Protein AF-A0A9Q1C5U8-F1 (afdb_monomer)

Solvent-accessible surface area (backbone atoms only — not comparable to full-atom values): 35102 Å² total; per-residue (Å²): 140,92,81,87,78,90,86,59,51,48,85,74,77,70,95,47,90,67,78,78,65,63,69,62,69,83,62,84,74,79,80,62,95,80,62,63,66,40,80,47,58,6,27,60,36,88,68,23,34,41,57,54,52,51,41,49,50,20,52,39,47,66,33,71,22,38,51,56,34,50,30,51,46,25,47,51,35,31,41,46,52,26,71,79,48,82,42,69,62,53,52,57,51,33,54,43,45,24,48,14,68,62,69,76,49,84,61,72,46,36,65,46,42,49,54,46,54,62,67,70,23,62,65,61,60,39,47,57,47,50,57,51,48,56,51,55,54,61,57,48,81,76,56,93,74,82,92,52,83,69,62,60,50,72,60,49,52,60,57,56,53,64,44,39,58,62,46,41,25,60,45,31,34,41,54,48,52,47,38,68,74,62,39,56,61,37,60,30,95,47,72,62,5,56,26,47,41,48,35,63,45,37,80,36,32,36,63,59,52,50,53,50,48,50,64,49,44,24,58,58,42,14,55,48,51,58,47,42,33,77,67,48,43,65,81,75,35,72,73,56,36,53,52,31,53,37,51,18,48,30,58,78,49,98,62,33,52,58,54,57,41,70,55,94,75,56,73,65,57,34,37,52,52,21,41,48,52,52,50,29,66,65,30,40,47,64,33,44,64,38,23,33,37,37,49,50,42,51,42,76,76,36,62,86,43,43,65,56,48,19,44,52,54,52,40,58,55,84,38,67,73,40,28,47,53,51,21,47,52,43,18,43,26,46,38,96,80,38,84,75,70,89,56,63,47,77,74,88,76,95,65,78,91,74,74,58,76,86,46,65,9,28,75,44,88,98,34,39,31,66,57,54,45,28,51,50,21,52,30,62,67,23,78,18,43,41,54,16,52,39,51,51,30,57,24,40,34,65,44,48,25,75,79,37,65,59,44,47,58,34,44,57,30,47,72,63,76,36,47,70,54,34,28,54,36,49,50,65,60,52,80,83,46,96,84,43,93,69,69,58,89,47,53,75,74,86,43,74,64,29,52,50,48,42,50,50,55,48,51,30,61,76,48,68,50,72,40,57,40,73,66,56,48,21,49,30,50,35,53,48,44,74,33,77,46,20,56,48,55,55,51,50,55,51,42,33,56,54,41,29,63,46,42,44,38,50,34,40,31,55,80,42,41,71,61,51,53,52,50,53,50,74,74,41,94,53,57,67,71,60,44,54,52,51,53,50,39,52,50,53,22,52,28,48,41,57,71,36,95,44,69,66,62,47,38,53,54,42,50,76,28,42,37,82,87,81,57,37,39,36,67,70,48,21,55,52,51,42,52,30,57,52,33,45,47,64,31,44,65,48,23,42,54,26,52,55,30,46,47,53,42,42,48,74,71,65,56,64,86,34,68,68,50,42,37,23,34,56,44,46,32,91,42,64,66,62,43,23,52,50,46,18,57,30,49,36,78,64,71,59,65,85,63,80,82,72,74,75,93,124

Radius of gyration: 31.72 Å; Cα contacts (8 Å, |Δi|>4): 754; chains: 1; bounding box: 71×62×89 Å

Mean predicted aligned error: 16.08 Å

Organism: Holothuria leucospilota (NCBI:txid206669)

Sequence (650 aa):
MLAVSFFSTSRAIPASCQTNWKIHWNRQYPNFSKFTPFSNPGVILPGETINDTIRFVGMVWNTPSWEEFMGHVCIQYGPLLYSLHPREQIRSECDLVVTSLQKGQKSDIFGRCVSYWDQIGVENMARSLISNYDQCLRRRDMKQGSPSLDSSMCYIHPLATVYATNLLEKTSRVAFNLLEWLGPSPFSADWFGVCSALRILLSDSINQILDKLNTLLMQPVADTLEYLHQVDICNDVQTVRNFFDLLAILQNEDESVCGFLSDDHSREEYLDKGAIIIDAVLGVAVDEEVCSDALTGFISLYDQYGAICYLITGWNLTSDLSRQRFCGELVAAFSDNSPYIPNSYVFQAHDLTRFIYANEGQVLPNFSFIEAVNVLGAFLRSESLSAGLVLLCDVFELFLSEIKPTVQSMCTTLRSDSAAAVEKACIALFPQSPNSPYFHPSMRIPTGPYVIVTGVDMTRKLFELSEISRDHVCSALDTYFHSSSNLQSMIRFGLDVYIAEILPIADKICKDYDSVINYIQNQSYLEVRKFQKRVRIILDFILTHLGFSDRHQLCQTIDTGIDISSGRAKIKLAETMEKQVLLFLTDSGRCKESAQSFQRIFVEFNVESEFLEFLTHYTGYMSLSSACENLNGFFDPGLCNGKLFVMNPF

pLDDT: mean 72.67, std 15.01, range [20.45, 94.75]

Secondary structure (DSSP, 8-state):
----S-----S---SSS-------TTPPPP-GGG--TTSSTTEEETTEEHHHHHHHHHHHHT-SSHHHHHHHHHHHTHHHHHHHS--HHHHHHHHHHHHHHHHTPPP-HHHHHHHHHHHH-THHHHHHHHHHHHHHHHHHTT--S---THHHHHHHHHHHHHTHHHHHHHHHHHHHHHHHHH-SGGGSSSHHHHHHHHHHHTTS-HHHHHHHHHHHHHHHHHHHHHHHHHTTHHHH-HHHHHHHHHHHHHHT-SS-HHHHTTS---HHHHHHHHHHHHHHHHHTTT-HHHHHHHHHHHHHH-GGGHHHHHHHHSS-TTSHHHHHHHHHHHHHHHSTT------------S-GGG-S--STTEEETTEEHHHHHHHHHHHHTSSSHHHHHHHHHHHHHHHHHHH-THHHHHHHHHTTT-HHHHHHHHHHHS---TT--PPPTT-----HHHHHHHHHHHHHHHTT-SS--HHHHHHHHHHHHTSS--HHHHHHHHHHHHHHHHHHHHHHHHHTHHHHHHHHHHH-SS-HHHHHHHHHHHHHHHHHHHT-SSHHHHHHHHHHHB-TTT-SB-HHHHHHHHHHHHHHHH-HHHHHHHHHHHHHHHHHTT-TT-HHHHIIIII--S-HHHHHHHHHHHH-GGGSTTS-------

Foldseek 3Di:
DPPPDDDDDDDDDDPALDDPLDADLVDDDDDCPPDDALPDWQRRGVHDGLLNVLLLVLSQLLDQFLLVSLSSCCRGRLSVVCVVPVDCVSVVVNCQSSVCVVVVHAGPLLVVLLVVVCVVNLVVVLVVVVVVLVVVVVVVVVDDDDDDPVNVCSVCVSLCSSCVQVVQQQLQLLLLLCCVQQNLQLQPPDLRVVLSSQLSQQPPFLVRVVVSVLVSQLSVQLVVLQSCLVVVVCPPDPVVVLVQQLLQLLLVDPATSNNVSPDDDDSVVSSVVSSSSSCSVVCLQADLSSVLSNLVSVCVSCVVCQVVCCQAAVFSNVDSVSSSVVSVLSNLLQDPNNPDDQAADDDDDDDPPPDDSPGGQAPDVVHGPSNVSSLVSVLSPARGVLRSVLSVCNHYVNVVCVVPVLSVVLNVQSVVSQSVSNSLSSLVRDDPDVPDPDADSLDDDCDPSSVVSLVSNLVCVQLVDSGPDSNSVSVSVSPNNPDSDGPNNSVLSSQLSVLFVCLLSVLSCLVCVVVRLVSVCSVDPDDPVLSVQLVVLVQQLVCLQQVHPDSVRVNVLSNVQQDSSSSTGHSVSSSSSSVSNCCLQAPLVSVLSNLVSVVSNCCSVVVNPPPQVCCCSNRVDNDSSVVSVSSNCSNPSVVNPPDDPPPPDD

Structure (mmCIF, N/CA/C/O backbone):
data_AF-A0A9Q1C5U8-F1
#
_entry.id   AF-A0A9Q1C5U8-F1
#
loop_
_atom_site.group_PDB
_atom_site.id
_atom_site.type_symbol
_atom_site.label_atom_id
_atom_site.label_alt_id
_atom_site.label_comp_id
_atom_site.label_asym_id
_atom_site.label_entity_id
_atom_site.label_seq_id
_atom_site.pdbx_PDB_ins_code
_atom_site.Cartn_x
_atom_site.Cartn_y
_atom_site.Cartn_z
_atom_site.occupancy
_atom_site.B_iso_or_equiv
_atom_site.auth_seq_id
_atom_site.auth_comp_id
_atom_site.auth_asym_id
_atom_site.auth_atom_id
_atom_site.pdbx_PDB_model_num
ATOM 1 N N . MET A 1 1 ? 17.057 3.119 -9.469 1.00 20.45 1 MET A N 1
ATOM 2 C CA . MET A 1 1 ? 17.772 2.129 -8.628 1.00 20.45 1 MET A CA 1
ATOM 3 C C . MET A 1 1 ? 17.007 0.803 -8.455 1.00 20.45 1 MET A C 1
ATOM 5 O O . MET A 1 1 ? 17.439 -0.011 -7.657 1.00 20.45 1 MET A O 1
ATOM 9 N N . LEU A 1 2 ? 15.938 0.534 -9.228 1.00 20.50 2 LEU A N 1
ATOM 10 C CA . LEU A 1 2 ? 15.102 -0.683 -9.127 1.00 20.50 2 LEU A CA 1
ATOM 11 C C . LEU A 1 2 ? 15.294 -1.692 -10.282 1.00 20.50 2 LEU A C 1
ATOM 13 O O . LEU A 1 2 ? 14.430 -2.513 -10.545 1.00 20.50 2 LEU A O 1
ATOM 17 N N . ALA A 1 3 ? 16.435 -1.665 -10.967 1.00 23.58 3 ALA A N 1
ATOM 18 C CA . ALA A 1 3 ? 16.765 -2.654 -11.995 1.00 23.58 3 ALA A CA 1
ATOM 19 C C . ALA A 1 3 ? 18.282 -2.872 -12.028 1.00 23.58 3 ALA A C 1
ATOM 21 O O . ALA A 1 3 ? 18.961 -2.467 -12.965 1.00 23.58 3 ALA A O 1
ATOM 22 N N . VAL A 1 4 ? 18.845 -3.412 -10.944 1.00 24.22 4 VAL A N 1
ATOM 23 C CA . VAL A 1 4 ? 20.257 -3.830 -10.908 1.00 24.22 4 VAL A CA 1
ATOM 24 C C . VAL A 1 4 ? 20.360 -5.179 -10.210 1.00 24.22 4 VAL A C 1
ATOM 26 O O . VAL A 1 4 ? 20.946 -5.337 -9.147 1.00 24.22 4 VAL A O 1
ATOM 29 N N . SER A 1 5 ? 19.750 -6.175 -10.825 1.00 27.48 5 SER A N 1
ATOM 30 C CA . SER A 1 5 ? 20.094 -7.574 -10.631 1.00 27.48 5 SER A CA 1
ATOM 31 C C . SER A 1 5 ? 19.685 -8.287 -11.914 1.00 27.48 5 SER A C 1
ATOM 33 O O . SER A 1 5 ? 18.615 -8.014 -12.439 1.00 27.48 5 SER A O 1
ATOM 35 N N . PHE A 1 6 ? 20.561 -9.157 -12.422 1.00 32.72 6 PHE A N 1
ATOM 36 C CA . PHE A 1 6 ? 20.428 -9.960 -13.651 1.00 32.72 6 PHE A CA 1
ATOM 37 C C . PHE A 1 6 ? 20.831 -9.292 -14.974 1.00 32.72 6 PHE A C 1
ATOM 39 O O . PHE A 1 6 ? 19.969 -8.963 -15.769 1.00 32.72 6 PHE A O 1
ATOM 46 N N . PHE A 1 7 ? 22.130 -9.229 -15.296 1.00 36.81 7 PHE A N 1
ATOM 47 C CA . PHE A 1 7 ? 22.571 -9.082 -16.696 1.00 36.81 7 PHE A CA 1
ATOM 48 C C . PHE A 1 7 ? 23.876 -9.834 -16.942 1.00 36.81 7 PHE A C 1
ATOM 50 O O . PHE A 1 7 ? 24.745 -9.788 -16.079 1.00 36.81 7 PHE A O 1
ATOM 57 N N . SER A 1 8 ? 24.022 -10.504 -18.097 1.00 34.84 8 SER A N 1
ATOM 58 C CA . SER A 1 8 ? 25.320 -10.736 -18.757 1.00 34.84 8 SER A CA 1
ATOM 59 C C . SER A 1 8 ? 25.239 -11.226 -20.222 1.00 34.84 8 SER A C 1
ATOM 61 O O . SER A 1 8 ? 24.309 -11.902 -20.649 1.00 34.84 8 SER A O 1
ATOM 63 N N . THR A 1 9 ? 26.315 -10.908 -20.945 1.00 34.62 9 THR A N 1
ATOM 64 C CA . THR A 1 9 ? 26.883 -11.503 -22.171 1.00 34.62 9 THR A CA 1
ATOM 65 C C . THR A 1 9 ? 25.935 -11.900 -23.309 1.00 34.62 9 THR A C 1
ATOM 67 O O . THR A 1 9 ? 25.620 -13.066 -23.560 1.00 34.62 9 THR A O 1
ATOM 70 N N . SER A 1 10 ? 25.638 -10.924 -24.160 1.00 37.78 10 SER A N 1
ATOM 71 C CA . SER A 1 10 ? 25.045 -11.156 -25.464 1.00 37.78 10 SER A CA 1
ATOM 72 C C . SER A 1 10 ? 25.813 -10.416 -26.566 1.00 37.78 10 SER A C 1
ATOM 74 O O . SER A 1 10 ? 25.811 -9.199 -26.690 1.00 37.78 10 SER A O 1
ATOM 76 N N . ARG A 1 11 ? 26.476 -11.176 -27.448 1.00 39.81 11 ARG A N 1
ATOM 77 C CA . ARG A 1 11 ? 26.902 -10.626 -28.743 1.00 39.81 11 ARG A CA 1
ATOM 78 C C . ARG A 1 11 ? 25.666 -10.412 -29.610 1.00 39.81 11 ARG A C 1
ATOM 80 O O . ARG A 1 11 ? 24.963 -11.385 -29.887 1.00 39.81 11 ARG A O 1
ATOM 87 N N . ALA A 1 12 ? 25.522 -9.165 -30.053 1.00 43.56 12 ALA A N 1
ATOM 88 C CA . ALA A 1 12 ? 24.570 -8.634 -31.022 1.00 43.56 12 ALA A CA 1
ATOM 89 C C . ALA A 1 12 ? 23.096 -8.674 -30.584 1.00 43.56 12 ALA A C 1
ATOM 91 O O . ALA A 1 12 ? 22.377 -9.631 -30.847 1.00 43.56 12 ALA A O 1
ATOM 92 N N . ILE A 1 13 ? 22.629 -7.571 -29.993 1.00 44.97 13 ILE A N 1
ATOM 93 C CA . ILE A 1 13 ? 21.207 -7.203 -30.023 1.00 44.97 13 ILE A CA 1
ATOM 94 C C . ILE A 1 13 ? 20.799 -7.093 -31.498 1.00 44.97 13 ILE A C 1
ATOM 96 O O . ILE A 1 13 ? 21.533 -6.445 -32.260 1.00 44.97 13 ILE A O 1
ATOM 100 N N . PRO A 1 14 ? 19.686 -7.715 -31.930 1.00 48.50 14 PRO A N 1
ATOM 101 C CA . PRO A 1 14 ? 19.248 -7.657 -33.317 1.00 48.50 14 PRO A CA 1
ATOM 102 C C . PRO A 1 14 ? 19.251 -6.211 -33.830 1.00 48.50 14 PRO A C 1
ATOM 104 O O . PRO A 1 14 ? 18.651 -5.311 -33.247 1.00 48.50 14 PRO A O 1
ATOM 107 N N . ALA A 1 15 ? 19.962 -5.963 -34.931 1.00 46.09 15 ALA A N 1
ATOM 108 C CA . ALA A 1 15 ? 19.954 -4.665 -35.613 1.00 46.09 15 ALA A CA 1
ATOM 109 C C . ALA A 1 15 ? 18.618 -4.382 -36.332 1.00 46.09 15 ALA A C 1
ATOM 111 O O . ALA A 1 15 ? 18.433 -3.325 -36.928 1.00 46.09 15 ALA A O 1
ATOM 112 N N . SER A 1 16 ? 17.686 -5.332 -36.280 1.00 51.00 16 SER A N 1
ATOM 113 C CA . SER A 1 16 ? 16.356 -5.285 -36.867 1.00 51.00 16 SER A CA 1
ATOM 114 C C . SER A 1 16 ? 15.349 -5.798 -35.847 1.00 51.00 16 SER A C 1
ATOM 116 O O . SER A 1 16 ? 15.602 -6.847 -35.261 1.00 51.00 16 SER A O 1
ATOM 118 N N . CYS A 1 17 ? 14.176 -5.166 -35.729 1.00 56.38 17 CYS A N 1
ATOM 119 C CA . CYS A 1 17 ? 13.011 -5.705 -35.003 1.00 56.38 17 CYS A CA 1
ATOM 120 C C . CYS A 1 17 ? 12.415 -6.974 -35.667 1.00 56.38 17 CYS A C 1
ATOM 122 O O . CYS A 1 17 ? 11.228 -7.247 -35.570 1.00 56.38 17 CYS A O 1
ATOM 124 N N . GLN A 1 18 ? 13.236 -7.725 -36.407 1.00 57.94 18 GLN A N 1
ATOM 125 C CA . GLN A 1 18 ? 12.950 -9.063 -36.900 1.00 57.94 18 GLN A CA 1
ATOM 126 C C . GLN A 1 18 ? 13.707 -10.037 -36.007 1.00 57.94 18 GLN A C 1
ATOM 128 O O . GLN A 1 18 ? 14.941 -10.092 -36.039 1.00 57.94 18 GLN A O 1
ATOM 133 N N . THR A 1 19 ? 12.958 -10.790 -35.212 1.00 68.12 19 THR A N 1
ATOM 134 C CA . THR A 1 19 ? 13.516 -11.748 -34.263 1.00 68.12 19 THR A CA 1
ATOM 135 C C . THR A 1 19 ? 13.445 -13.139 -34.862 1.00 68.12 19 THR A C 1
ATOM 137 O O . THR A 1 19 ? 12.370 -13.649 -35.165 1.00 68.12 19 THR A O 1
ATOM 140 N N . ASN A 1 20 ? 14.601 -13.778 -35.028 1.00 75.69 20 ASN A N 1
ATOM 141 C CA . ASN A 1 20 ? 14.620 -15.221 -35.202 1.00 75.69 20 ASN A CA 1
ATOM 142 C C . ASN A 1 20 ? 14.427 -15.838 -33.819 1.00 75.69 20 ASN A C 1
ATOM 144 O O . ASN A 1 20 ? 15.336 -15.768 -32.990 1.00 75.69 20 ASN A O 1
ATOM 148 N N . TRP A 1 21 ? 13.246 -16.398 -33.572 1.00 83.75 21 TRP A N 1
ATOM 149 C CA . TRP A 1 21 ? 12.883 -16.996 -32.295 1.00 83.75 21 TRP A CA 1
ATOM 150 C C . TRP A 1 21 ? 13.687 -18.275 -32.048 1.00 83.75 21 TRP A C 1
ATOM 152 O O . TRP A 1 21 ? 13.156 -19.361 -32.177 1.00 83.75 21 TRP A O 1
ATOM 162 N N . LYS A 1 22 ? 14.989 -18.206 -31.760 1.00 85.00 22 LYS A N 1
ATOM 163 C CA . LYS A 1 22 ? 15.829 -19.389 -31.535 1.00 85.00 22 LYS A CA 1
ATOM 164 C C . LYS A 1 22 ? 16.833 -19.144 -30.423 1.00 85.00 22 LYS A C 1
ATOM 166 O O . LYS A 1 22 ? 17.629 -18.211 -30.488 1.00 85.00 22 LYS A O 1
ATOM 171 N N . ILE A 1 23 ? 16.842 -20.041 -29.441 1.00 83.62 23 ILE A N 1
ATOM 172 C CA . ILE A 1 23 ? 17.794 -19.991 -28.334 1.00 83.62 23 ILE A CA 1
ATOM 173 C C . ILE A 1 23 ? 19.045 -20.789 -28.691 1.00 83.62 23 ILE A C 1
ATOM 175 O O . ILE A 1 23 ? 18.986 -21.915 -29.190 1.00 83.62 23 ILE A O 1
ATOM 179 N N . HIS A 1 24 ? 20.204 -20.206 -28.407 1.00 84.94 24 HIS A N 1
ATOM 180 C CA . HIS A 1 24 ? 21.500 -20.845 -28.587 1.00 84.94 24 HIS A CA 1
ATOM 181 C C . HIS A 1 24 ? 22.051 -21.318 -27.237 1.00 84.94 24 HIS A C 1
ATOM 183 O O . HIS A 1 24 ? 22.949 -20.703 -26.673 1.00 84.94 24 HIS A O 1
ATOM 189 N N . TRP A 1 25 ? 21.525 -22.430 -26.712 1.00 82.81 25 TRP A N 1
ATOM 190 C CA . TRP A 1 25 ? 21.949 -22.998 -25.418 1.00 82.81 25 TRP A CA 1
ATOM 191 C C . TRP A 1 25 ? 23.424 -23.402 -25.354 1.00 82.81 25 TRP A C 1
ATOM 193 O O . TRP A 1 25 ? 24.015 -23.440 -24.283 1.00 82.81 25 TRP A O 1
ATOM 203 N N . ASN A 1 26 ? 24.035 -23.690 -26.504 1.00 79.00 26 ASN A N 1
ATOM 204 C CA . ASN A 1 26 ? 25.453 -24.027 -26.614 1.00 79.00 26 ASN A CA 1
ATOM 205 C C . ASN A 1 26 ? 26.380 -22.799 -26.589 1.00 79.00 26 ASN A C 1
ATOM 207 O O . ASN A 1 26 ? 27.584 -22.940 -26.818 1.00 79.00 26 ASN A O 1
ATOM 211 N N . ARG A 1 27 ? 25.839 -21.598 -26.350 1.00 73.31 27 ARG A N 1
ATOM 212 C CA . ARG A 1 27 ? 26.628 -20.379 -26.194 1.00 73.31 27 ARG A CA 1
ATOM 213 C C . ARG A 1 27 ? 27.565 -20.550 -25.000 1.00 73.31 27 ARG A C 1
ATOM 215 O O . ARG A 1 27 ? 27.126 -20.726 -23.870 1.00 73.31 27 ARG A O 1
ATOM 222 N N . GLN A 1 28 ? 28.867 -20.532 -25.269 1.00 65.81 28 GLN A N 1
ATOM 223 C CA . GLN A 1 28 ? 29.876 -20.619 -24.222 1.00 65.81 28 GLN A CA 1
ATOM 224 C C . GLN A 1 28 ? 30.033 -19.266 -23.540 1.00 65.81 28 GLN A C 1
ATOM 226 O O . GLN A 1 28 ? 30.243 -18.248 -24.205 1.00 65.81 28 GLN A O 1
ATOM 231 N N . TYR A 1 29 ? 29.968 -19.287 -22.214 1.00 66.81 29 TYR A N 1
ATOM 232 C CA . TYR A 1 29 ? 30.147 -18.113 -21.381 1.00 66.81 29 TYR A CA 1
ATOM 233 C C . TYR A 1 29 ? 31.534 -18.113 -20.737 1.00 66.81 29 TYR A C 1
ATOM 235 O O . TYR A 1 29 ? 32.012 -19.166 -20.304 1.00 66.81 29 TYR A O 1
ATOM 243 N N . PRO A 1 30 ? 32.216 -16.956 -20.699 1.00 66.75 30 PRO A N 1
ATOM 244 C CA . PRO A 1 30 ? 33.496 -16.852 -20.021 1.00 66.75 30 PRO A CA 1
ATOM 245 C C . PRO A 1 30 ? 33.318 -17.093 -18.521 1.00 66.75 30 PRO A C 1
ATOM 247 O O . PRO A 1 30 ? 32.281 -16.778 -17.946 1.00 66.75 30 PRO A O 1
ATOM 250 N N . ASN A 1 31 ? 34.344 -17.642 -17.871 1.00 66.50 31 ASN A N 1
ATOM 251 C CA . ASN A 1 31 ? 34.301 -17.843 -16.428 1.00 66.50 31 ASN A CA 1
ATOM 252 C C . ASN A 1 31 ? 34.264 -16.483 -15.704 1.00 66.50 31 ASN A C 1
ATOM 254 O O . ASN A 1 31 ? 35.248 -15.741 -15.702 1.00 66.50 31 ASN A O 1
ATOM 258 N N . PHE A 1 32 ? 33.130 -16.185 -15.069 1.00 66.75 32 PHE A N 1
ATOM 259 C CA . PHE A 1 32 ? 32.882 -14.923 -14.376 1.00 66.75 32 PHE A CA 1
ATOM 260 C C . PHE A 1 32 ? 33.540 -14.835 -12.994 1.00 66.75 32 PHE A C 1
ATOM 262 O O . PHE A 1 32 ? 33.623 -13.746 -12.436 1.00 66.75 32 PHE A O 1
ATOM 269 N N . SER A 1 33 ? 34.079 -15.936 -12.454 1.00 66.44 33 SER A N 1
ATOM 270 C CA . SER A 1 33 ? 34.654 -15.978 -11.100 1.00 66.44 33 SER A CA 1
ATOM 271 C C . SER A 1 33 ? 35.892 -15.089 -10.912 1.00 66.44 33 SER A C 1
ATOM 273 O O . SER A 1 33 ? 36.368 -14.930 -9.792 1.00 66.44 33 SER A O 1
ATOM 275 N N . LYS A 1 34 ? 36.466 -14.570 -12.005 1.00 66.25 34 LYS A N 1
ATOM 276 C CA . LYS A 1 34 ? 37.649 -13.692 -12.013 1.00 66.25 34 LYS A CA 1
ATOM 277 C C . LYS A 1 34 ? 37.402 -12.360 -12.721 1.00 66.25 34 LYS A C 1
ATOM 279 O O . LYS A 1 34 ? 38.352 -11.629 -12.983 1.00 66.25 34 LYS A O 1
ATOM 284 N N . PHE A 1 35 ? 36.159 -12.078 -13.096 1.00 70.62 35 PHE A N 1
ATOM 285 C CA . PHE A 1 35 ? 35.826 -10.867 -13.821 1.00 70.62 35 PHE A CA 1
ATOM 286 C C . PHE A 1 35 ? 35.394 -9.770 -12.844 1.00 70.62 35 PHE A C 1
ATOM 288 O O . PHE A 1 35 ? 34.515 -9.983 -12.013 1.00 70.62 35 PHE A O 1
ATOM 295 N N . THR A 1 36 ? 35.993 -8.592 -12.989 1.00 75.62 36 THR A N 1
ATOM 296 C CA . THR A 1 36 ? 35.613 -7.396 -12.237 1.00 75.62 36 THR A CA 1
ATOM 297 C C . THR A 1 36 ? 34.817 -6.472 -13.166 1.00 75.62 36 THR A C 1
ATOM 299 O O . THR A 1 36 ? 35.387 -5.995 -14.157 1.00 75.62 36 THR A O 1
ATOM 302 N N . PRO A 1 37 ? 33.522 -6.215 -12.892 1.00 78.31 37 PRO A N 1
ATOM 303 C CA . PRO A 1 37 ? 32.722 -5.243 -13.639 1.00 78.31 37 PRO A CA 1
ATOM 304 C C . PRO A 1 37 ? 33.425 -3.895 -13.764 1.00 78.31 37 PRO A C 1
ATOM 306 O O . PRO A 1 37 ? 34.141 -3.484 -12.853 1.00 78.31 37 PRO A O 1
ATOM 309 N N . PHE A 1 38 ? 33.239 -3.234 -14.906 1.00 81.50 38 PHE A N 1
ATOM 310 C CA . PHE A 1 38 ? 33.780 -1.906 -15.214 1.00 81.50 38 PHE A CA 1
ATOM 311 C C . PHE A 1 38 ? 35.313 -1.817 -15.322 1.00 81.50 38 PHE A C 1
ATOM 313 O O . PHE A 1 38 ? 35.852 -0.739 -15.536 1.00 81.50 38 PHE A O 1
ATOM 320 N N . SER A 1 39 ? 36.036 -2.950 -15.322 1.00 81.50 39 SER A N 1
ATOM 321 C CA . SER A 1 39 ? 37.481 -2.969 -15.648 1.00 81.50 39 SER A CA 1
ATOM 322 C C . SER A 1 39 ? 37.794 -2.297 -16.992 1.00 81.50 39 SER A C 1
ATOM 324 O O . SER A 1 39 ? 38.869 -1.735 -17.173 1.00 81.50 39 SER A O 1
ATOM 326 N N . ASN A 1 40 ? 36.844 -2.360 -17.930 1.00 83.62 40 ASN A N 1
ATOM 327 C CA . ASN A 1 40 ? 36.803 -1.518 -19.116 1.00 83.62 40 ASN A CA 1
ATOM 328 C C . ASN A 1 40 ? 35.568 -0.604 -19.023 1.00 83.62 40 ASN A C 1
ATOM 330 O O . ASN A 1 40 ? 34.504 -1.102 -18.636 1.00 83.62 40 ASN A O 1
ATOM 334 N N . PRO A 1 41 ? 35.669 0.676 -19.425 1.00 83.19 41 PRO A N 1
ATOM 335 C CA . PRO A 1 41 ? 34.554 1.618 -19.380 1.00 83.19 41 PRO A CA 1
ATOM 336 C C . PRO A 1 41 ? 33.272 1.069 -20.021 1.00 83.19 41 PRO A C 1
ATOM 338 O O . PRO A 1 41 ? 33.289 0.595 -21.157 1.00 83.19 41 PRO A O 1
ATOM 341 N N . GLY A 1 42 ? 32.163 1.107 -19.285 1.00 77.69 42 GLY A N 1
ATOM 342 C CA . GLY A 1 42 ? 30.846 0.658 -19.732 1.00 77.69 42 GLY A CA 1
ATOM 343 C C . GLY A 1 42 ? 30.640 -0.855 -19.754 1.00 77.69 42 GLY A C 1
ATOM 344 O O . GLY A 1 42 ? 29.514 -1.290 -19.973 1.00 77.69 42 GLY A O 1
ATOM 345 N N . VAL A 1 43 ? 31.679 -1.670 -19.543 1.00 81.06 43 VAL A N 1
ATOM 346 C CA . VAL A 1 43 ? 31.605 -3.134 -19.665 1.00 81.06 43 VAL A CA 1
ATOM 347 C C . VAL A 1 43 ? 31.154 -3.748 -18.344 1.00 81.06 43 VAL A C 1
ATOM 349 O O . VAL A 1 43 ? 31.926 -3.828 -17.388 1.00 81.06 43 VAL A O 1
ATOM 352 N N . ILE A 1 44 ? 29.912 -4.231 -18.304 1.00 75.94 44 ILE A N 1
ATOM 353 C CA . ILE A 1 44 ? 29.353 -4.871 -17.107 1.00 75.94 44 ILE A CA 1
ATOM 354 C C . ILE A 1 44 ? 29.853 -6.299 -16.996 1.00 75.94 44 ILE A C 1
ATOM 356 O O . ILE A 1 44 ? 30.110 -6.719 -15.882 1.00 75.94 44 ILE A O 1
ATOM 360 N N . LEU A 1 45 ? 29.989 -7.016 -18.123 1.00 72.31 45 LEU A N 1
ATOM 361 C CA . LEU A 1 45 ? 30.494 -8.392 -18.247 1.00 72.31 45 LEU A CA 1
ATOM 362 C C . LEU A 1 45 ? 31.230 -8.579 -19.584 1.00 72.31 45 LEU A C 1
ATOM 364 O O . LEU A 1 45 ? 31.025 -7.787 -20.502 1.00 72.31 45 LEU A O 1
ATOM 368 N N . PRO A 1 46 ? 32.085 -9.607 -19.748 1.00 69.94 46 PRO A N 1
ATOM 369 C CA . PRO A 1 46 ? 32.852 -9.794 -20.979 1.00 69.94 46 PRO A CA 1
ATOM 370 C C . PRO A 1 46 ? 31.975 -9.862 -22.244 1.00 69.94 46 PRO A C 1
ATOM 372 O O . PRO A 1 46 ? 31.342 -10.876 -22.524 1.00 69.94 46 PRO A O 1
ATOM 375 N N . GLY A 1 47 ? 31.981 -8.791 -23.043 1.00 68.19 47 GLY A N 1
ATOM 376 C CA . GLY A 1 47 ? 31.170 -8.686 -24.260 1.00 68.19 47 GLY A CA 1
ATOM 377 C C . GLY A 1 47 ? 29.745 -8.158 -24.061 1.00 68.19 47 GLY A C 1
ATOM 378 O O . GLY A 1 47 ? 28.947 -8.332 -24.972 1.00 68.19 47 GLY A O 1
ATOM 379 N N . GLU A 1 48 ? 29.442 -7.538 -22.916 1.00 72.12 48 GLU A N 1
ATOM 380 C CA . GLU A 1 48 ? 28.192 -6.814 -22.646 1.00 72.12 48 GLU A CA 1
ATOM 381 C C . GLU A 1 48 ? 28.509 -5.444 -22.035 1.00 72.12 48 GLU A C 1
ATOM 383 O O . GLU A 1 48 ? 29.232 -5.349 -21.034 1.00 72.12 48 GLU A O 1
ATOM 388 N N . THR A 1 49 ? 27.949 -4.387 -22.616 1.00 78.94 49 THR A N 1
ATOM 389 C CA . THR A 1 49 ? 28.059 -3.021 -22.094 1.00 78.94 49 THR A CA 1
ATOM 390 C C . THR A 1 49 ? 26.742 -2.519 -21.497 1.00 78.94 49 THR A C 1
ATOM 392 O O . THR A 1 49 ? 25.673 -3.020 -21.834 1.00 78.94 49 THR A O 1
ATOM 395 N N . ILE A 1 50 ? 26.788 -1.478 -20.657 1.00 78.00 50 ILE A N 1
ATOM 396 C CA . ILE A 1 50 ? 25.585 -0.742 -20.223 1.00 78.00 50 ILE A CA 1
ATOM 397 C C . ILE A 1 50 ? 24.782 -0.247 -21.425 1.00 78.00 50 ILE A C 1
ATOM 399 O O . ILE A 1 50 ? 23.560 -0.332 -21.411 1.00 78.00 50 ILE A O 1
ATOM 403 N N . ASN A 1 51 ? 25.447 0.213 -22.486 1.00 75.75 51 ASN A N 1
ATOM 404 C CA . ASN A 1 51 ? 24.777 0.621 -23.718 1.00 75.75 51 ASN A CA 1
ATOM 405 C C . ASN A 1 51 ? 24.011 -0.541 -24.377 1.00 75.75 51 ASN A C 1
ATOM 407 O O . ASN A 1 51 ? 22.898 -0.333 -24.851 1.00 75.75 51 ASN A O 1
ATOM 411 N N . ASP A 1 52 ? 24.562 -1.759 -24.365 1.00 74.31 52 ASP A N 1
ATOM 412 C CA . ASP A 1 52 ? 23.846 -2.947 -24.846 1.00 74.31 52 ASP A CA 1
ATOM 413 C C . ASP A 1 52 ? 22.617 -3.222 -23.968 1.00 74.31 52 ASP A C 1
ATOM 415 O O . ASP A 1 52 ? 21.511 -3.372 -24.478 1.00 74.31 52 ASP A O 1
ATOM 419 N N . THR A 1 53 ? 22.757 -3.167 -22.644 1.00 75.75 53 THR A N 1
ATOM 420 C CA . THR A 1 53 ? 21.616 -3.344 -21.735 1.00 75.75 53 THR A CA 1
ATOM 421 C C . THR A 1 53 ? 20.529 -2.288 -21.954 1.00 75.75 53 THR A C 1
ATOM 423 O O . THR A 1 53 ? 19.364 -2.645 -22.101 1.00 75.75 53 THR A O 1
ATOM 426 N N . ILE A 1 54 ? 20.875 -0.999 -22.043 1.00 75.25 54 ILE A N 1
ATOM 427 C CA . ILE A 1 54 ? 19.900 0.076 -22.294 1.00 75.25 54 ILE A CA 1
ATOM 428 C C . ILE A 1 54 ? 19.219 -0.130 -23.651 1.00 75.25 54 ILE A C 1
ATOM 430 O O . ILE A 1 54 ? 18.002 0.007 -23.753 1.00 75.25 54 ILE A O 1
ATOM 434 N N . ARG A 1 55 ? 19.977 -0.511 -24.684 1.00 76.38 55 ARG A N 1
ATOM 435 C CA . ARG A 1 55 ? 19.428 -0.819 -26.006 1.00 76.38 55 ARG A CA 1
ATOM 436 C C . ARG A 1 55 ? 18.469 -2.006 -25.970 1.00 76.38 55 ARG A C 1
ATOM 438 O O . ARG A 1 55 ? 17.427 -1.956 -26.617 1.00 76.38 55 ARG A O 1
ATOM 445 N N . PHE A 1 56 ? 18.806 -3.066 -25.237 1.00 78.06 56 PHE A N 1
ATOM 446 C CA . PHE A 1 56 ? 17.921 -4.210 -25.049 1.00 78.06 56 PHE A CA 1
ATOM 447 C C . PHE A 1 56 ? 16.646 -3.789 -24.315 1.00 78.06 56 PHE A C 1
ATOM 449 O O . PHE A 1 56 ? 15.559 -4.111 -24.783 1.00 78.06 56 PHE A O 1
ATOM 456 N N . VAL A 1 57 ? 16.767 -3.017 -23.227 1.00 80.25 57 VAL A N 1
ATOM 457 C CA . VAL A 1 57 ? 15.620 -2.484 -22.478 1.00 80.25 57 VAL A CA 1
ATOM 458 C C . VAL A 1 57 ? 14.729 -1.631 -23.381 1.00 80.25 57 VAL A C 1
ATOM 460 O O . VAL A 1 57 ? 13.527 -1.845 -23.383 1.00 80.25 57 VAL A O 1
ATOM 463 N N . GLY A 1 58 ? 15.288 -0.726 -24.189 1.00 76.00 58 GLY A N 1
ATOM 464 C CA . GLY A 1 58 ? 14.514 0.091 -25.132 1.00 76.00 58 GLY A CA 1
ATOM 465 C C . GLY A 1 58 ? 13.848 -0.723 -26.252 1.00 76.00 58 GLY A C 1
ATOM 466 O O . GLY A 1 58 ? 12.706 -0.463 -26.628 1.00 76.00 58 GLY A O 1
ATOM 467 N N . MET A 1 59 ? 14.506 -1.781 -26.735 1.00 76.88 59 MET A N 1
ATOM 468 C CA . MET A 1 59 ? 13.894 -2.731 -27.669 1.00 76.88 59 MET A CA 1
ATOM 469 C C . MET A 1 59 ? 12.698 -3.442 -27.024 1.00 76.88 59 MET A C 1
ATOM 471 O O . MET A 1 59 ? 11.611 -3.443 -27.597 1.00 76.88 59 MET A O 1
ATOM 475 N N . VAL A 1 60 ? 12.870 -4.018 -25.828 1.00 81.25 60 VAL A N 1
ATOM 476 C CA . VAL A 1 60 ? 11.783 -4.756 -25.167 1.00 81.25 60 VAL A CA 1
ATOM 477 C C . VAL A 1 60 ? 10.700 -3.840 -24.593 1.00 81.25 60 VAL A C 1
ATOM 479 O O . VAL A 1 60 ? 9.547 -4.246 -24.500 1.00 81.25 60 VAL A O 1
ATOM 482 N N . TRP A 1 61 ? 11.027 -2.581 -24.297 1.00 80.75 61 TRP A N 1
ATOM 483 C CA . TRP A 1 61 ? 10.070 -1.522 -23.967 1.00 80.75 61 TRP A CA 1
ATOM 484 C C . TRP A 1 61 ? 9.047 -1.315 -25.084 1.00 80.75 61 TRP A C 1
ATOM 486 O O . TRP A 1 61 ? 7.889 -1.027 -24.810 1.00 80.75 61 TRP A O 1
ATOM 496 N N . ASN A 1 62 ? 9.447 -1.497 -26.342 1.00 77.12 62 ASN A N 1
ATOM 497 C CA . ASN A 1 62 ? 8.584 -1.328 -27.510 1.00 77.12 62 ASN A CA 1
ATOM 498 C C . ASN A 1 62 ? 7.939 -2.636 -28.001 1.00 77.12 62 ASN A C 1
ATOM 500 O O . ASN A 1 62 ? 7.351 -2.655 -29.082 1.00 77.12 62 ASN A O 1
ATOM 504 N N . THR A 1 63 ? 8.033 -3.728 -27.235 1.00 81.25 63 THR A N 1
ATOM 505 C CA . THR A 1 63 ? 7.360 -4.985 -27.598 1.00 81.25 63 THR A CA 1
ATOM 506 C C . THR A 1 63 ? 5.834 -4.855 -27.495 1.00 81.25 63 THR A C 1
ATOM 508 O O . THR A 1 63 ? 5.323 -4.123 -26.641 1.00 81.25 63 THR A O 1
ATOM 511 N N . PRO A 1 64 ? 5.078 -5.542 -28.367 1.00 78.69 64 PRO A N 1
ATOM 512 C CA . PRO A 1 64 ? 3.620 -5.472 -28.383 1.00 78.69 64 PRO A CA 1
ATOM 513 C C . PRO A 1 64 ? 2.960 -6.307 -27.277 1.00 78.69 64 PRO A C 1
ATOM 515 O O . PRO A 1 64 ? 1.794 -6.070 -26.975 1.00 78.69 64 PRO A O 1
ATOM 518 N N . SER A 1 65 ? 3.673 -7.264 -26.673 1.00 81.81 65 SER A N 1
ATOM 519 C CA . SER A 1 65 ? 3.135 -8.151 -25.638 1.00 81.81 65 SER A CA 1
ATOM 520 C C . SER A 1 65 ? 4.198 -8.607 -24.640 1.00 81.81 65 SER A C 1
ATOM 522 O O . SER A 1 65 ? 5.404 -8.591 -24.916 1.00 81.81 65 SER A O 1
ATOM 524 N N . TRP A 1 66 ? 3.737 -9.062 -23.475 1.00 82.00 66 TRP A N 1
ATOM 525 C CA . TRP A 1 66 ? 4.592 -9.672 -22.460 1.00 82.00 66 TRP A CA 1
ATOM 526 C C . 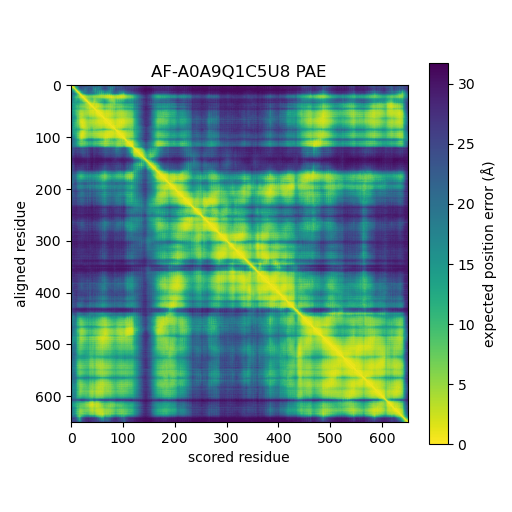TRP A 1 66 ? 5.261 -10.973 -22.938 1.00 82.00 66 TRP A C 1
ATOM 528 O O . TRP A 1 66 ? 6.417 -11.232 -22.599 1.00 82.00 66 TRP A O 1
ATOM 538 N N . GLU A 1 67 ? 4.581 -11.770 -23.770 1.00 81.81 67 GLU A N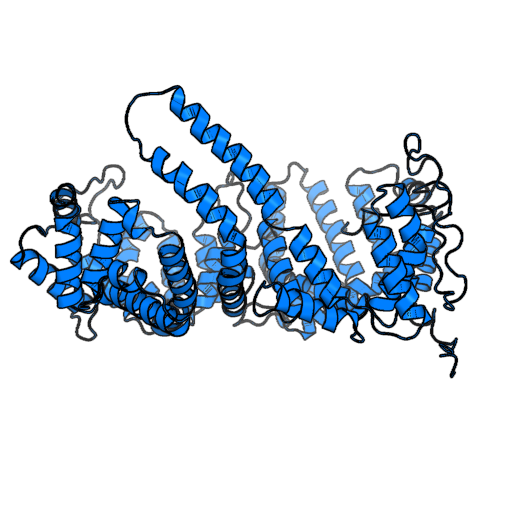 1
ATOM 539 C CA . GLU A 1 67 ? 5.155 -12.984 -24.365 1.00 81.81 67 GLU A CA 1
ATOM 540 C C . GLU A 1 67 ? 6.370 -12.661 -25.248 1.00 81.81 67 GLU A C 1
ATOM 542 O O . GLU A 1 67 ? 7.416 -13.297 -25.109 1.00 81.81 67 GLU A O 1
ATOM 547 N N . GLU A 1 68 ? 6.289 -11.625 -26.093 1.00 83.25 68 GLU A N 1
ATOM 548 C CA . GLU A 1 68 ? 7.431 -11.180 -26.899 1.00 83.25 68 GLU A CA 1
ATOM 549 C C . GLU A 1 68 ? 8.568 -10.626 -26.032 1.00 83.25 68 GLU A C 1
ATOM 551 O O . GLU A 1 68 ? 9.732 -10.966 -26.266 1.00 83.25 68 GLU A O 1
ATOM 556 N N . PHE A 1 69 ? 8.250 -9.839 -24.995 1.00 84.56 69 PHE A N 1
ATOM 557 C CA . PHE A 1 69 ? 9.225 -9.402 -23.988 1.00 84.56 69 PHE A CA 1
ATOM 558 C C . PHE A 1 69 ? 9.985 -10.602 -23.395 1.00 84.56 69 PHE A C 1
ATOM 560 O O . PHE A 1 69 ? 11.220 -10.637 -23.436 1.00 84.56 69 PHE A O 1
ATOM 567 N N . MET A 1 70 ? 9.266 -11.621 -22.914 1.00 84.75 70 MET A N 1
ATOM 568 C CA . MET A 1 70 ? 9.867 -12.823 -22.330 1.00 84.75 70 MET A CA 1
ATOM 569 C C . MET A 1 70 ? 10.660 -13.632 -23.358 1.00 84.75 70 MET A C 1
ATOM 571 O O . MET A 1 70 ? 11.750 -14.114 -23.050 1.00 84.75 70 MET A O 1
ATOM 575 N N . GLY A 1 71 ? 10.179 -13.735 -24.598 1.00 86.00 71 GLY A N 1
ATOM 576 C CA . GLY A 1 71 ? 10.906 -14.379 -25.691 1.00 86.00 71 GLY A CA 1
ATOM 577 C C . GLY A 1 71 ? 12.252 -13.708 -25.965 1.00 86.00 71 GLY A C 1
ATOM 578 O O . GLY A 1 71 ? 13.274 -14.386 -26.110 1.00 86.00 71 GLY A O 1
ATOM 579 N N . HIS A 1 72 ? 12.281 -12.373 -25.979 1.00 84.75 72 HIS A N 1
ATOM 580 C CA . HIS A 1 72 ? 13.509 -11.597 -26.136 1.00 84.75 72 HIS A CA 1
ATOM 581 C C . HIS A 1 72 ? 14.480 -11.814 -24.972 1.00 84.75 72 HIS A C 1
ATOM 583 O O . HIS A 1 72 ? 15.671 -12.038 -25.209 1.00 84.75 72 HIS A O 1
ATOM 589 N N . VAL A 1 73 ? 13.985 -11.815 -23.729 1.00 84.69 73 VAL A N 1
ATOM 590 C CA . VAL A 1 73 ? 14.787 -12.146 -22.538 1.00 84.69 73 VAL A CA 1
ATOM 591 C C . VAL A 1 73 ? 15.359 -13.560 -22.650 1.00 84.69 73 VAL A C 1
ATOM 593 O O . VAL A 1 73 ? 16.543 -13.773 -22.397 1.00 84.69 73 VAL A O 1
ATOM 596 N N . CYS A 1 74 ? 14.565 -14.523 -23.102 1.00 86.44 74 CYS A N 1
ATOM 597 C CA . CYS A 1 74 ? 14.970 -15.917 -23.221 1.00 86.44 74 CYS A CA 1
ATOM 598 C C . CYS A 1 74 ? 16.025 -16.178 -24.299 1.00 86.44 74 CYS A C 1
ATOM 600 O O . CYS A 1 74 ? 16.953 -16.954 -24.074 1.00 86.44 74 CYS A O 1
ATOM 602 N N . ILE A 1 75 ? 15.948 -15.503 -25.445 1.00 85.38 75 ILE A N 1
ATOM 603 C CA . ILE A 1 75 ? 16.983 -15.594 -26.486 1.00 85.38 75 ILE A CA 1
ATOM 604 C C . ILE A 1 75 ? 18.279 -14.941 -26.020 1.00 85.38 75 ILE A C 1
ATOM 606 O O . ILE A 1 75 ? 19.364 -15.492 -26.228 1.00 85.38 75 ILE A O 1
ATOM 610 N N . GLN A 1 76 ? 18.163 -13.765 -25.403 1.00 78.50 76 GLN A N 1
ATOM 611 C CA . GLN A 1 76 ? 19.319 -12.941 -25.088 1.00 78.50 76 GLN A CA 1
ATOM 612 C C . GLN A 1 76 ? 20.045 -13.417 -23.829 1.00 78.50 76 GLN A C 1
ATOM 614 O O . GLN A 1 76 ? 21.271 -13.554 -23.842 1.00 78.50 76 GLN A O 1
ATOM 619 N N . TYR A 1 77 ? 19.288 -13.716 -22.773 1.00 78.31 77 TYR A N 1
ATOM 620 C CA . TYR A 1 77 ? 19.793 -13.996 -21.430 1.00 78.31 77 TYR A CA 1
ATOM 621 C C . TYR A 1 77 ? 19.509 -15.418 -20.936 1.00 78.31 77 TYR A C 1
ATOM 623 O O . TYR A 1 77 ? 20.182 -15.860 -20.007 1.00 78.31 77 TYR A O 1
ATOM 631 N N . GLY A 1 78 ? 18.599 -16.175 -21.559 1.00 81.56 78 GLY A N 1
ATOM 632 C CA . GLY A 1 78 ? 18.296 -17.558 -21.162 1.00 81.56 78 GLY A CA 1
ATOM 633 C C . GLY A 1 78 ? 19.544 -18.446 -21.029 1.00 81.56 78 GLY A C 1
ATOM 634 O O . GLY A 1 78 ? 19.779 -18.992 -19.945 1.00 81.56 78 GLY A O 1
ATOM 635 N N . PRO A 1 79 ? 20.415 -18.546 -22.058 1.00 82.69 79 PRO A N 1
ATOM 636 C CA . PRO A 1 79 ? 21.617 -19.372 -21.969 1.00 82.69 79 PRO A CA 1
ATOM 637 C C . PRO A 1 79 ? 22.590 -18.901 -20.884 1.00 82.69 79 PRO A C 1
ATOM 639 O O . PRO A 1 79 ? 23.257 -19.733 -20.266 1.00 82.69 79 PRO A O 1
ATOM 642 N N . LEU A 1 80 ? 22.644 -17.594 -20.598 1.00 75.88 80 LEU A N 1
ATOM 643 C CA . LEU A 1 80 ? 23.459 -17.089 -19.501 1.00 75.88 80 LEU A CA 1
ATOM 644 C C . LEU A 1 80 ? 22.909 -17.591 -18.178 1.00 75.88 80 LEU A C 1
ATOM 646 O O . LEU A 1 80 ? 23.672 -18.120 -17.371 1.00 75.88 80 LEU A O 1
ATOM 650 N N . LEU A 1 81 ? 21.626 -17.331 -17.924 1.00 75.94 81 LEU A N 1
ATOM 651 C CA . LEU A 1 81 ? 20.990 -17.654 -16.654 1.00 75.94 81 LEU A CA 1
ATOM 652 C C . LEU A 1 81 ? 21.186 -19.142 -16.353 1.00 75.94 81 LEU A C 1
ATOM 654 O O . LEU A 1 81 ? 21.581 -19.491 -15.244 1.00 75.94 81 LEU A O 1
ATOM 658 N N . TYR A 1 82 ? 21.059 -19.985 -17.381 1.00 78.75 82 TYR A N 1
ATOM 659 C CA . TYR A 1 82 ? 21.382 -21.406 -17.313 1.00 78.75 82 TYR A CA 1
ATOM 660 C C . TYR A 1 82 ? 22.868 -21.685 -17.027 1.00 78.75 82 TYR A C 1
ATOM 662 O O . TYR A 1 82 ? 23.190 -22.557 -16.232 1.00 78.75 82 TYR A O 1
ATOM 670 N N . SER A 1 83 ? 23.811 -20.951 -17.619 1.00 75.06 83 SER A N 1
ATOM 671 C CA . SER A 1 83 ? 25.240 -21.142 -17.316 1.00 75.06 83 SER A CA 1
ATOM 672 C C . SER A 1 83 ? 25.633 -20.737 -15.887 1.00 75.06 83 SER A C 1
ATOM 674 O O . SER A 1 83 ? 26.503 -21.370 -15.292 1.00 75.06 83 SER A O 1
ATOM 676 N N . LEU A 1 84 ? 24.995 -19.700 -15.330 1.00 71.06 84 LEU A N 1
ATOM 677 C CA . LEU A 1 84 ? 25.228 -19.231 -13.960 1.00 71.06 84 LEU A CA 1
ATOM 678 C C . LEU A 1 84 ? 24.560 -20.150 -12.938 1.00 71.06 84 LEU A C 1
ATOM 680 O O . LEU A 1 84 ? 25.116 -20.417 -11.877 1.00 71.06 84 LEU A O 1
ATOM 684 N N . HIS A 1 85 ? 23.357 -20.610 -13.265 1.00 72.56 85 HIS A N 1
ATOM 685 C CA . HIS A 1 85 ? 22.546 -21.497 -12.453 1.00 72.56 85 HIS A CA 1
ATOM 686 C C . HIS A 1 85 ? 21.990 -22.585 -13.376 1.00 72.56 85 HIS A C 1
ATOM 688 O O . HIS A 1 85 ? 20.916 -22.381 -13.942 1.00 72.56 85 HIS A O 1
ATOM 694 N N . PRO A 1 86 ? 22.688 -23.729 -13.546 1.00 71.50 86 PRO A N 1
ATOM 695 C CA . PRO A 1 86 ? 22.294 -24.804 -14.463 1.00 71.50 86 PRO A CA 1
ATOM 696 C C . PRO A 1 86 ? 21.081 -25.565 -13.933 1.00 71.50 86 PRO A C 1
ATOM 698 O O . PRO A 1 86 ? 21.154 -26.716 -13.510 1.00 71.50 86 PRO A O 1
ATOM 701 N N . ARG A 1 87 ? 19.943 -24.876 -13.923 1.00 75.19 87 ARG A N 1
ATOM 702 C CA . ARG A 1 87 ? 18.622 -25.405 -13.629 1.00 75.19 87 ARG A CA 1
ATOM 703 C C . ARG A 1 87 ? 17.941 -25.651 -14.964 1.00 75.19 87 ARG A C 1
ATOM 705 O O . ARG A 1 87 ? 17.660 -24.701 -15.692 1.00 75.19 87 ARG A O 1
ATOM 712 N N . GLU A 1 88 ? 17.628 -26.913 -15.253 1.00 79.62 88 GLU A N 1
ATOM 713 C CA . GLU A 1 88 ? 16.840 -27.313 -16.436 1.00 79.62 88 GLU A CA 1
ATOM 714 C C . GLU A 1 88 ? 15.516 -26.543 -16.550 1.00 79.62 88 GLU A C 1
ATOM 716 O O . GLU A 1 88 ? 14.989 -26.341 -17.636 1.00 79.62 88 GLU A O 1
ATOM 721 N N . GLN A 1 89 ? 15.027 -26.019 -15.430 1.00 74.69 89 GLN A N 1
ATOM 722 C CA . GLN A 1 89 ? 13.894 -25.115 -15.347 1.00 74.69 89 GLN A CA 1
ATOM 723 C C . GLN A 1 89 ? 14.015 -23.884 -16.267 1.00 74.69 89 GLN A C 1
ATOM 725 O O . GLN A 1 89 ? 13.140 -23.694 -17.109 1.00 74.69 89 GLN A O 1
ATOM 730 N N . ILE A 1 90 ? 15.126 -23.135 -16.209 1.00 76.94 90 ILE A N 1
ATOM 731 C CA . ILE A 1 90 ? 15.367 -21.946 -17.060 1.00 76.94 90 ILE A CA 1
ATOM 732 C C . ILE A 1 90 ? 15.317 -22.330 -18.541 1.00 76.94 90 ILE A C 1
ATOM 734 O O . ILE A 1 90 ? 14.752 -21.621 -19.374 1.00 76.94 90 ILE A O 1
ATOM 738 N N . ARG A 1 91 ? 15.898 -23.488 -18.869 1.00 84.19 91 ARG A N 1
ATOM 739 C CA . ARG A 1 91 ? 15.899 -24.019 -20.227 1.00 84.19 91 ARG A CA 1
ATOM 740 C C . ARG A 1 91 ? 14.495 -24.370 -20.696 1.00 84.19 91 ARG A C 1
ATOM 742 O O . ARG A 1 91 ? 14.076 -23.927 -21.760 1.00 84.19 91 ARG A O 1
ATOM 749 N N . SER A 1 92 ? 13.760 -25.098 -19.863 1.00 82.75 92 SER A N 1
ATOM 750 C CA . SER A 1 92 ? 12.399 -25.536 -20.150 1.00 82.75 92 SER A CA 1
ATOM 751 C C . SER A 1 92 ? 11.427 -24.372 -20.361 1.00 82.75 92 SER A C 1
ATOM 753 O O . SER A 1 92 ? 10.535 -24.477 -21.201 1.00 82.75 92 SER A O 1
ATOM 755 N N . GLU A 1 93 ? 11.568 -23.281 -19.602 1.00 81.88 93 GLU A N 1
ATOM 756 C CA . GLU A 1 93 ? 10.726 -22.087 -19.719 1.00 81.88 93 GLU A CA 1
ATOM 757 C C . GLU A 1 93 ? 11.000 -21.345 -21.006 1.00 81.88 93 GLU A C 1
ATOM 759 O O . GLU A 1 93 ? 10.087 -21.078 -21.788 1.00 81.88 93 GLU A O 1
ATOM 764 N N . CYS A 1 94 ? 12.275 -21.062 -21.246 1.00 87.50 94 CYS A N 1
ATOM 765 C CA . CYS A 1 94 ? 12.664 -20.297 -22.403 1.00 87.50 94 CYS A CA 1
ATOM 766 C C . CYS A 1 94 ? 12.404 -21.050 -23.704 1.00 87.50 94 CYS A C 1
ATOM 768 O O . CYS A 1 94 ? 11.904 -20.447 -24.653 1.00 87.50 94 CYS A O 1
ATOM 770 N N . ASP A 1 95 ? 12.645 -22.363 -23.745 1.00 88.44 95 ASP A N 1
ATOM 771 C CA . ASP A 1 95 ? 12.301 -23.176 -24.911 1.00 88.44 95 ASP A CA 1
ATOM 772 C C . ASP A 1 95 ? 10.796 -23.147 -25.198 1.00 88.44 95 ASP A C 1
ATOM 774 O O . ASP A 1 95 ? 10.412 -23.105 -26.365 1.00 88.44 95 ASP A O 1
ATOM 778 N N . LEU A 1 96 ? 9.935 -23.109 -24.178 1.00 84.38 96 LEU A N 1
ATOM 779 C CA . LEU A 1 96 ? 8.490 -23.044 -24.393 1.00 84.38 96 LEU A CA 1
ATOM 780 C C . LEU A 1 96 ? 8.028 -21.681 -24.889 1.00 84.38 96 LEU A C 1
ATOM 782 O O . LEU A 1 96 ? 7.315 -21.649 -25.885 1.00 84.38 96 LEU A O 1
ATOM 786 N N . VAL A 1 97 ? 8.455 -20.582 -24.263 1.00 86.31 97 VAL A N 1
ATOM 787 C CA . VAL A 1 97 ? 8.088 -19.228 -24.721 1.00 86.31 97 VAL A CA 1
ATOM 788 C C . VAL A 1 97 ? 8.563 -19.016 -26.160 1.00 86.31 97 VAL A C 1
ATOM 790 O O . VAL A 1 97 ? 7.807 -18.575 -27.022 1.00 86.31 97 VAL A O 1
ATOM 793 N N . VAL A 1 98 ? 9.799 -19.414 -26.471 1.00 87.56 98 VAL A N 1
ATOM 794 C CA . VAL A 1 98 ? 10.348 -19.267 -27.823 1.00 87.56 98 VAL A CA 1
ATOM 795 C C . VAL A 1 98 ? 9.666 -20.204 -28.825 1.00 87.56 98 VAL A C 1
ATOM 797 O O . VAL A 1 98 ? 9.397 -19.785 -29.946 1.00 87.56 98 VAL A O 1
ATOM 800 N N . THR A 1 99 ? 9.329 -21.441 -28.447 1.00 86.69 99 THR A N 1
ATOM 801 C CA . THR A 1 99 ? 8.570 -22.361 -29.319 1.00 86.69 99 THR A CA 1
ATOM 802 C C . THR A 1 99 ? 7.150 -21.856 -29.580 1.00 86.69 99 THR A C 1
ATOM 804 O O . THR A 1 99 ? 6.653 -21.992 -30.697 1.00 86.69 99 THR A O 1
ATOM 807 N N . SER A 1 100 ? 6.512 -21.265 -28.567 1.00 84.88 100 SER A N 1
ATOM 808 C CA . SER A 1 100 ? 5.194 -20.626 -28.646 1.00 84.88 100 SER A CA 1
ATOM 809 C C . SER A 1 100 ? 5.198 -19.527 -29.713 1.00 84.88 100 SER A C 1
ATOM 811 O O . SER A 1 100 ? 4.471 -19.611 -30.706 1.00 84.88 100 SER A O 1
ATOM 813 N N . LEU A 1 101 ? 6.160 -18.603 -29.604 1.00 85.19 101 LEU A N 1
ATOM 814 C CA . LEU A 1 101 ? 6.387 -17.512 -30.555 1.00 85.19 101 LEU A CA 1
ATOM 815 C C . LEU A 1 101 ? 6.782 -17.994 -31.960 1.00 85.19 101 LEU A C 1
ATOM 817 O O . LEU A 1 101 ? 6.338 -17.425 -32.954 1.00 85.19 101 LEU A O 1
ATOM 821 N N . GLN A 1 102 ? 7.584 -19.061 -32.074 1.00 85.44 102 GLN A N 1
ATOM 822 C CA . GLN A 1 102 ? 7.921 -19.676 -33.367 1.00 85.44 102 GLN A CA 1
ATOM 823 C C . GLN A 1 102 ? 6.692 -20.243 -34.086 1.00 85.44 102 GLN A C 1
ATOM 825 O O . GLN A 1 102 ? 6.611 -20.164 -35.310 1.00 85.44 102 GLN A O 1
ATOM 830 N N . LYS A 1 103 ? 5.791 -20.891 -33.340 1.00 83.69 103 LYS A N 1
ATOM 831 C CA . LYS A 1 103 ? 4.653 -21.641 -33.889 1.00 83.69 103 LYS A CA 1
ATOM 832 C C . LYS A 1 103 ? 3.359 -20.829 -33.947 1.00 83.69 103 LYS A C 1
ATOM 834 O O . LYS A 1 103 ? 2.372 -21.346 -34.459 1.00 83.69 103 LYS A O 1
ATOM 839 N N . GLY A 1 104 ? 3.344 -19.609 -33.405 1.00 78.31 104 GLY A N 1
ATOM 840 C CA . GLY A 1 104 ? 2.121 -18.817 -33.243 1.00 78.31 104 GLY A CA 1
ATOM 841 C C . GLY A 1 104 ? 1.089 -19.507 -32.346 1.00 78.31 104 GLY A C 1
ATOM 842 O O . GLY A 1 104 ? -0.112 -19.392 -32.580 1.00 78.31 104 GLY A O 1
ATOM 843 N N . GLN A 1 105 ? 1.554 -20.294 -31.375 1.00 81.00 105 GLN A N 1
ATOM 844 C CA . GLN A 1 105 ? 0.703 -20.995 -30.413 1.00 81.00 105 GLN A CA 1
ATOM 845 C C . GLN A 1 105 ? 0.663 -20.208 -29.104 1.00 81.00 105 GLN A C 1
ATOM 847 O O . GLN A 1 105 ? 1.465 -19.305 -28.918 1.00 81.00 105 GLN A O 1
ATOM 852 N N . LYS A 1 106 ? -0.288 -20.524 -28.221 1.00 76.12 106 LYS A N 1
ATOM 853 C CA . LYS A 1 106 ? -0.277 -20.008 -26.849 1.00 76.12 106 LYS A CA 1
ATOM 854 C C . LYS A 1 106 ? 0.615 -20.885 -25.982 1.00 76.12 106 LYS A C 1
ATOM 856 O O . LYS A 1 106 ? 0.585 -22.113 -26.108 1.00 76.12 106 LYS A O 1
ATOM 861 N N . SER A 1 107 ? 1.384 -20.259 -25.105 1.00 78.81 107 SER A N 1
ATOM 862 C CA . SER A 1 107 ? 2.202 -20.953 -24.121 1.00 78.81 107 SER A CA 1
ATOM 863 C C . SER A 1 107 ? 1.320 -21.418 -22.958 1.00 78.81 107 SER A C 1
ATOM 865 O O . SER A 1 107 ? 0.409 -20.713 -22.544 1.00 78.81 107 SER A O 1
ATOM 867 N N . ASP A 1 108 ? 1.566 -22.616 -22.418 1.00 79.31 108 ASP A N 1
ATOM 868 C CA . ASP A 1 108 ? 0.869 -23.086 -21.210 1.00 79.31 108 ASP A CA 1
ATOM 869 C C . ASP A 1 108 ? 1.463 -22.402 -19.968 1.00 79.31 108 ASP A C 1
ATOM 871 O O . ASP A 1 108 ? 2.338 -22.945 -19.285 1.00 79.31 108 ASP A O 1
ATOM 875 N N . ILE A 1 109 ? 1.059 -21.150 -19.742 1.00 83.38 109 ILE A N 1
ATOM 876 C CA . ILE A 1 109 ? 1.499 -20.340 -18.603 1.00 83.38 109 ILE A CA 1
ATOM 877 C C . ILE A 1 109 ? 0.776 -20.784 -17.338 1.00 83.38 109 ILE A C 1
ATOM 879 O O . ILE A 1 109 ? 1.421 -20.926 -16.298 1.00 83.38 109 ILE A O 1
ATOM 883 N N . PHE A 1 110 ? -0.520 -21.089 -17.434 1.00 83.69 110 PHE A N 1
ATOM 884 C CA . PHE A 1 110 ? -1.295 -21.622 -16.317 1.00 83.69 110 PHE A CA 1
ATOM 885 C C . PHE A 1 110 ? -0.685 -22.908 -15.736 1.00 83.69 110 PHE A C 1
ATOM 887 O O . PHE A 1 110 ? -0.344 -22.945 -14.553 1.00 83.69 110 PHE A O 1
ATOM 894 N N . GLY A 1 111 ? -0.480 -23.949 -16.552 1.00 80.44 111 GLY A N 1
ATOM 895 C CA . GLY A 1 111 ? 0.046 -25.238 -16.094 1.00 80.44 111 GLY A CA 1
ATOM 896 C C . GLY A 1 111 ? 1.458 -25.132 -15.514 1.00 80.44 111 GLY A C 1
ATOM 897 O O . GLY A 1 111 ? 1.797 -25.810 -14.540 1.00 80.44 111 GLY A O 1
ATOM 898 N N . ARG A 1 112 ? 2.277 -24.213 -16.040 1.00 77.50 112 ARG A N 1
ATOM 899 C CA . ARG A 1 112 ? 3.579 -23.889 -15.443 1.00 77.50 112 ARG A CA 1
ATOM 900 C C . ARG A 1 112 ? 3.447 -23.188 -14.112 1.00 77.50 112 ARG A C 1
ATOM 902 O O . ARG A 1 112 ? 4.135 -23.582 -13.180 1.00 77.50 112 ARG A O 1
ATOM 909 N N . CYS A 1 113 ? 2.606 -22.165 -14.025 1.00 80.44 113 CYS A N 1
ATOM 910 C CA . CYS A 1 113 ? 2.364 -21.465 -12.775 1.00 80.44 113 CYS A CA 1
ATOM 911 C C . CYS A 1 113 ? 1.914 -22.448 -11.687 1.00 80.44 113 CYS A C 1
ATOM 913 O O . CYS A 1 113 ? 2.487 -22.430 -10.603 1.00 80.44 113 CYS A O 1
ATOM 915 N N . VAL A 1 114 ? 1.014 -23.384 -12.009 1.00 81.38 114 VAL A N 1
ATOM 916 C CA . VAL A 1 114 ? 0.617 -24.482 -11.112 1.00 81.38 114 VAL A CA 1
ATOM 917 C C . VAL A 1 114 ? 1.827 -25.328 -10.713 1.00 81.38 114 VAL A C 1
ATOM 919 O O . VAL A 1 114 ? 2.104 -25.476 -9.527 1.00 81.38 114 VAL A O 1
ATOM 922 N N . SER A 1 115 ? 2.625 -25.800 -11.677 1.00 74.06 115 SER A N 1
ATOM 923 C CA . SER A 1 115 ? 3.833 -26.581 -11.375 1.00 74.06 115 SER A CA 1
ATOM 924 C C . SER A 1 115 ? 4.847 -25.818 -10.513 1.00 74.06 115 SER A C 1
ATOM 926 O O . SER A 1 115 ? 5.564 -26.446 -9.737 1.00 74.06 115 SER A O 1
ATOM 928 N N . TYR A 1 116 ? 4.961 -24.499 -10.668 1.00 70.88 116 TYR A N 1
ATOM 929 C CA . TYR A 1 116 ? 5.821 -23.649 -9.847 1.00 70.88 116 TYR A CA 1
ATOM 930 C C . TYR A 1 116 ? 5.278 -23.474 -8.448 1.00 70.88 116 TYR A C 1
ATOM 932 O O . TYR A 1 116 ? 6.029 -23.596 -7.485 1.00 70.88 116 TYR A O 1
ATOM 940 N N . TRP A 1 117 ? 3.987 -23.192 -8.348 1.00 68.94 117 TRP A N 1
ATOM 941 C CA . TRP A 1 117 ? 3.280 -23.076 -7.089 1.00 68.94 117 TRP A CA 1
ATOM 942 C C . TRP A 1 117 ? 3.452 -24.354 -6.263 1.00 68.94 117 TRP A C 1
ATOM 944 O O . TRP A 1 117 ? 3.845 -24.291 -5.099 1.00 68.94 117 TRP A O 1
ATOM 954 N N . ASP A 1 118 ? 3.308 -25.513 -6.907 1.00 68.00 118 ASP A N 1
ATOM 955 C CA . ASP A 1 118 ? 3.473 -26.829 -6.291 1.00 68.00 118 ASP A CA 1
ATOM 956 C C . ASP A 1 118 ? 4.944 -27.141 -5.928 1.00 68.00 118 ASP A C 1
ATOM 958 O O . ASP A 1 118 ? 5.203 -27.843 -4.952 1.00 68.00 118 ASP A O 1
ATOM 962 N N . GLN A 1 119 ? 5.930 -26.599 -6.660 1.00 63.66 119 GLN A N 1
ATOM 963 C CA . GLN A 1 119 ? 7.369 -26.751 -6.362 1.00 63.66 119 GLN A CA 1
ATOM 964 C C . GLN A 1 119 ? 7.882 -25.801 -5.270 1.00 63.66 119 GLN A C 1
ATOM 966 O O . GLN A 1 119 ? 8.750 -26.177 -4.477 1.00 63.66 119 GLN A O 1
ATOM 971 N N . ILE A 1 120 ? 7.382 -24.561 -5.247 1.00 57.91 120 ILE A N 1
ATOM 972 C CA . ILE A 1 120 ? 7.601 -23.598 -4.157 1.00 57.91 120 ILE A CA 1
ATOM 973 C C . ILE A 1 120 ? 6.924 -24.121 -2.889 1.00 57.91 120 ILE A C 1
ATOM 975 O O . ILE A 1 120 ? 7.456 -23.908 -1.798 1.00 57.91 120 ILE A O 1
ATOM 979 N N . GLY A 1 121 ? 5.823 -24.863 -3.064 1.00 51.28 121 GLY A N 1
ATOM 980 C CA . GLY A 1 121 ? 5.512 -26.088 -2.344 1.00 51.28 121 GLY A CA 1
ATOM 981 C C . GLY A 1 121 ? 5.930 -26.066 -0.890 1.00 51.28 121 GLY A C 1
ATOM 982 O O . GLY A 1 121 ? 7.042 -26.474 -0.541 1.00 51.28 121 GLY A O 1
ATOM 983 N N . VAL A 1 122 ? 4.991 -25.611 -0.065 1.00 47.50 122 VAL A N 1
ATOM 984 C CA . VAL A 1 122 ? 4.918 -25.663 1.400 1.00 47.50 122 VAL A CA 1
ATOM 985 C C . VAL A 1 122 ? 5.765 -26.767 2.022 1.00 47.50 122 VAL A C 1
ATOM 987 O O . VAL A 1 122 ? 6.402 -26.506 3.027 1.00 47.50 122 VAL A O 1
ATOM 990 N N . GLU A 1 123 ? 5.872 -27.953 1.423 1.00 42.75 123 GLU A N 1
ATOM 991 C CA . GLU A 1 123 ? 6.756 -29.037 1.853 1.00 42.75 123 GLU A CA 1
ATOM 992 C C . GLU A 1 123 ? 8.202 -28.651 2.195 1.00 42.75 123 GLU A C 1
ATOM 994 O O . GLU A 1 123 ? 8.746 -29.235 3.127 1.00 42.75 123 GLU A O 1
ATOM 999 N N . ASN A 1 124 ? 8.859 -27.727 1.483 1.00 44.31 124 ASN A N 1
ATOM 1000 C CA . ASN A 1 124 ? 10.254 -27.360 1.784 1.00 44.31 124 ASN A CA 1
ATOM 1001 C C . ASN A 1 124 ? 10.353 -26.382 2.966 1.00 44.31 124 ASN A C 1
ATOM 1003 O O . ASN A 1 124 ? 11.232 -26.525 3.821 1.00 44.31 124 ASN A O 1
ATOM 1007 N N . MET A 1 125 ? 9.425 -25.424 3.056 1.00 41.28 125 MET A N 1
ATOM 1008 C CA . MET A 1 125 ? 9.300 -24.524 4.207 1.00 41.28 125 MET A CA 1
ATOM 1009 C C . MET A 1 125 ? 8.818 -25.302 5.445 1.00 41.28 125 MET A C 1
ATOM 1011 O O . MET A 1 125 ? 9.420 -25.194 6.511 1.00 41.28 125 MET A O 1
ATOM 1015 N N . ALA A 1 126 ? 7.833 -26.184 5.274 1.00 39.75 126 ALA A N 1
ATOM 1016 C CA . ALA A 1 126 ? 7.329 -27.137 6.254 1.00 39.75 126 ALA A CA 1
ATOM 1017 C C . ALA A 1 126 ? 8.407 -28.134 6.683 1.00 39.75 126 ALA A C 1
ATOM 1019 O O . ALA A 1 126 ? 8.549 -28.339 7.873 1.00 39.75 126 ALA A O 1
ATOM 1020 N N . ARG A 1 127 ? 9.243 -28.694 5.794 1.00 43.44 127 ARG A N 1
ATOM 1021 C CA . ARG A 1 127 ? 10.382 -29.553 6.193 1.00 43.44 127 ARG A CA 1
ATOM 1022 C C . ARG A 1 127 ? 11.421 -28.797 7.014 1.00 43.44 127 ARG A C 1
ATOM 1024 O O . ARG A 1 127 ? 11.906 -29.333 8.008 1.00 43.44 127 ARG A O 1
ATOM 1031 N N . SER A 1 128 ? 11.749 -27.563 6.631 1.00 46.41 128 SER A N 1
ATOM 1032 C CA . SER A 1 128 ? 12.668 -26.705 7.393 1.00 46.41 128 SER A CA 1
ATOM 1033 C C . SER A 1 128 ? 12.102 -26.368 8.783 1.00 46.41 128 SER A C 1
ATOM 1035 O O . SER A 1 128 ? 12.817 -26.380 9.785 1.00 46.41 128 SER A O 1
ATOM 1037 N N . LEU A 1 129 ? 10.786 -26.168 8.876 1.00 43.84 129 LEU A N 1
ATOM 1038 C CA . LEU A 1 129 ? 10.072 -25.917 10.129 1.00 43.84 129 LEU A CA 1
ATOM 1039 C C . LEU A 1 129 ? 9.848 -27.182 10.971 1.00 43.84 129 LEU A C 1
ATOM 1041 O O . LEU A 1 129 ? 10.001 -27.115 12.183 1.00 43.84 129 LEU A O 1
ATOM 1045 N N . ILE A 1 130 ? 9.580 -28.339 10.362 1.00 45.78 130 ILE A N 1
ATOM 1046 C CA . ILE A 1 130 ? 9.515 -29.661 11.010 1.00 45.78 130 ILE A CA 1
ATOM 1047 C C . ILE A 1 130 ? 10.891 -30.011 11.589 1.00 45.78 130 ILE A C 1
ATOM 1049 O O . ILE A 1 130 ? 10.983 -30.505 12.708 1.00 45.78 130 ILE A O 1
ATOM 1053 N N . SER A 1 131 ? 11.978 -29.668 10.891 1.00 47.59 131 SER A N 1
ATOM 1054 C CA . SER A 1 131 ? 13.343 -29.765 11.423 1.00 47.59 131 SER A CA 1
ATOM 1055 C C . SER A 1 131 ? 13.566 -28.852 12.643 1.00 47.59 131 SER A C 1
ATOM 1057 O O . SER A 1 131 ? 14.282 -29.232 13.570 1.00 47.59 131 SER A O 1
ATOM 1059 N N . ASN A 1 132 ? 12.947 -27.666 12.685 1.00 47.81 132 ASN A N 1
ATOM 1060 C CA . ASN A 1 132 ? 12.976 -26.777 13.857 1.00 47.81 132 ASN A CA 1
ATOM 1061 C C . ASN A 1 132 ? 12.053 -27.268 14.995 1.00 47.81 132 ASN A C 1
ATOM 1063 O O . ASN A 1 132 ? 12.390 -27.115 16.170 1.00 47.81 132 ASN A O 1
ATOM 1067 N N . TYR A 1 133 ? 10.928 -27.911 14.669 1.00 44.81 133 TYR A N 1
ATOM 1068 C CA . TYR A 1 133 ? 10.013 -28.567 15.611 1.00 44.81 133 TYR A CA 1
ATOM 1069 C C . TYR A 1 133 ? 10.678 -29.757 16.309 1.00 44.81 133 TYR A C 1
ATOM 1071 O O . TYR A 1 133 ? 10.635 -29.856 17.535 1.00 44.81 133 TYR A O 1
ATOM 1079 N N . ASP A 1 134 ? 11.390 -30.594 15.553 1.00 49.34 134 ASP A N 1
ATOM 1080 C CA . ASP A 1 134 ? 12.155 -31.723 16.086 1.00 49.34 134 ASP A CA 1
ATOM 1081 C C . ASP A 1 134 ? 13.289 -31.233 17.017 1.00 49.34 134 ASP A C 1
ATOM 1083 O O . ASP A 1 134 ? 13.608 -31.867 18.023 1.00 49.34 134 ASP A O 1
ATOM 1087 N N . GLN A 1 135 ? 13.837 -30.031 16.776 1.00 54.88 135 GLN A N 1
ATOM 1088 C CA . GLN A 1 135 ? 14.732 -29.354 17.726 1.00 54.88 135 GLN A CA 1
ATOM 1089 C C . GLN A 1 135 ? 14.022 -28.814 18.985 1.00 54.88 135 GLN A C 1
ATOM 1091 O O . GLN A 1 135 ? 14.626 -28.876 20.060 1.00 54.88 135 GLN A O 1
ATOM 1096 N N . CYS A 1 136 ? 12.779 -28.305 18.903 1.00 50.06 136 CYS A N 1
ATOM 1097 C CA . CYS A 1 136 ? 12.000 -27.906 20.094 1.00 50.06 136 CYS A CA 1
ATOM 1098 C C . CYS A 1 136 ? 11.668 -29.137 20.960 1.00 50.06 136 CYS A C 1
ATOM 1100 O O . CYS A 1 136 ? 11.907 -29.120 22.169 1.00 50.06 136 CYS A O 1
ATOM 1102 N N . LEU A 1 137 ? 11.219 -30.240 20.345 1.00 47.59 137 LEU A N 1
ATOM 1103 C CA . LEU A 1 137 ? 10.914 -31.496 21.040 1.00 47.59 137 LEU A CA 1
ATOM 1104 C C . LEU A 1 137 ? 12.152 -32.127 21.691 1.00 47.59 137 LEU A C 1
ATOM 1106 O O . LEU A 1 137 ? 12.092 -32.505 22.858 1.00 47.59 137 LEU A O 1
ATOM 1110 N N . ARG A 1 138 ? 13.307 -32.165 21.014 1.00 52.69 138 ARG A N 1
ATOM 1111 C CA . ARG A 1 138 ? 14.548 -32.707 21.606 1.00 52.69 138 ARG A CA 1
ATOM 1112 C C . ARG A 1 138 ? 15.080 -31.884 22.786 1.00 52.69 138 ARG A C 1
ATOM 1114 O O . ARG A 1 138 ? 15.771 -32.429 23.643 1.00 52.69 138 ARG A O 1
ATOM 1121 N N . ARG A 1 139 ? 14.761 -30.584 22.880 1.00 52.56 139 ARG A N 1
ATOM 1122 C CA . ARG A 1 139 ? 15.081 -29.763 24.070 1.00 52.56 139 ARG A CA 1
ATOM 1123 C C . ARG A 1 139 ? 14.186 -30.085 25.275 1.00 52.56 139 ARG A C 1
ATOM 1125 O O . ARG A 1 139 ? 14.579 -29.780 26.402 1.00 52.56 139 ARG A O 1
ATOM 1132 N N . ARG A 1 140 ? 13.029 -30.719 25.056 1.00 45.28 140 ARG A N 1
ATOM 1133 C CA . ARG A 1 140 ? 12.082 -31.169 26.089 1.00 45.28 140 ARG A CA 1
ATOM 1134 C C . ARG A 1 140 ? 12.621 -32.350 26.894 1.00 45.28 140 ARG A C 1
ATOM 1136 O O . ARG A 1 140 ? 12.506 -32.345 28.117 1.00 45.28 140 ARG A O 1
ATOM 1143 N N . ASP A 1 141 ? 13.299 -33.288 26.232 1.00 46.88 141 ASP A N 1
ATOM 1144 C CA . ASP A 1 141 ? 13.887 -34.471 26.883 1.00 46.88 141 ASP A CA 1
ATOM 1145 C C . ASP A 1 141 ? 15.002 -34.122 27.887 1.00 46.88 141 ASP A C 1
ATOM 1147 O O . ASP A 1 141 ? 15.399 -34.958 28.695 1.00 46.88 141 ASP A O 1
ATOM 1151 N N . MET A 1 142 ? 15.485 -32.873 27.894 1.00 44.88 142 MET A N 1
ATOM 1152 C CA . MET A 1 142 ? 16.524 -32.408 28.819 1.00 44.88 142 MET A CA 1
ATOM 1153 C C . MET A 1 142 ? 16.006 -31.626 30.037 1.00 44.88 142 MET A C 1
ATOM 1155 O O . MET A 1 142 ? 16.796 -31.348 30.939 1.00 44.88 142 MET A O 1
ATOM 1159 N N . LYS A 1 143 ? 14.716 -31.263 30.115 1.00 44.19 143 LYS A N 1
ATOM 1160 C CA . LYS A 1 143 ? 14.167 -30.519 31.267 1.00 44.19 143 LYS A CA 1
ATOM 1161 C C . LYS A 1 143 ? 12.826 -31.092 31.727 1.00 44.19 143 LYS A C 1
ATOM 1163 O O . LYS A 1 143 ? 11.762 -30.586 31.389 1.00 44.19 143 LYS A O 1
ATOM 1168 N N . GLN A 1 144 ? 12.888 -32.122 32.571 1.00 46.34 144 GLN A N 1
ATOM 1169 C CA . GLN A 1 144 ? 11.765 -32.495 33.433 1.00 46.34 144 GLN A CA 1
ATOM 1170 C C . GLN A 1 144 ? 11.550 -31.398 34.487 1.00 46.34 144 GLN A C 1
ATOM 1172 O O . GLN A 1 144 ? 12.331 -31.279 35.429 1.00 46.34 144 GLN A O 1
ATOM 1177 N N . GLY A 1 145 ? 10.501 -30.588 34.331 1.00 44.75 145 GLY A N 1
ATOM 1178 C CA . GLY A 1 145 ? 10.069 -29.650 35.367 1.00 44.75 145 GLY A CA 1
ATOM 1179 C C . GLY A 1 145 ? 9.110 -28.571 34.867 1.00 44.75 145 GLY A C 1
ATOM 1180 O O . GLY A 1 145 ? 9.550 -27.593 34.275 1.00 44.75 145 GLY A O 1
ATOM 1181 N N . SER A 1 146 ? 7.825 -28.732 35.204 1.00 38.72 146 SER A N 1
ATOM 1182 C CA . SER A 1 146 ? 6.684 -27.798 35.074 1.00 38.72 146 SER A CA 1
ATOM 1183 C C . SER A 1 146 ? 6.198 -27.418 33.655 1.00 38.72 146 SER A C 1
ATOM 1185 O O . SER A 1 146 ? 6.998 -27.003 32.820 1.00 38.72 146 SER A O 1
ATOM 1187 N N . PRO A 1 147 ? 4.879 -27.506 33.371 1.00 39.31 147 PRO A N 1
ATOM 1188 C CA . PRO A 1 147 ? 4.294 -26.972 32.146 1.00 39.31 147 PRO A CA 1
ATOM 1189 C C . PRO A 1 147 ? 4.142 -25.450 32.286 1.00 39.31 147 PRO A C 1
ATOM 1191 O O . PRO A 1 147 ? 3.218 -24.967 32.933 1.00 39.31 147 PRO A O 1
ATOM 1194 N N . SER A 1 148 ? 5.069 -24.675 31.723 1.00 39.34 148 SER A N 1
ATOM 1195 C CA . SER A 1 148 ? 4.870 -23.234 31.525 1.00 39.34 148 SER A CA 1
ATOM 1196 C C . SER A 1 148 ? 4.030 -22.978 30.263 1.00 39.34 148 SER A C 1
ATOM 1198 O O . SER A 1 148 ? 3.977 -23.825 29.364 1.00 39.34 148 SER A O 1
ATOM 1200 N N . LEU A 1 149 ? 3.405 -21.796 30.171 1.00 36.31 149 LEU A N 1
ATOM 1201 C CA . LEU A 1 149 ? 2.682 -21.296 28.985 1.00 36.31 149 LEU A CA 1
ATOM 1202 C C . LEU A 1 149 ? 3.501 -21.352 27.671 1.00 36.31 149 LEU A C 1
ATOM 1204 O O . LEU A 1 149 ? 2.918 -21.293 26.596 1.00 36.31 149 LEU A O 1
ATOM 1208 N N . ASP A 1 150 ? 4.828 -21.521 27.730 1.00 41.16 150 ASP A N 1
ATOM 1209 C CA . ASP A 1 150 ? 5.680 -21.766 26.551 1.00 41.16 150 ASP A CA 1
ATOM 1210 C C . ASP A 1 150 ? 5.378 -23.108 25.855 1.00 41.16 150 ASP A C 1
ATOM 1212 O O . ASP A 1 150 ? 5.677 -23.292 24.675 1.00 41.16 150 ASP A O 1
ATOM 1216 N N . SER A 1 151 ? 4.796 -24.073 26.573 1.00 38.97 151 SER A N 1
ATOM 1217 C CA . SER A 1 151 ? 4.581 -25.429 26.060 1.00 38.97 151 SER A CA 1
ATOM 1218 C C . SER A 1 151 ? 3.462 -25.529 25.021 1.00 38.97 151 SER A C 1
ATOM 1220 O O . SER A 1 151 ? 3.584 -26.340 24.106 1.00 38.97 151 SER A O 1
ATOM 1222 N N . SER A 1 152 ? 2.425 -24.688 25.094 1.00 41.72 152 SER A N 1
ATOM 1223 C CA . SER A 1 152 ? 1.349 -24.620 24.093 1.00 41.72 152 SER A CA 1
ATOM 1224 C C . SER A 1 152 ? 1.793 -23.916 22.805 1.00 41.72 152 SER A C 1
ATOM 1226 O O . SER A 1 152 ? 1.351 -24.287 21.716 1.00 41.72 152 SER A O 1
ATOM 1228 N N . MET A 1 153 ? 2.747 -22.980 22.887 1.00 36.50 153 MET A N 1
ATOM 1229 C CA . MET A 1 153 ? 3.290 -22.298 21.707 1.00 36.50 153 MET A CA 1
ATOM 1230 C C . MET A 1 153 ? 4.087 -23.228 20.772 1.00 36.50 153 MET A C 1
ATOM 1232 O O . MET A 1 153 ? 4.009 -23.045 19.559 1.00 36.50 153 MET A O 1
ATOM 1236 N N . CYS A 1 154 ? 4.783 -24.267 21.269 1.00 39.59 154 CYS A N 1
ATOM 1237 C CA . CYS A 1 154 ? 5.489 -25.220 20.382 1.00 39.59 154 CYS A CA 1
ATOM 1238 C C . CYS A 1 154 ? 4.553 -26.185 19.617 1.00 39.59 154 CYS A C 1
ATOM 1240 O O . CYS A 1 154 ? 5.002 -26.780 18.638 1.00 39.59 154 CYS A O 1
ATOM 1242 N N . TYR A 1 155 ? 3.276 -26.322 20.002 1.00 42.00 155 TYR A N 1
ATOM 1243 C CA . TYR A 1 155 ? 2.280 -27.096 19.239 1.00 42.00 155 TYR A CA 1
ATOM 1244 C C . TYR A 1 155 ? 1.515 -26.231 18.236 1.00 42.00 155 TYR A C 1
ATOM 1246 O O . TYR A 1 155 ? 1.297 -26.656 17.108 1.00 42.00 155 TYR A O 1
ATOM 1254 N N . ILE A 1 156 ? 1.167 -24.999 18.614 1.00 41.38 156 ILE A N 1
ATOM 1255 C CA . ILE A 1 156 ? 0.365 -24.10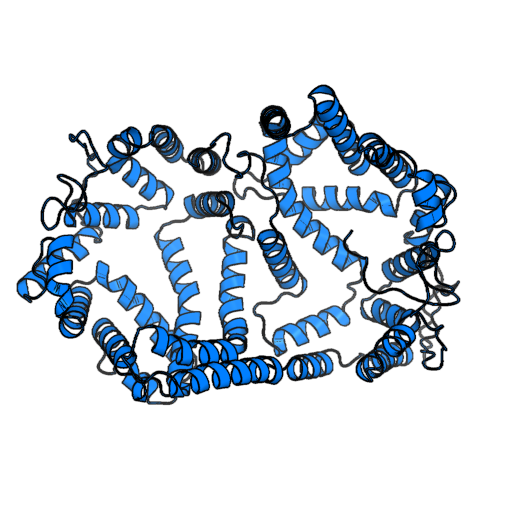0 17.774 1.00 41.38 156 ILE A CA 1
ATOM 1256 C C . ILE A 1 156 ? 1.197 -23.525 16.619 1.00 41.38 156 ILE A C 1
ATOM 1258 O O . ILE A 1 156 ? 0.693 -23.379 15.513 1.00 41.38 156 ILE A O 1
ATOM 1262 N N . HIS A 1 157 ? 2.486 -23.239 16.827 1.00 38.94 157 HIS A N 1
ATOM 1263 C CA . HIS A 1 157 ? 3.292 -22.516 15.838 1.00 38.94 157 HIS A CA 1
ATOM 1264 C C . HIS A 1 157 ? 3.585 -23.304 14.541 1.00 38.94 157 HIS A C 1
ATOM 1266 O O . HIS A 1 157 ? 3.448 -22.721 13.467 1.00 38.94 157 HIS A O 1
ATOM 1272 N N . PRO A 1 158 ? 3.963 -24.600 14.552 1.00 36.66 158 PRO A N 1
ATOM 1273 C CA . PRO A 1 158 ? 4.187 -25.359 13.315 1.00 36.66 158 PRO A CA 1
ATOM 1274 C C . PRO A 1 158 ? 2.878 -25.642 12.566 1.00 36.66 158 PRO A C 1
ATOM 1276 O O . PRO A 1 158 ? 2.839 -25.520 11.344 1.00 36.66 158 PRO A O 1
ATOM 1279 N N . LEU A 1 159 ? 1.805 -25.941 13.305 1.00 37.59 159 LEU A N 1
ATOM 1280 C CA . LEU A 1 159 ? 0.453 -26.174 12.788 1.00 37.59 159 LEU A CA 1
ATOM 1281 C C . LEU A 1 159 ? -0.138 -24.908 12.135 1.00 37.59 159 LEU A C 1
ATOM 1283 O O . LEU A 1 159 ? -0.576 -24.959 10.988 1.00 37.59 159 LEU A O 1
ATOM 1287 N N . ALA A 1 160 ? -0.001 -23.747 12.784 1.00 40.22 160 ALA A N 1
ATOM 1288 C CA . ALA A 1 160 ? -0.370 -22.447 12.220 1.00 40.22 160 ALA A CA 1
ATOM 1289 C C . ALA A 1 160 ? 0.476 -22.051 10.995 1.00 40.22 160 ALA A C 1
ATOM 1291 O O . ALA A 1 160 ? 0.009 -21.288 10.156 1.00 40.22 160 ALA A O 1
ATOM 1292 N N . THR A 1 161 ? 1.706 -22.569 10.859 1.00 37.66 161 THR A N 1
ATOM 1293 C CA . THR A 1 161 ? 2.612 -22.204 9.752 1.00 37.66 161 THR A CA 1
ATOM 1294 C C . THR A 1 161 ? 2.481 -23.127 8.533 1.00 37.66 161 THR A C 1
ATOM 1296 O O . THR A 1 161 ? 2.609 -22.656 7.407 1.00 37.66 161 THR A O 1
ATOM 1299 N N . VAL A 1 162 ? 2.181 -24.422 8.709 1.00 38.53 162 VAL A N 1
ATOM 1300 C CA . VAL A 1 162 ? 1.888 -25.342 7.586 1.00 38.53 162 VAL A CA 1
ATOM 1301 C C . VAL A 1 162 ? 0.570 -24.961 6.903 1.00 38.53 162 VAL A C 1
ATOM 1303 O O . VAL A 1 1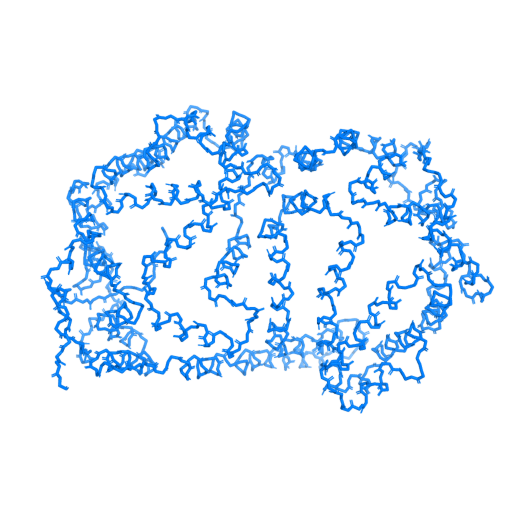62 ? 0.502 -24.951 5.675 1.00 38.53 162 VAL A O 1
ATOM 1306 N N . TYR A 1 163 ? -0.433 -24.540 7.679 1.00 46.50 163 TYR A N 1
ATOM 1307 C CA . TYR A 1 163 ? -1.695 -24.009 7.156 1.00 46.50 163 TYR A CA 1
ATOM 1308 C C . TYR A 1 163 ? -1.660 -22.512 6.839 1.00 46.50 163 TYR A C 1
ATOM 1310 O O . TYR A 1 163 ? -2.628 -22.007 6.280 1.00 46.50 163 TYR A O 1
ATOM 1318 N N . ALA A 1 164 ? -0.552 -21.803 7.102 1.00 42.19 164 ALA A N 1
ATOM 1319 C CA . ALA A 1 164 ? -0.423 -20.381 6.780 1.00 42.19 164 ALA A CA 1
ATOM 1320 C C . ALA A 1 164 ? -0.614 -20.086 5.289 1.00 42.19 164 ALA A C 1
ATOM 1322 O O . ALA A 1 164 ? -0.906 -18.953 4.958 1.00 42.19 164 ALA A O 1
ATOM 1323 N N . THR A 1 165 ? -0.477 -21.060 4.383 1.00 44.03 165 THR A N 1
ATOM 1324 C CA . THR A 1 165 ? -0.749 -20.873 2.945 1.00 44.03 165 THR A CA 1
ATOM 1325 C C . THR A 1 165 ? -2.232 -20.940 2.597 1.00 44.03 165 THR A C 1
ATOM 1327 O O . THR A 1 165 ? -2.711 -20.077 1.871 1.00 44.03 165 THR A O 1
ATOM 1330 N N . ASN A 1 166 ? -2.969 -21.886 3.184 1.00 47.47 166 ASN A N 1
ATOM 1331 C CA . ASN A 1 166 ? -4.430 -21.933 3.093 1.00 47.47 166 ASN A CA 1
ATOM 1332 C C . ASN A 1 166 ? -5.034 -20.717 3.822 1.00 47.47 166 ASN A C 1
ATOM 1334 O O . ASN A 1 166 ? -5.913 -20.037 3.309 1.00 47.47 166 ASN A O 1
ATOM 1338 N N . LEU A 1 167 ? -4.466 -20.353 4.977 1.00 47.12 167 LEU A N 1
ATOM 1339 C CA . LEU A 1 167 ? -4.787 -19.123 5.690 1.00 47.12 167 LEU A CA 1
ATOM 1340 C C . LEU A 1 167 ? -4.348 -17.874 4.913 1.00 47.12 167 LEU A C 1
ATOM 1342 O O . LEU A 1 167 ? -5.044 -16.883 4.998 1.00 47.12 167 LEU A O 1
ATOM 1346 N N . LEU A 1 168 ? -3.251 -17.868 4.148 1.00 54.09 168 LEU A N 1
ATOM 1347 C CA . LEU A 1 168 ? -2.842 -16.738 3.292 1.00 54.09 168 LEU A CA 1
ATOM 1348 C C . LEU A 1 168 ? -3.853 -16.525 2.169 1.00 54.09 168 LEU A C 1
ATOM 1350 O O . LEU A 1 168 ? -4.255 -15.392 1.942 1.00 54.09 168 LEU A O 1
ATOM 1354 N N . GLU A 1 169 ? -4.299 -17.594 1.513 1.00 60.00 169 GLU A N 1
ATOM 1355 C CA . GLU A 1 169 ? -5.389 -17.551 0.536 1.00 60.00 169 GLU A CA 1
ATOM 1356 C C . GLU A 1 169 ? -6.658 -16.967 1.170 1.00 60.00 169 GLU A C 1
ATOM 1358 O O . GLU A 1 169 ? -7.176 -15.938 0.734 1.00 60.00 169 GLU A O 1
ATOM 1363 N N . LYS A 1 170 ? -7.068 -17.532 2.302 1.00 58.12 170 LYS A N 1
ATOM 1364 C CA . LYS A 1 170 ? -8.270 -17.154 3.048 1.00 58.12 170 LYS A CA 1
ATOM 1365 C C . LYS A 1 170 ? -8.219 -15.736 3.657 1.00 58.12 170 LYS A C 1
ATOM 1367 O O . LYS A 1 170 ? -9.179 -14.973 3.562 1.00 58.12 170 LYS A O 1
ATOM 1372 N N . THR A 1 171 ? -7.077 -15.317 4.202 1.00 58.38 171 THR A N 1
ATOM 1373 C CA . THR A 1 171 ? -6.852 -13.981 4.797 1.00 58.38 171 THR A CA 1
ATOM 1374 C C . THR A 1 171 ? -6.487 -12.920 3.767 1.00 58.38 171 THR A C 1
ATOM 1376 O O . THR A 1 171 ? -6.659 -11.732 4.044 1.00 58.38 171 THR A O 1
ATOM 1379 N N . SER A 1 172 ? -6.046 -13.307 2.564 1.00 68.69 172 SER A N 1
ATOM 1380 C CA . SER A 1 172 ? -5.780 -12.348 1.490 1.00 68.69 172 SER A CA 1
ATOM 1381 C C . SER A 1 172 ? -7.040 -11.597 1.086 1.00 68.69 172 SER A C 1
ATOM 1383 O O . SER A 1 172 ? -6.961 -10.391 0.888 1.00 68.69 172 SER A O 1
ATOM 1385 N N . ARG A 1 173 ? -8.210 -12.256 1.076 1.00 72.12 173 ARG A N 1
ATOM 1386 C CA . ARG A 1 173 ? -9.505 -11.596 0.843 1.00 72.12 173 ARG A CA 1
ATOM 1387 C C . ARG A 1 173 ? -9.752 -10.484 1.855 1.00 72.12 173 ARG A C 1
ATOM 1389 O O . ARG A 1 173 ? -10.105 -9.371 1.481 1.00 72.12 173 ARG A O 1
ATOM 1396 N N . VAL A 1 174 ? -9.508 -10.758 3.136 1.00 67.56 174 VAL A N 1
ATOM 1397 C CA . VAL A 1 174 ? -9.661 -9.767 4.212 1.00 67.56 174 VAL A CA 1
ATOM 1398 C C . VAL A 1 174 ? -8.669 -8.625 4.037 1.00 67.56 174 VAL A C 1
ATOM 1400 O O . VAL A 1 174 ? -9.065 -7.463 4.084 1.00 67.56 174 VAL A O 1
ATOM 1403 N N . ALA A 1 175 ? -7.399 -8.934 3.769 1.00 69.44 175 ALA A N 1
ATOM 1404 C CA . ALA A 1 175 ? -6.377 -7.927 3.509 1.00 69.44 175 ALA A CA 1
ATOM 1405 C C . ALA A 1 175 ? -6.721 -7.060 2.284 1.00 69.44 175 ALA A C 1
ATOM 1407 O O . ALA A 1 175 ? -6.539 -5.846 2.312 1.00 69.44 175 ALA A O 1
ATOM 1408 N N . PHE A 1 176 ? -7.259 -7.659 1.223 1.00 80.38 176 PHE A N 1
ATOM 1409 C CA . PHE A 1 176 ? -7.657 -6.981 -0.007 1.00 80.38 176 PHE A CA 1
ATOM 1410 C C . PHE A 1 176 ? -8.894 -6.105 0.193 1.00 80.38 176 PHE A C 1
ATOM 1412 O O . PHE A 1 176 ? -8.880 -4.951 -0.230 1.00 80.38 176 PHE A O 1
ATOM 1419 N N . ASN A 1 177 ? -9.907 -6.592 0.910 1.00 76.62 177 ASN A N 1
ATOM 1420 C CA . ASN A 1 177 ? -11.092 -5.814 1.275 1.00 76.62 177 ASN A CA 1
ATOM 1421 C C . ASN A 1 177 ? -10.732 -4.639 2.198 1.00 76.62 177 ASN A C 1
ATOM 1423 O O . ASN A 1 177 ? -11.246 -3.531 2.036 1.00 76.62 177 ASN A O 1
ATOM 1427 N N . LEU A 1 178 ? -9.806 -4.851 3.137 1.00 72.25 178 LEU A N 1
ATOM 1428 C CA . LEU A 1 178 ? -9.252 -3.797 3.983 1.00 72.25 178 LEU A CA 1
ATOM 1429 C C . LEU A 1 178 ? -8.488 -2.747 3.159 1.00 72.25 178 LEU A C 1
ATOM 1431 O O . LEU A 1 178 ? -8.684 -1.551 3.364 1.00 72.25 178 LEU A O 1
ATOM 1435 N N . LEU A 1 179 ? -7.661 -3.170 2.197 1.00 75.31 179 LEU A N 1
ATOM 1436 C CA . LEU A 1 179 ? -6.959 -2.266 1.277 1.00 75.31 179 LEU A CA 1
ATOM 1437 C C . LEU A 1 179 ? -7.913 -1.513 0.350 1.00 75.31 179 LEU A C 1
ATOM 1439 O O . LEU A 1 179 ? -7.662 -0.360 0.008 1.00 75.31 179 LEU A O 1
ATOM 1443 N N . GLU A 1 180 ? -9.016 -2.130 -0.054 1.00 80.62 180 GLU A N 1
ATOM 1444 C CA . GLU A 1 180 ? -10.044 -1.476 -0.853 1.00 80.62 180 GLU A CA 1
ATOM 1445 C C . GLU A 1 180 ? -10.801 -0.417 -0.054 1.00 80.62 180 GLU A C 1
ATOM 1447 O O . GLU A 1 180 ? -10.982 0.703 -0.534 1.00 80.62 180 GLU A O 1
ATOM 1452 N N . TRP A 1 181 ? -11.164 -0.735 1.188 1.00 79.62 181 TRP A N 1
ATOM 1453 C CA . TRP A 1 181 ? -11.850 0.195 2.076 1.00 79.62 181 TRP A CA 1
ATOM 1454 C C . TRP A 1 181 ? -10.961 1.365 2.499 1.00 79.62 181 TRP A C 1
ATOM 1456 O O . TRP A 1 181 ? -11.342 2.524 2.348 1.00 79.62 181 TRP A O 1
ATOM 1466 N N . LEU A 1 182 ? -9.770 1.074 3.017 1.00 74.12 182 LEU A N 1
ATOM 1467 C CA . LEU A 1 182 ? -8.922 2.052 3.696 1.00 74.12 182 LEU A CA 1
ATOM 1468 C C . LEU A 1 182 ? -7.817 2.619 2.787 1.00 74.12 182 LEU A C 1
ATOM 1470 O O . LEU A 1 182 ? -7.260 3.688 3.047 1.00 74.12 182 LEU A O 1
ATOM 1474 N N . GLY A 1 183 ? -7.508 1.949 1.676 1.00 73.38 183 GLY A N 1
ATOM 1475 C CA . GLY A 1 183 ? -6.301 2.217 0.894 1.00 73.38 183 GLY A CA 1
ATOM 1476 C C . GLY A 1 183 ? -5.025 1.758 1.602 1.00 73.38 183 GLY A C 1
ATOM 1477 O O . GLY A 1 183 ? -5.066 1.308 2.744 1.00 73.38 183 GLY A O 1
ATOM 1478 N N . PRO A 1 184 ? -3.854 1.917 0.967 1.00 69.75 184 PRO A N 1
ATOM 1479 C CA . PRO A 1 184 ? -2.574 1.524 1.561 1.00 69.75 184 PRO A CA 1
ATOM 1480 C C . PRO A 1 184 ? -2.145 2.463 2.698 1.00 69.75 184 PRO A C 1
ATOM 1482 O O . PRO A 1 184 ? -1.276 2.127 3.502 1.00 69.75 184 PRO A O 1
ATOM 1485 N N . SER A 1 185 ? -2.741 3.656 2.774 1.00 69.25 185 SER A N 1
ATOM 1486 C CA . SER A 1 185 ? -2.260 4.715 3.651 1.00 69.25 185 SER A CA 1
ATOM 1487 C C . SER A 1 185 ? -2.337 4.408 5.152 1.00 69.25 185 SER A C 1
ATOM 1489 O O . SER A 1 185 ? -1.337 4.638 5.833 1.00 69.25 185 SER A O 1
ATOM 1491 N N . PRO A 1 186 ? -3.434 3.824 5.657 1.00 70.50 186 PRO A N 1
ATOM 1492 C CA . PRO A 1 186 ? -3.549 3.353 7.040 1.00 70.50 186 PRO A CA 1
ATOM 1493 C C . PRO A 1 186 ? -2.582 2.246 7.473 1.00 70.50 186 PRO A C 1
ATOM 1495 O O . PRO A 1 186 ? -2.386 2.051 8.668 1.00 70.50 186 PRO A O 1
ATOM 1498 N N . PHE A 1 187 ? -1.948 1.547 6.529 1.00 65.75 187 PHE A N 1
ATOM 1499 C CA . PHE A 1 187 ? -1.023 0.443 6.810 1.00 65.75 187 PHE A CA 1
ATOM 1500 C C . PHE A 1 187 ? 0.435 0.889 6.954 1.00 65.75 187 PHE A C 1
ATOM 1502 O O . PHE A 1 187 ? 1.336 0.050 7.056 1.00 65.75 187 PHE A O 1
ATOM 1509 N N . SER A 1 188 ? 0.713 2.197 6.952 1.00 63.69 188 SER A N 1
ATOM 1510 C CA . SER A 1 188 ? 2.040 2.659 7.345 1.00 63.69 188 SER A CA 1
ATOM 1511 C C . SER A 1 188 ? 2.275 2.339 8.824 1.00 63.69 188 SER A C 1
ATOM 1513 O O . SER A 1 188 ? 1.412 2.538 9.671 1.00 63.69 188 SER A O 1
ATOM 1515 N N . ALA A 1 189 ? 3.465 1.828 9.142 1.00 55.72 189 ALA A N 1
ATOM 1516 C CA . ALA A 1 189 ? 3.835 1.401 10.496 1.00 55.72 189 ALA A CA 1
ATOM 1517 C C . ALA A 1 189 ? 4.066 2.570 11.487 1.00 55.72 189 ALA A C 1
ATOM 1519 O O . ALA A 1 189 ? 4.785 2.416 12.471 1.00 55.72 189 ALA A O 1
ATOM 1520 N N . ASP A 1 190 ? 3.523 3.754 11.205 1.00 59.28 190 ASP A N 1
ATOM 1521 C CA . ASP A 1 190 ? 3.724 4.992 11.952 1.00 59.28 190 ASP A CA 1
ATOM 1522 C C . ASP A 1 190 ? 2.390 5.635 12.369 1.00 59.28 190 ASP A C 1
ATOM 1524 O O . ASP A 1 190 ? 1.302 5.225 11.964 1.00 59.28 190 ASP A O 1
ATOM 1528 N N . TRP A 1 191 ? 2.469 6.684 13.193 1.00 66.75 191 TRP A N 1
ATOM 1529 C CA . TRP A 1 191 ? 1.294 7.415 13.683 1.00 66.75 191 TRP A CA 1
ATOM 1530 C C . TRP A 1 191 ? 0.460 8.052 12.563 1.00 66.75 191 TRP A C 1
ATOM 1532 O O . TRP A 1 191 ? -0.728 8.310 12.749 1.00 66.75 191 TRP A O 1
ATOM 1542 N N . PHE A 1 192 ? 1.051 8.261 11.384 1.00 67.44 192 PHE A N 1
ATOM 1543 C CA . PHE A 1 192 ? 0.319 8.708 10.205 1.00 67.44 192 PHE A CA 1
ATOM 1544 C C . PHE A 1 192 ? -0.667 7.670 9.699 1.00 67.44 192 PHE A C 1
ATOM 1546 O O . PHE A 1 192 ? -1.750 8.063 9.271 1.00 67.44 192 PHE A O 1
ATOM 1553 N N . GLY A 1 193 ? -0.325 6.381 9.760 1.00 66.75 193 GLY A N 1
ATOM 1554 C CA . GLY A 1 193 ? -1.240 5.303 9.391 1.00 66.75 193 GLY A CA 1
ATOM 1555 C C . GLY A 1 193 ? -2.496 5.363 10.252 1.00 66.75 193 GLY A C 1
ATOM 1556 O O . GLY A 1 193 ? -3.609 5.437 9.735 1.00 66.75 193 GLY A O 1
ATOM 1557 N N . VAL A 1 194 ? -2.308 5.509 11.566 1.00 69.31 194 VAL A N 1
ATOM 1558 C CA . VAL A 1 194 ? -3.401 5.654 12.539 1.00 69.31 194 VAL A CA 1
ATOM 1559 C C . VAL A 1 194 ? -4.242 6.907 12.272 1.00 69.31 194 VAL A C 1
ATOM 1561 O O . VAL A 1 194 ? -5.465 6.815 12.189 1.00 69.31 194 VAL A O 1
ATOM 1564 N N . CYS A 1 195 ? -3.622 8.077 12.083 1.00 76.19 195 CYS A N 1
ATOM 1565 C CA . CYS A 1 195 ? -4.371 9.309 11.806 1.00 76.19 195 CYS A CA 1
ATOM 1566 C C . CYS A 1 195 ? -5.068 9.294 10.437 1.00 76.19 195 CYS A C 1
ATOM 1568 O O . CYS A 1 195 ? -6.150 9.861 10.295 1.00 76.19 195 CYS A O 1
ATOM 1570 N N . SER A 1 196 ? -4.484 8.625 9.439 1.00 73.81 196 SER A N 1
ATOM 1571 C CA . SER A 1 196 ? -5.103 8.435 8.123 1.00 73.81 196 SER A CA 1
ATOM 1572 C C . SER A 1 196 ? -6.308 7.503 8.213 1.00 73.81 196 SER A C 1
ATOM 1574 O O . SER A 1 196 ? -7.332 7.792 7.601 1.00 73.81 196 SER A O 1
ATOM 1576 N N . ALA A 1 197 ? -6.202 6.421 8.994 1.00 74.81 197 ALA A N 1
ATOM 1577 C CA . ALA A 1 197 ? -7.317 5.522 9.283 1.00 74.81 197 ALA A CA 1
ATOM 1578 C C . ALA A 1 197 ? -8.452 6.300 9.947 1.00 74.81 197 ALA A C 1
ATOM 1580 O O . ALA A 1 197 ? -9.580 6.275 9.468 1.00 74.81 197 ALA A O 1
ATOM 1581 N N . LEU A 1 198 ? -8.120 7.072 10.987 1.00 79.69 198 LEU A N 1
ATOM 1582 C CA . LEU A 1 198 ? -9.070 7.924 11.687 1.00 79.69 198 LEU A CA 1
ATOM 1583 C C . LEU A 1 198 ? -9.769 8.882 10.717 1.00 79.69 198 LEU A C 1
ATOM 1585 O O . LEU A 1 198 ? -10.990 8.918 10.691 1.00 79.69 198 LEU A O 1
ATOM 1589 N N . ARG A 1 199 ? -9.024 9.600 9.864 1.00 81.06 199 ARG A N 1
ATOM 1590 C CA . ARG A 1 199 ? -9.606 10.511 8.864 1.00 81.06 199 ARG A CA 1
ATOM 1591 C C . ARG A 1 199 ? -10.647 9.831 7.976 1.00 81.06 199 ARG A C 1
ATOM 1593 O O . ARG A 1 199 ? -11.673 10.440 7.700 1.00 81.06 199 ARG A O 1
ATOM 1600 N N . ILE A 1 200 ? -10.353 8.619 7.507 1.00 77.81 200 ILE A N 1
ATOM 1601 C CA . ILE A 1 200 ? -11.240 7.858 6.617 1.00 77.81 200 ILE A CA 1
ATOM 1602 C C . ILE A 1 200 ? -12.481 7.386 7.379 1.00 77.81 200 ILE A C 1
ATOM 1604 O O . ILE A 1 200 ? -13.585 7.509 6.870 1.00 77.81 200 ILE A O 1
ATOM 1608 N N . LEU A 1 201 ? -12.305 6.904 8.609 1.00 83.50 201 LEU A N 1
ATOM 1609 C CA . LEU A 1 201 ? -13.390 6.351 9.419 1.00 83.50 201 LEU A CA 1
ATOM 1610 C C . LEU A 1 201 ? -14.301 7.423 10.037 1.00 83.50 201 LEU A C 1
ATOM 1612 O O . LEU A 1 201 ? -15.433 7.123 10.389 1.00 83.50 201 LEU A O 1
ATOM 1616 N N . LEU A 1 202 ? -13.838 8.670 10.185 1.00 82.81 202 LEU A N 1
ATOM 1617 C CA . LEU A 1 202 ? -14.626 9.753 10.795 1.00 82.81 202 LEU A CA 1
ATOM 1618 C C . LEU A 1 202 ? -15.933 10.052 10.054 1.00 82.81 202 LEU A C 1
ATOM 1620 O O . LEU A 1 202 ? -16.889 10.490 10.692 1.00 82.81 202 LEU A O 1
ATOM 1624 N N . SER A 1 203 ? -15.962 9.845 8.734 1.00 72.88 203 SER A N 1
ATOM 1625 C CA . SER A 1 203 ? -17.155 10.046 7.905 1.00 72.88 203 SER A CA 1
ATOM 1626 C C . SER A 1 203 ? -18.110 8.855 7.898 1.00 72.88 203 SER A C 1
ATOM 1628 O O . SER A 1 203 ? -19.238 9.005 7.433 1.00 72.88 203 SER A O 1
ATOM 1630 N N . ASP A 1 204 ? -17.671 7.695 8.385 1.00 82.12 204 ASP A N 1
ATOM 1631 C CA . ASP A 1 204 ? -18.471 6.476 8.377 1.00 82.12 204 ASP A CA 1
ATOM 1632 C C . ASP A 1 204 ? -19.368 6.437 9.629 1.00 82.12 204 ASP A C 1
ATOM 1634 O O . ASP A 1 204 ? -18.994 6.898 10.720 1.00 82.12 204 ASP A O 1
ATOM 1638 N N . SER A 1 205 ? -20.580 5.888 9.484 1.00 85.44 205 SER A N 1
ATOM 1639 C CA . SER A 1 205 ? -21.421 5.624 10.653 1.00 85.44 205 SER A CA 1
ATOM 1640 C C . SER A 1 205 ? -20.826 4.484 11.478 1.00 85.44 205 SER A C 1
ATOM 1642 O O . SER A 1 205 ? -20.213 3.568 10.928 1.00 85.44 205 SER A O 1
ATOM 1644 N N . ILE A 1 206 ? -21.011 4.504 12.801 1.00 81.62 206 ILE A N 1
ATOM 1645 C CA . ILE A 1 206 ? -20.480 3.431 13.659 1.00 81.62 206 ILE A CA 1
ATOM 1646 C C . ILE A 1 206 ? -21.068 2.076 13.247 1.00 81.62 206 ILE A C 1
ATOM 1648 O O . ILE A 1 206 ? -20.324 1.106 13.135 1.00 81.62 206 ILE A O 1
ATOM 1652 N N . ASN A 1 207 ? -22.356 2.032 12.896 1.00 79.25 207 ASN A N 1
ATOM 1653 C CA . ASN A 1 207 ? -22.996 0.820 12.380 1.00 79.25 207 ASN A CA 1
ATOM 1654 C C . ASN A 1 207 ? -22.361 0.342 11.066 1.00 79.25 207 ASN A C 1
ATOM 1656 O O . ASN A 1 207 ? -22.067 -0.836 10.943 1.00 79.25 207 ASN A O 1
ATOM 1660 N N . GLN A 1 208 ? -22.047 1.238 10.120 1.00 82.75 208 GLN A N 1
ATOM 1661 C CA . GLN A 1 208 ? -21.343 0.849 8.889 1.00 82.75 208 GLN A CA 1
ATOM 1662 C C . GLN A 1 208 ? -19.944 0.290 9.171 1.00 82.75 208 GLN A C 1
ATOM 1664 O O . GLN A 1 208 ? -19.521 -0.659 8.513 1.00 82.75 208 GLN A O 1
ATOM 1669 N N . ILE A 1 209 ? -19.220 0.861 10.139 1.00 80.12 209 ILE A N 1
ATOM 1670 C CA . ILE A 1 209 ? -17.908 0.353 10.561 1.00 80.12 209 ILE A CA 1
ATOM 1671 C C . ILE A 1 209 ? -18.060 -1.051 11.161 1.00 80.12 209 ILE A C 1
ATOM 1673 O O . ILE A 1 209 ? -17.301 -1.949 10.794 1.00 80.12 209 ILE A O 1
ATOM 1677 N N . LEU A 1 210 ? -19.037 -1.251 12.051 1.00 76.56 210 LEU A N 1
ATOM 1678 C CA . LEU A 1 210 ? -19.307 -2.537 12.697 1.00 76.56 210 LEU A CA 1
ATOM 1679 C C . LEU A 1 210 ? -19.765 -3.602 11.693 1.00 76.56 210 LEU A C 1
ATOM 1681 O O . LEU A 1 210 ? -19.193 -4.688 11.687 1.00 76.56 210 LEU A O 1
ATOM 1685 N N . ASP A 1 211 ? -20.688 -3.281 10.786 1.00 79.06 211 ASP A N 1
ATOM 1686 C CA . ASP A 1 211 ? -21.148 -4.181 9.717 1.00 79.06 211 ASP A CA 1
ATOM 1687 C C . ASP A 1 211 ? -19.983 -4.622 8.824 1.00 79.06 211 ASP A C 1
ATOM 1689 O O . ASP A 1 211 ? -19.853 -5.790 8.436 1.00 79.06 211 ASP A O 1
ATOM 1693 N N . LYS A 1 212 ? -19.086 -3.683 8.509 1.00 78.00 212 LYS A N 1
ATOM 1694 C CA . LYS A 1 212 ? -17.915 -3.954 7.678 1.00 78.00 212 LYS A CA 1
ATOM 1695 C C . LYS A 1 212 ? -16.878 -4.792 8.414 1.00 78.00 212 LYS A C 1
ATOM 1697 O O . LYS A 1 212 ? -16.305 -5.693 7.809 1.00 78.00 212 LYS A O 1
ATOM 1702 N N . LEU A 1 213 ? -16.667 -4.550 9.708 1.00 69.81 213 LEU A N 1
ATOM 1703 C CA . LEU A 1 213 ? -15.839 -5.408 10.559 1.00 69.81 213 LEU A CA 1
ATOM 1704 C C . LEU A 1 213 ? -16.431 -6.814 10.678 1.00 69.81 213 LEU A C 1
ATOM 1706 O O . LEU A 1 213 ? -15.682 -7.774 10.525 1.00 69.81 213 LEU A O 1
ATOM 1710 N N . ASN A 1 214 ? -17.747 -6.944 10.863 1.00 71.25 214 ASN A N 1
ATOM 1711 C CA . ASN A 1 214 ? -18.430 -8.237 10.910 1.00 71.25 214 ASN A CA 1
ATOM 1712 C C . ASN A 1 214 ? -18.186 -9.004 9.598 1.00 71.25 214 ASN A C 1
ATOM 1714 O O . ASN A 1 214 ? -17.625 -10.099 9.595 1.00 71.25 214 ASN A O 1
ATOM 1718 N N . THR A 1 215 ? -18.423 -8.343 8.461 1.00 73.88 215 THR A N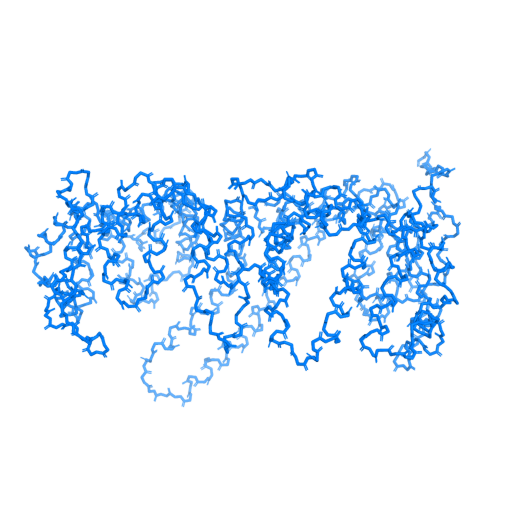 1
ATOM 1719 C CA . THR A 1 215 ? -18.150 -8.896 7.122 1.00 73.88 215 THR A CA 1
ATOM 1720 C C . THR A 1 215 ? -16.695 -9.330 6.929 1.00 73.88 215 THR A C 1
ATOM 1722 O O . THR A 1 215 ? -16.425 -10.371 6.331 1.00 73.88 215 THR A O 1
ATOM 1725 N N . LEU A 1 216 ? -15.738 -8.551 7.436 1.00 69.19 216 LEU A N 1
ATOM 1726 C CA . LEU A 1 216 ? -14.311 -8.859 7.332 1.00 69.19 216 LEU A CA 1
ATOM 1727 C C . LEU A 1 216 ? -13.871 -10.011 8.246 1.00 69.19 216 LEU A C 1
ATOM 1729 O O . LEU A 1 216 ? -12.905 -10.697 7.912 1.00 69.19 216 LEU A O 1
ATOM 1733 N N . LEU A 1 217 ? -14.540 -10.214 9.383 1.00 65.19 217 LEU A N 1
ATOM 1734 C CA . LEU A 1 217 ? -14.179 -11.215 10.389 1.00 65.19 217 LEU A CA 1
ATOM 1735 C C . LEU A 1 217 ? -14.883 -12.562 10.181 1.00 65.19 217 LEU A C 1
ATOM 1737 O O . LEU A 1 217 ? -14.294 -13.586 10.531 1.00 65.19 217 LEU A O 1
ATOM 1741 N N . MET A 1 218 ? -16.071 -12.587 9.559 1.00 71.19 218 MET A N 1
ATOM 1742 C CA . MET A 1 218 ? -16.822 -13.823 9.271 1.00 71.19 218 MET A CA 1
ATOM 1743 C C . MET A 1 218 ? -15.968 -14.862 8.543 1.00 71.19 218 MET A C 1
ATOM 1745 O O . MET A 1 218 ? -15.919 -16.027 8.934 1.00 71.19 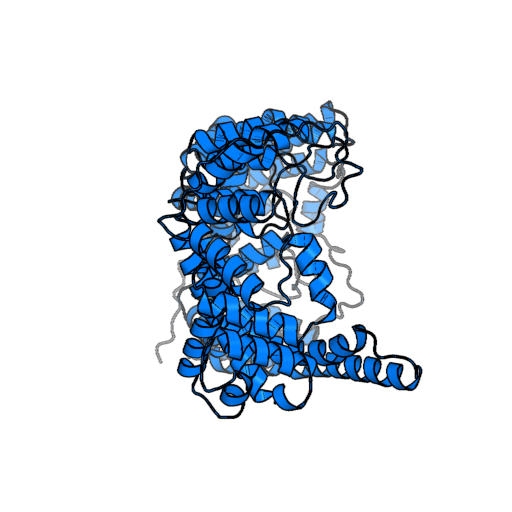218 MET A O 1
ATOM 1749 N N . GLN A 1 219 ? -15.235 -14.424 7.519 1.00 70.00 219 GLN A N 1
ATOM 1750 C CA . GLN A 1 219 ? -14.423 -15.312 6.696 1.00 70.00 219 GLN A CA 1
ATOM 1751 C C . GLN A 1 219 ? -13.271 -15.961 7.505 1.00 70.00 219 GLN A C 1
ATOM 1753 O O . GLN A 1 219 ? -13.242 -17.191 7.576 1.00 70.00 219 GLN A O 1
ATOM 1758 N N . PRO A 1 220 ? -12.388 -15.205 8.202 1.00 63.69 220 PRO A N 1
ATOM 1759 C CA . PRO A 1 220 ? -11.378 -15.772 9.098 1.00 63.69 220 PRO A CA 1
ATOM 1760 C C . PRO A 1 220 ? -11.928 -16.703 10.173 1.00 63.69 220 PRO A C 1
ATOM 1762 O O . PRO A 1 220 ? -11.276 -17.693 10.503 1.00 63.69 220 PRO A O 1
ATOM 1765 N N . VAL A 1 221 ? -13.093 -16.387 10.747 1.00 66.56 221 VAL A N 1
ATOM 1766 C CA . VAL A 1 221 ? -13.702 -17.219 11.792 1.00 66.56 221 VAL A CA 1
ATOM 1767 C C . VAL A 1 221 ? -14.145 -18.555 11.204 1.00 66.56 221 VAL A C 1
ATOM 1769 O O . VAL A 1 221 ? -13.741 -19.591 11.726 1.00 66.56 221 VAL A O 1
ATOM 1772 N N . ALA A 1 222 ? -14.862 -18.552 10.078 1.00 73.12 222 ALA A N 1
ATOM 1773 C CA . ALA A 1 222 ? -15.250 -19.773 9.370 1.00 73.12 222 ALA A CA 1
ATOM 1774 C C . ALA A 1 222 ? -14.032 -20.622 8.966 1.00 73.12 222 ALA A C 1
ATOM 1776 O O . ALA A 1 222 ? -14.017 -21.837 9.144 1.00 73.12 222 ALA A O 1
ATOM 1777 N N . ASP A 1 223 ? -12.969 -19.974 8.482 1.00 68.50 223 ASP A N 1
ATOM 1778 C CA . ASP A 1 223 ? -11.698 -20.627 8.152 1.00 68.50 223 ASP A CA 1
ATOM 1779 C C . ASP A 1 223 ? -11.008 -21.257 9.354 1.00 68.50 223 ASP A C 1
ATOM 1781 O O . ASP A 1 223 ? -10.416 -22.332 9.242 1.00 68.50 223 ASP A O 1
ATOM 1785 N N . THR A 1 224 ? -11.093 -20.588 10.499 1.00 66.31 224 THR A N 1
ATOM 1786 C CA . THR A 1 224 ? -10.555 -21.090 11.756 1.00 66.31 224 THR A CA 1
ATOM 1787 C C . THR A 1 224 ? -11.368 -22.291 12.232 1.00 66.31 224 THR A C 1
ATOM 1789 O O . THR A 1 224 ? -10.770 -23.298 12.591 1.00 66.31 224 THR A O 1
ATOM 1792 N N . LEU A 1 225 ? -12.703 -22.236 12.182 1.00 72.94 225 LEU A N 1
ATOM 1793 C CA . LEU A 1 225 ? -13.575 -23.356 12.553 1.00 72.94 225 LEU A CA 1
ATOM 1794 C C . LEU A 1 225 ? -13.312 -24.595 11.694 1.00 72.94 225 LEU A C 1
ATOM 1796 O O . LEU A 1 225 ? -13.039 -25.663 12.231 1.00 72.94 225 LEU A O 1
ATOM 1800 N N . GLU A 1 226 ? -13.298 -24.442 10.372 1.00 73.69 226 GLU A N 1
ATOM 1801 C CA . GLU A 1 226 ? -13.002 -25.533 9.437 1.00 73.69 226 GLU A CA 1
ATOM 1802 C C . GLU A 1 226 ? -11.641 -26.191 9.740 1.00 73.69 226 GLU A C 1
ATOM 1804 O O . GLU A 1 226 ? -11.499 -27.413 9.717 1.00 73.69 226 GLU A O 1
ATOM 1809 N N . TYR A 1 227 ? -10.635 -25.388 10.098 1.00 68.25 227 TYR A N 1
ATOM 1810 C CA . TYR A 1 227 ? -9.327 -25.895 10.510 1.00 68.25 227 TYR A CA 1
ATOM 1811 C C . TYR A 1 227 ? -9.380 -26.670 11.834 1.00 68.25 227 TYR A C 1
ATOM 1813 O O . TYR A 1 227 ? -8.774 -27.734 11.957 1.00 68.25 227 TYR A O 1
ATOM 1821 N N . LEU A 1 228 ? -10.088 -26.143 12.832 1.00 68.44 228 LEU A N 1
ATOM 1822 C CA . LEU A 1 228 ? -10.193 -26.753 14.158 1.00 68.44 228 LEU A CA 1
ATOM 1823 C C . LEU A 1 228 ? -10.868 -28.130 14.104 1.00 68.44 228 LEU A C 1
ATOM 1825 O O . LEU A 1 228 ? -10.461 -29.019 14.853 1.00 68.44 228 LEU A O 1
ATOM 1829 N N . HIS A 1 229 ? -11.825 -28.309 13.187 1.00 74.25 229 HIS A N 1
ATOM 1830 C CA . HIS A 1 229 ? -12.419 -29.605 12.850 1.00 74.25 229 HIS A CA 1
ATOM 1831 C C . HIS A 1 229 ? -11.364 -30.571 12.284 1.00 74.25 229 HIS A C 1
ATOM 1833 O O . HIS A 1 229 ? -11.169 -31.662 12.813 1.00 74.25 229 HIS A O 1
ATOM 1839 N N . GLN A 1 230 ? -10.596 -30.144 11.274 1.00 72.12 230 GLN A N 1
ATOM 1840 C CA . GLN A 1 230 ? -9.601 -30.994 10.599 1.00 72.12 230 GLN A CA 1
ATOM 1841 C C . GLN A 1 230 ? -8.481 -31.507 11.515 1.00 72.12 230 GLN A C 1
ATOM 1843 O O . GLN A 1 230 ? -7.916 -32.571 11.260 1.00 72.12 230 GLN A O 1
ATOM 1848 N N . VAL A 1 231 ? -8.124 -30.749 12.554 1.00 62.41 231 VAL A N 1
ATOM 1849 C CA . VAL A 1 231 ? -7.062 -31.129 13.501 1.00 62.41 231 VAL A CA 1
ATOM 1850 C C . VAL A 1 231 ? -7.591 -31.785 14.774 1.00 62.41 231 VAL A C 1
ATOM 1852 O O . VAL A 1 231 ? -6.805 -32.012 15.690 1.00 62.41 231 VAL A O 1
ATOM 1855 N N . ASP A 1 232 ? -8.897 -32.062 14.840 1.00 68.31 232 ASP A N 1
ATOM 1856 C CA . ASP A 1 232 ? -9.574 -32.662 15.992 1.00 68.31 232 ASP A CA 1
ATOM 1857 C C . ASP A 1 232 ? -9.184 -31.985 17.324 1.00 68.31 232 ASP A C 1
ATOM 1859 O O . ASP A 1 232 ? -8.898 -32.613 18.349 1.00 68.31 232 ASP A O 1
ATOM 1863 N N . ILE A 1 233 ? -9.131 -30.645 17.305 1.00 64.38 233 ILE A N 1
ATOM 1864 C CA . ILE A 1 233 ? -8.612 -29.848 18.428 1.00 64.38 233 ILE A CA 1
ATOM 1865 C C . ILE A 1 233 ? -9.409 -30.089 19.716 1.00 64.38 233 ILE A C 1
ATOM 1867 O O . ILE A 1 233 ? -8.891 -29.950 20.829 1.00 64.38 233 ILE A O 1
ATOM 1871 N N . CYS A 1 234 ? -10.685 -30.449 19.553 1.00 67.38 234 CYS A N 1
ATOM 1872 C CA . CYS A 1 234 ? -11.605 -30.716 20.636 1.00 67.38 234 CYS A CA 1
ATOM 1873 C C . CYS A 1 234 ? -11.159 -31.934 21.446 1.00 67.38 234 CYS A C 1
ATOM 1875 O O . CYS A 1 234 ? -11.406 -31.950 22.648 1.00 67.38 234 CYS A O 1
ATOM 1877 N N . ASN A 1 235 ? -10.418 -32.889 20.875 1.00 64.44 235 ASN A N 1
ATOM 1878 C CA . ASN A 1 235 ? -9.918 -34.063 21.592 1.00 64.44 235 ASN A CA 1
ATOM 1879 C C . ASN A 1 235 ? -8.554 -33.872 22.280 1.00 64.44 235 ASN A C 1
ATOM 1881 O O . ASN A 1 235 ? -8.287 -34.567 23.262 1.00 64.44 235 ASN A O 1
ATOM 1885 N N . ASP A 1 236 ? -7.750 -32.889 21.865 1.00 57.28 236 ASP A N 1
ATOM 1886 C CA . ASP A 1 236 ? -6.338 -32.789 22.268 1.00 57.28 236 ASP A CA 1
ATOM 1887 C C . ASP A 1 236 ? -6.032 -31.793 23.407 1.00 57.28 236 ASP A C 1
ATOM 1889 O O . ASP A 1 236 ? -5.034 -31.958 24.116 1.00 57.28 236 ASP A O 1
ATOM 1893 N N . VAL A 1 237 ? -6.849 -30.748 23.625 1.00 59.56 237 VAL A N 1
ATOM 1894 C CA . VAL A 1 237 ? -6.496 -29.669 24.574 1.00 59.56 237 VAL A CA 1
ATOM 1895 C C . VAL A 1 237 ? -7.679 -29.204 25.429 1.00 59.56 237 VAL A C 1
ATOM 1897 O O . VAL A 1 237 ? -8.560 -28.482 24.966 1.00 59.56 237 VAL A O 1
ATOM 1900 N N . GLN A 1 238 ? -7.640 -29.505 26.735 1.00 58.94 238 GLN A N 1
ATOM 1901 C CA . GLN A 1 238 ? -8.672 -29.096 27.705 1.00 58.94 238 GLN A CA 1
ATOM 1902 C C . GLN A 1 238 ? -8.920 -27.575 27.723 1.00 58.94 238 GLN A C 1
ATOM 1904 O O . GLN A 1 238 ? -10.058 -27.139 27.819 1.00 58.94 238 GLN A O 1
ATOM 1909 N N . THR A 1 239 ? -7.877 -26.748 27.600 1.00 52.59 239 THR A N 1
ATOM 1910 C CA . THR A 1 239 ? -8.014 -25.278 27.573 1.00 52.59 239 THR A CA 1
ATOM 1911 C C . THR A 1 239 ? -8.758 -24.774 26.335 1.00 52.59 239 THR A C 1
ATOM 1913 O O . THR A 1 239 ? -9.471 -23.780 26.419 1.00 52.59 239 THR A O 1
ATOM 1916 N N . VAL A 1 240 ? -8.612 -25.459 25.198 1.00 55.38 240 VAL A N 1
ATOM 1917 C CA . VAL A 1 240 ? -9.315 -25.118 23.955 1.00 55.38 240 VAL A CA 1
ATOM 1918 C C . VAL A 1 240 ? -10.768 -25.581 24.025 1.00 55.38 240 VAL A C 1
ATOM 1920 O O . VAL A 1 240 ? -11.662 -24.829 23.652 1.00 55.38 240 VAL A O 1
ATOM 1923 N N . ARG A 1 241 ? -11.012 -26.764 24.600 1.00 61.97 241 ARG A N 1
ATOM 1924 C CA . ARG A 1 241 ? -12.363 -27.263 24.880 1.00 61.97 241 ARG A CA 1
ATOM 1925 C C . ARG A 1 241 ? -13.136 -26.297 25.785 1.00 61.97 241 ARG A C 1
ATOM 1927 O O . ARG A 1 241 ? -14.209 -25.859 25.411 1.00 61.97 241 ARG A O 1
ATOM 1934 N N . ASN A 1 242 ? -12.512 -25.826 26.868 1.00 60.91 242 ASN A N 1
ATOM 1935 C CA . ASN A 1 242 ? -13.087 -24.810 27.755 1.00 60.91 242 ASN A CA 1
ATOM 1936 C C . ASN A 1 242 ? -13.433 -23.492 27.024 1.00 60.91 242 ASN A C 1
ATOM 1938 O O . ASN A 1 242 ? -14.444 -22.867 27.325 1.00 60.91 242 ASN A O 1
ATOM 1942 N N . PHE A 1 243 ? -12.607 -23.050 26.070 1.00 62.03 243 PHE A N 1
ATOM 1943 C CA . PHE A 1 243 ? -12.900 -21.864 25.255 1.00 62.03 243 PHE A CA 1
ATOM 1944 C C . PHE A 1 243 ? -14.092 -22.092 24.308 1.00 62.03 243 PHE A C 1
ATOM 1946 O O . PHE A 1 243 ? -14.930 -21.208 24.160 1.00 62.03 243 PHE A O 1
ATOM 1953 N N . PHE A 1 244 ? -14.207 -23.278 23.705 1.00 66.00 244 PHE A N 1
ATOM 1954 C CA . PHE A 1 244 ? -15.356 -23.632 22.865 1.00 66.00 244 PHE A CA 1
ATOM 1955 C C . PHE A 1 244 ? -16.636 -23.880 23.654 1.00 66.00 244 PHE A C 1
ATOM 1957 O O . PHE A 1 244 ? -17.709 -23.539 23.167 1.00 66.00 244 PHE A O 1
ATOM 1964 N N . ASP A 1 245 ? -16.530 -24.390 24.877 1.00 65.19 245 ASP A N 1
ATOM 1965 C CA . ASP A 1 245 ? -17.656 -24.510 25.799 1.00 65.19 245 ASP A CA 1
ATOM 1966 C C . ASP A 1 245 ? -18.180 -23.114 26.190 1.00 65.19 245 ASP A C 1
ATOM 1968 O O . ASP A 1 245 ? -19.388 -22.906 26.237 1.00 65.19 245 ASP A O 1
ATOM 1972 N N . LEU A 1 246 ? -17.295 -22.121 26.373 1.00 63.72 246 LEU A N 1
ATOM 1973 C CA . LEU A 1 246 ? -17.693 -20.717 26.556 1.00 63.72 246 LEU A CA 1
ATOM 1974 C C . LEU A 1 246 ? -18.438 -20.169 25.327 1.00 63.72 246 LEU A C 1
ATOM 1976 O O . LEU A 1 246 ? -19.462 -19.512 25.478 1.00 63.72 246 LEU A O 1
ATOM 1980 N N . LEU A 1 247 ? -17.937 -20.436 24.116 1.00 63.28 247 LEU A N 1
ATOM 1981 C CA . LEU A 1 247 ? -18.589 -20.005 22.875 1.00 63.28 247 LEU A CA 1
ATOM 1982 C C . LEU A 1 247 ? -19.947 -20.690 22.662 1.00 63.28 247 LEU A C 1
ATOM 1984 O O . LEU A 1 247 ? -20.882 -20.031 22.235 1.00 63.28 247 LEU A O 1
ATOM 1988 N N . ALA A 1 248 ? -20.084 -21.971 23.006 1.00 62.84 248 ALA A N 1
ATOM 1989 C CA . ALA A 1 248 ? -21.359 -22.686 22.941 1.00 62.84 248 ALA A CA 1
ATOM 1990 C C . ALA A 1 248 ? -22.422 -22.054 23.852 1.00 62.84 248 ALA A C 1
ATOM 1992 O O . ALA A 1 248 ? -23.561 -21.858 23.440 1.00 62.84 248 ALA A O 1
ATOM 1993 N N . ILE A 1 249 ? -22.021 -21.678 25.071 1.00 64.00 249 ILE A N 1
ATOM 1994 C CA . ILE A 1 249 ? -22.885 -20.974 26.026 1.00 64.00 249 ILE A CA 1
ATOM 1995 C C . ILE A 1 249 ? -23.327 -19.613 25.463 1.00 64.00 249 ILE A C 1
ATOM 1997 O O . ILE A 1 249 ? -24.484 -19.241 25.603 1.00 64.00 249 ILE A O 1
ATOM 2001 N N . LEU A 1 250 ? -22.432 -18.891 24.781 1.00 57.69 250 LEU A N 1
ATOM 2002 C CA . LEU A 1 250 ? -22.734 -17.591 24.169 1.00 57.69 250 LEU A CA 1
ATOM 2003 C C . LEU A 1 250 ? -23.754 -17.661 23.024 1.00 57.69 250 LEU A C 1
ATOM 2005 O O . LEU A 1 250 ? -24.427 -16.672 22.756 1.00 57.69 250 LEU A O 1
ATOM 2009 N N . GLN A 1 251 ? -23.848 -18.796 22.332 1.00 64.25 251 GLN A N 1
ATOM 2010 C CA . GLN A 1 251 ? -24.715 -18.959 21.161 1.00 64.25 251 GLN A CA 1
ATOM 2011 C C . GLN A 1 251 ? -26.134 -19.417 21.517 1.00 64.25 251 GLN A C 1
ATOM 2013 O O . GLN A 1 251 ? -27.010 -19.367 20.660 1.00 64.25 251 GLN A O 1
ATOM 2018 N N . ASN A 1 252 ? -26.370 -19.834 22.768 1.00 60.91 252 ASN A N 1
ATOM 2019 C CA . ASN A 1 252 ? -27.645 -20.391 23.231 1.00 60.91 252 ASN A CA 1
ATOM 2020 C C . ASN A 1 252 ? -28.148 -21.547 22.329 1.00 60.91 252 ASN A C 1
ATOM 2022 O O . ASN A 1 252 ? -29.343 -21.702 22.074 1.00 60.91 252 ASN A O 1
ATOM 2026 N N . GLU A 1 253 ? -27.212 -22.346 21.804 1.00 63.47 253 GLU A N 1
ATOM 2027 C CA . GLU A 1 253 ? -27.485 -23.461 20.896 1.00 63.47 253 GLU A CA 1
ATOM 2028 C C . GLU A 1 253 ? -27.382 -24.816 21.609 1.00 63.47 253 GLU A C 1
ATOM 2030 O O . GLU A 1 253 ? -26.522 -25.029 22.465 1.00 63.47 253 GLU A O 1
ATOM 2035 N N . ASP A 1 254 ? -28.232 -25.767 21.200 1.00 57.78 254 ASP A N 1
ATOM 2036 C CA . ASP A 1 254 ? -28.205 -27.160 21.680 1.00 57.78 254 ASP A CA 1
ATOM 2037 C C . ASP A 1 254 ? -26.904 -27.894 21.284 1.00 57.78 254 ASP A C 1
ATOM 2039 O O . ASP A 1 254 ? -26.535 -28.904 21.891 1.00 57.78 254 ASP A O 1
ATOM 2043 N N . GLU A 1 255 ? -26.198 -27.391 20.266 1.00 68.19 255 GLU A N 1
ATOM 2044 C CA . GLU A 1 255 ? -24.967 -27.963 19.730 1.00 68.19 255 GLU A CA 1
ATOM 2045 C C . GLU A 1 255 ? -23.753 -27.081 20.054 1.00 68.19 255 GLU A C 1
ATOM 2047 O O . GLU A 1 255 ? -23.604 -25.964 19.551 1.00 68.19 255 GLU A O 1
ATOM 2052 N N . SER A 1 256 ? -22.834 -27.607 20.871 1.00 70.69 256 SER A N 1
ATOM 2053 C CA . SER A 1 256 ? -21.593 -26.900 21.194 1.00 70.69 256 SER A CA 1
ATOM 2054 C C . SER A 1 256 ? -20.706 -26.726 19.963 1.00 70.69 256 SER A C 1
ATOM 2056 O O . SER A 1 256 ? -20.777 -27.513 19.023 1.00 70.69 256 SER A O 1
ATOM 2058 N N . VAL A 1 257 ? -19.795 -25.745 19.976 1.00 73.06 257 VAL A N 1
ATOM 2059 C CA . VAL A 1 257 ? -18.820 -25.589 18.882 1.00 73.06 257 VAL A CA 1
ATOM 2060 C C . VAL A 1 257 ? -18.039 -26.890 18.662 1.00 73.06 257 VAL A C 1
ATOM 2062 O O . VAL A 1 257 ? -17.807 -27.260 17.524 1.00 73.06 257 VAL A O 1
ATOM 2065 N N . CYS A 1 258 ? -17.709 -27.650 19.711 1.00 74.12 258 CYS A N 1
ATOM 2066 C CA . CYS A 1 258 ? -17.087 -28.968 19.546 1.00 74.12 258 CYS A CA 1
ATOM 2067 C C . CYS A 1 258 ? -18.039 -30.070 19.045 1.00 74.12 258 CYS A C 1
ATOM 2069 O O . CYS A 1 258 ? -17.553 -31.036 18.467 1.00 74.12 258 CYS A O 1
ATOM 2071 N N . GLY A 1 259 ? -19.353 -29.945 19.258 1.00 76.00 259 GLY A N 1
ATOM 2072 C CA . GLY A 1 259 ? -20.367 -30.794 18.623 1.00 76.00 259 GLY A CA 1
ATOM 2073 C C . GLY A 1 259 ? -20.434 -30.536 17.120 1.00 76.00 259 GLY A C 1
ATOM 2074 O O . GLY A 1 259 ? -20.235 -31.458 16.340 1.00 76.00 259 GLY A O 1
ATOM 2075 N N . PHE A 1 260 ? -20.523 -29.267 16.727 1.00 80.31 260 PHE A N 1
ATOM 2076 C CA . PHE A 1 260 ? -20.463 -28.854 15.325 1.00 80.31 260 PHE A CA 1
ATOM 2077 C C . PHE A 1 260 ? -19.138 -29.275 14.668 1.00 80.31 260 PHE A C 1
ATOM 2079 O O . PHE A 1 260 ? -19.095 -29.847 13.592 1.00 80.31 260 PHE A O 1
ATOM 2086 N N . LEU A 1 261 ? -18.004 -29.091 15.347 1.00 81.25 261 LEU A N 1
ATOM 2087 C CA . LEU A 1 261 ? -16.708 -29.548 14.836 1.00 81.25 261 LEU A CA 1
ATOM 2088 C C . LEU A 1 261 ? -16.535 -31.079 14.867 1.00 81.25 261 LEU A C 1
ATOM 2090 O O . LEU A 1 261 ? -15.460 -31.545 14.498 1.00 81.25 261 LEU A O 1
ATOM 2094 N N . SER A 1 262 ? -17.517 -31.865 15.319 1.00 79.06 262 SER A N 1
ATOM 2095 C CA . SER A 1 262 ? -17.432 -33.333 15.304 1.00 79.06 262 SER A CA 1
ATOM 2096 C C . SER A 1 262 ? -17.969 -33.966 14.018 1.00 79.06 262 SER A C 1
ATOM 2098 O O . SER A 1 262 ? -17.594 -35.101 13.718 1.00 79.06 262 SER A O 1
ATOM 2100 N N . ASP A 1 263 ? -18.744 -33.212 13.234 1.00 81.12 263 ASP A N 1
ATOM 2101 C CA . ASP A 1 263 ? -19.324 -33.641 11.964 1.00 81.12 263 ASP A CA 1
ATOM 2102 C C . ASP A 1 263 ? -18.703 -32.889 10.769 1.00 81.12 263 ASP A C 1
ATOM 2104 O O . ASP A 1 263 ? -18.132 -31.803 10.901 1.00 81.12 263 ASP A O 1
ATOM 2108 N N . ASP A 1 264 ? -18.781 -33.498 9.582 1.00 81.31 264 ASP A N 1
ATOM 2109 C CA . ASP A 1 264 ? -18.365 -32.864 8.327 1.00 81.31 264 ASP A CA 1
ATOM 2110 C C . ASP A 1 264 ? -19.423 -31.835 7.896 1.00 81.31 264 ASP A C 1
ATOM 2112 O O . ASP A 1 264 ? -20.560 -32.200 7.580 1.00 81.31 264 ASP A O 1
ATOM 2116 N N . HIS A 1 265 ? -19.030 -30.564 7.794 1.00 84.06 265 HIS A N 1
ATOM 2117 C CA . HIS A 1 265 ? -19.907 -29.476 7.355 1.00 84.06 265 HIS A CA 1
ATOM 2118 C C . HIS A 1 265 ? -19.475 -28.862 6.022 1.00 84.06 265 HIS A C 1
ATOM 2120 O O . HIS A 1 265 ? -18.306 -28.868 5.624 1.00 84.06 265 HIS A O 1
ATOM 2126 N N . SER A 1 266 ? -20.445 -28.298 5.311 1.00 85.75 266 SER A N 1
ATOM 2127 C CA . SER A 1 266 ? -20.214 -27.484 4.125 1.00 85.75 266 SER A CA 1
ATOM 2128 C C . SER A 1 266 ? -19.613 -26.122 4.485 1.00 85.75 266 SER A C 1
ATOM 2130 O O . SER A 1 266 ? -19.699 -25.630 5.610 1.00 85.75 266 SER A O 1
ATOM 2132 N N . ARG A 1 267 ? -19.015 -25.455 3.492 1.00 79.12 267 ARG A N 1
ATOM 2133 C CA . ARG A 1 267 ? -18.430 -24.123 3.690 1.00 79.12 267 ARG A CA 1
ATOM 2134 C C . ARG A 1 267 ? -19.460 -23.067 4.109 1.00 79.12 267 ARG A C 1
ATOM 2136 O O . ARG A 1 267 ? -19.115 -22.159 4.858 1.00 79.12 267 ARG A O 1
ATOM 2143 N N . GLU A 1 268 ? -20.678 -23.167 3.592 1.00 83.88 268 GLU A N 1
ATOM 2144 C CA . GLU A 1 268 ? -21.774 -22.250 3.920 1.00 83.88 268 GLU A CA 1
ATOM 2145 C C . GLU A 1 268 ? -22.166 -22.396 5.395 1.00 83.88 268 GLU A C 1
ATOM 2147 O O . GLU A 1 268 ? -22.223 -21.402 6.106 1.00 83.88 268 GLU A O 1
ATOM 2152 N N . GLU A 1 269 ? -22.234 -23.628 5.904 1.00 84.94 269 GLU A N 1
ATOM 2153 C CA . GLU A 1 269 ? -22.495 -23.893 7.325 1.00 84.94 269 GLU A CA 1
ATOM 2154 C C . GLU A 1 269 ? -21.380 -23.361 8.243 1.00 84.94 269 GLU A C 1
ATOM 2156 O O . GLU A 1 269 ? -21.668 -22.823 9.309 1.00 84.94 269 GLU A O 1
ATOM 2161 N N . TYR A 1 270 ? -20.103 -23.430 7.839 1.00 79.75 270 TYR A N 1
ATOM 2162 C CA . TYR A 1 270 ? -19.015 -22.786 8.596 1.00 79.75 270 TYR A CA 1
ATOM 2163 C C . TYR A 1 270 ? -19.115 -21.255 8.607 1.00 79.75 270 TYR A C 1
ATOM 2165 O O . TYR A 1 270 ? -18.747 -20.628 9.603 1.00 79.75 270 TYR A O 1
ATOM 2173 N N . LEU A 1 271 ? -19.569 -20.647 7.506 1.00 79.62 271 LEU A N 1
ATOM 2174 C CA . LEU A 1 271 ? -19.791 -19.202 7.422 1.00 79.62 271 LEU A CA 1
ATOM 2175 C C . LEU A 1 271 ? -20.949 -18.775 8.318 1.00 79.62 271 LEU A C 1
ATOM 2177 O O . LEU A 1 271 ? -20.782 -17.829 9.085 1.00 79.62 271 LEU A O 1
ATOM 2181 N N . ASP A 1 272 ? -22.053 -19.515 8.284 1.00 83.88 272 ASP A N 1
ATOM 2182 C CA . ASP A 1 272 ? -23.210 -19.286 9.146 1.00 83.88 272 ASP A CA 1
ATOM 2183 C C . ASP A 1 272 ? -22.822 -19.437 10.620 1.00 83.88 272 ASP A C 1
ATOM 2185 O O . ASP A 1 272 ? -23.046 -18.527 11.418 1.00 83.88 272 ASP A O 1
ATOM 2189 N N . LYS A 1 273 ? -22.124 -20.523 10.984 1.00 80.94 273 LYS A N 1
ATOM 2190 C CA . LYS A 1 273 ? -21.632 -20.716 12.356 1.00 80.94 273 LYS A CA 1
ATOM 2191 C C . LYS A 1 273 ? -20.675 -19.598 12.774 1.00 80.94 273 LYS A C 1
ATOM 2193 O O . LYS A 1 273 ? -20.741 -19.124 13.905 1.00 80.94 273 LYS A O 1
ATOM 2198 N N . GLY A 1 274 ? -19.798 -19.148 11.875 1.00 76.12 274 GLY A N 1
ATOM 2199 C CA . GLY A 1 274 ? -18.885 -18.033 12.123 1.00 76.12 274 GLY A CA 1
ATOM 2200 C C . GLY A 1 274 ? -19.602 -16.700 12.349 1.00 76.12 274 GLY A C 1
ATOM 2201 O O . GLY A 1 274 ? -19.225 -15.968 13.265 1.00 76.12 274 GLY A O 1
ATOM 2202 N N . ALA A 1 275 ? -20.651 -16.415 11.574 1.00 75.75 275 ALA A N 1
ATOM 2203 C CA . ALA A 1 275 ? -21.514 -15.252 11.769 1.00 75.75 275 ALA A CA 1
ATOM 2204 C C . ALA A 1 275 ? -22.193 -15.299 13.142 1.00 75.75 275 ALA A C 1
ATOM 2206 O O . ALA A 1 275 ? -22.092 -14.339 13.898 1.00 75.75 275 ALA A O 1
ATOM 2207 N N . ILE A 1 276 ? -22.754 -16.452 13.525 1.00 77.81 276 ILE A N 1
ATOM 2208 C CA . ILE A 1 276 ? -23.379 -16.646 14.842 1.00 77.81 276 ILE A CA 1
ATOM 2209 C C . ILE A 1 276 ? -22.356 -16.450 15.973 1.00 77.81 276 ILE A C 1
ATOM 2211 O O . ILE A 1 276 ? -22.681 -15.839 16.985 1.00 77.81 276 ILE A O 1
ATOM 2215 N N . ILE A 1 277 ? -21.106 -16.924 15.834 1.00 73.12 277 ILE A N 1
ATOM 2216 C CA . ILE A 1 277 ? -20.045 -16.676 16.837 1.00 73.12 277 ILE A CA 1
ATOM 2217 C C . ILE A 1 277 ? -19.772 -15.175 16.975 1.00 73.12 277 ILE A C 1
ATOM 2219 O O . ILE A 1 277 ? -19.663 -14.673 18.094 1.00 73.12 277 ILE A O 1
ATOM 2223 N N . ILE A 1 278 ? -19.620 -14.462 15.858 1.00 70.69 278 ILE A N 1
ATOM 2224 C CA . ILE A 1 278 ? -19.315 -13.028 15.882 1.00 70.69 278 ILE A CA 1
ATOM 2225 C C . ILE A 1 278 ? -20.491 -12.248 16.467 1.00 70.69 278 ILE A C 1
ATOM 2227 O O . ILE A 1 278 ? -20.279 -11.428 17.360 1.00 70.69 278 ILE A O 1
ATOM 2231 N N . ASP A 1 279 ? -21.711 -12.546 16.029 1.00 72.31 279 ASP A N 1
ATOM 2232 C CA . ASP A 1 279 ? -22.932 -11.913 16.517 1.00 72.31 279 ASP A CA 1
ATOM 2233 C C . ASP A 1 279 ? -23.148 -12.194 18.007 1.00 72.31 279 ASP A C 1
ATOM 2235 O O . ASP A 1 279 ? -23.502 -11.279 18.740 1.00 72.31 279 ASP A O 1
ATOM 2239 N N . ALA A 1 280 ? -22.845 -13.400 18.497 1.00 69.75 280 ALA A N 1
ATOM 2240 C CA . ALA A 1 280 ? -22.905 -13.722 19.922 1.00 69.75 280 ALA A CA 1
ATOM 2241 C C . ALA A 1 280 ? -21.861 -12.941 20.740 1.00 69.75 280 ALA A C 1
ATOM 2243 O O . ALA A 1 280 ? -22.182 -12.385 21.791 1.00 69.75 280 ALA A O 1
ATOM 2244 N N . VAL A 1 281 ? -20.619 -12.830 20.249 1.00 67.94 281 VAL A N 1
ATOM 2245 C CA . VAL A 1 281 ? -19.552 -12.047 20.904 1.00 67.94 281 VAL A CA 1
ATOM 2246 C C . VAL A 1 281 ? -19.897 -10.557 20.948 1.00 67.94 281 VAL A C 1
ATOM 2248 O O . VAL A 1 281 ? -19.666 -9.902 21.967 1.00 67.94 281 VAL A O 1
ATOM 2251 N N . LEU A 1 282 ? -20.458 -10.015 19.866 1.00 67.12 282 LEU A N 1
ATOM 2252 C CA . LEU A 1 282 ? -20.943 -8.633 19.813 1.00 67.12 282 LEU A CA 1
ATOM 2253 C C . LEU A 1 282 ? -22.242 -8.452 20.627 1.00 67.12 282 LEU A C 1
ATOM 2255 O O . LEU A 1 282 ? -22.476 -7.381 21.187 1.00 67.12 282 LEU A O 1
ATOM 2259 N N . GLY A 1 283 ? -23.039 -9.516 20.745 1.00 69.19 283 GLY A N 1
ATOM 2260 C CA . GLY A 1 283 ? -24.327 -9.601 21.430 1.00 69.19 283 GLY A CA 1
ATOM 2261 C C . GLY A 1 283 ? -24.249 -9.509 22.953 1.00 69.19 283 GLY A C 1
ATOM 2262 O O . GLY A 1 283 ? -25.191 -9.027 23.578 1.00 69.19 283 GLY A O 1
ATOM 2263 N N . VAL A 1 284 ? -23.105 -9.862 23.558 1.00 72.81 284 VAL A N 1
ATOM 2264 C CA . VAL A 1 284 ? -22.873 -9.793 25.019 1.00 72.81 284 VAL A CA 1
ATOM 2265 C C . VAL A 1 284 ? -23.198 -8.416 25.608 1.00 72.81 284 VAL A C 1
ATOM 2267 O O . VAL A 1 284 ? -23.586 -8.313 26.766 1.00 72.81 284 VAL A O 1
ATOM 2270 N N . ALA A 1 285 ? -23.029 -7.337 24.844 1.00 69.38 285 ALA A N 1
ATOM 2271 C CA . ALA A 1 285 ? -23.286 -5.986 25.337 1.00 69.38 285 ALA A CA 1
ATOM 2272 C C . ALA A 1 285 ? -24.742 -5.515 25.157 1.00 69.38 285 ALA A C 1
ATOM 2274 O O . ALA A 1 285 ? -25.104 -4.474 25.699 1.00 69.38 285 ALA A O 1
ATOM 2275 N N . VAL A 1 286 ? -25.564 -6.241 24.394 1.00 74.88 286 VAL A N 1
ATOM 2276 C CA . VAL A 1 286 ? -26.901 -5.796 23.956 1.00 74.88 286 VAL A CA 1
ATOM 2277 C C . VAL A 1 286 ? -28.026 -6.775 24.295 1.00 74.88 286 VAL A C 1
ATOM 2279 O O . VAL A 1 286 ? -29.189 -6.384 24.228 1.00 74.88 286 VAL A O 1
ATOM 2282 N N . ASP A 1 287 ? -27.697 -7.998 24.715 1.00 79.50 287 ASP A N 1
ATOM 2283 C CA . ASP A 1 287 ? -28.651 -9.010 25.169 1.00 79.50 287 ASP A CA 1
ATOM 2284 C C . ASP A 1 287 ? -28.334 -9.465 26.609 1.00 79.50 287 ASP A C 1
ATOM 2286 O O . ASP A 1 287 ? -27.209 -9.855 26.935 1.00 79.50 287 ASP A O 1
ATOM 2290 N N . GLU A 1 288 ? -29.328 -9.365 27.499 1.00 81.50 288 GLU A N 1
ATOM 2291 C CA . GLU A 1 288 ? -29.170 -9.643 28.934 1.00 81.50 288 GLU A CA 1
ATOM 2292 C C . GLU A 1 288 ? -28.964 -11.133 29.218 1.00 81.50 288 GLU A C 1
ATOM 2294 O O . GLU A 1 288 ? -28.193 -11.485 30.115 1.00 81.50 288 GLU A O 1
ATOM 2299 N N . GLU A 1 289 ? -29.622 -11.996 28.446 1.00 79.88 289 GLU A N 1
ATOM 2300 C CA . GLU A 1 289 ? -29.531 -13.447 28.572 1.00 79.88 289 GLU A CA 1
ATOM 2301 C C . GLU A 1 289 ? -28.156 -13.913 28.092 1.00 79.88 289 GLU A C 1
ATOM 2303 O O . GLU A 1 289 ? -27.404 -14.495 28.875 1.00 79.88 289 GLU A O 1
ATOM 2308 N N . VAL A 1 290 ? -27.753 -13.492 26.886 1.00 75.88 290 VAL A N 1
ATOM 2309 C CA . VAL A 1 290 ? -26.425 -13.794 26.321 1.00 75.88 290 VAL A CA 1
ATOM 2310 C C . VAL A 1 290 ? -25.308 -13.286 27.236 1.00 75.88 290 VAL A C 1
ATOM 2312 O O . VAL A 1 290 ? -24.330 -13.992 27.479 1.00 75.88 290 VAL A O 1
ATOM 2315 N N . CYS A 1 291 ? -25.446 -12.084 27.804 1.00 81.81 291 CYS A N 1
ATOM 2316 C CA . CYS A 1 291 ? -24.498 -11.556 28.786 1.00 81.81 291 CYS A CA 1
ATOM 2317 C C . CYS A 1 291 ? -24.416 -12.413 30.057 1.00 81.81 291 CYS A C 1
ATOM 2319 O O . CYS A 1 291 ? -23.323 -12.704 30.560 1.00 81.81 291 CYS A O 1
ATOM 2321 N N . SER A 1 292 ? -25.567 -12.794 30.615 1.00 81.44 292 SER A N 1
ATOM 2322 C CA . SER A 1 292 ? -25.636 -13.564 31.858 1.00 81.44 292 SER A CA 1
ATOM 2323 C C . SER A 1 292 ? -25.009 -14.945 31.671 1.00 81.44 292 SER A C 1
ATOM 2325 O O . SER A 1 292 ? -24.237 -15.408 32.523 1.00 81.44 292 SER A O 1
ATOM 2327 N N . ASP A 1 293 ? -25.269 -15.563 30.524 1.00 76.00 293 ASP A N 1
ATOM 2328 C CA . ASP A 1 293 ? -24.731 -16.859 30.134 1.00 76.00 293 ASP A CA 1
ATOM 2329 C C . ASP A 1 293 ? -23.222 -16.775 29.879 1.00 76.00 293 ASP A C 1
ATOM 2331 O O . ASP A 1 293 ? -22.462 -17.562 30.456 1.00 76.00 293 ASP A O 1
ATOM 2335 N N . ALA A 1 294 ? -22.754 -15.738 29.169 1.00 73.31 294 ALA A N 1
ATOM 2336 C CA . ALA A 1 294 ? -21.331 -15.433 28.984 1.00 73.31 294 ALA A CA 1
ATOM 2337 C C . ALA A 1 294 ? -20.567 -15.410 30.312 1.00 73.31 294 ALA A C 1
ATOM 2339 O O . ALA A 1 294 ? -19.527 -16.053 30.477 1.00 73.31 294 ALA A O 1
ATOM 2340 N N . LEU A 1 295 ? -21.088 -14.647 31.276 1.00 76.06 295 LEU A N 1
ATOM 2341 C CA . LEU A 1 295 ? -20.458 -14.462 32.578 1.00 76.06 295 LEU A CA 1
ATOM 2342 C C . LEU A 1 295 ? -20.541 -15.727 33.432 1.00 76.06 295 LEU A C 1
ATOM 2344 O O . LEU A 1 295 ? -19.603 -16.018 34.173 1.00 76.06 295 LEU A O 1
ATOM 2348 N N . THR A 1 296 ? -21.628 -16.493 33.325 1.00 77.88 296 THR A N 1
ATOM 2349 C CA . THR A 1 296 ? -21.766 -17.786 34.006 1.00 77.88 296 THR A CA 1
ATOM 2350 C C . THR A 1 296 ? -20.720 -18.777 33.492 1.00 77.88 296 THR A C 1
ATOM 2352 O O . THR A 1 296 ? -19.985 -19.361 34.294 1.00 77.88 296 THR A O 1
ATOM 2355 N N . GLY A 1 297 ? -20.576 -18.895 32.168 1.00 71.50 297 GLY A N 1
ATOM 2356 C CA . GLY A 1 297 ? -19.540 -19.708 31.534 1.00 71.50 297 GLY A CA 1
ATOM 2357 C C . GLY A 1 297 ? -18.139 -19.259 31.946 1.00 71.50 297 GLY A C 1
ATOM 2358 O O . GLY A 1 297 ? -17.354 -20.062 32.453 1.00 71.50 297 GLY A O 1
ATOM 2359 N N . PHE A 1 298 ? -17.851 -17.959 31.838 1.00 70.81 298 PHE A N 1
ATOM 2360 C CA . PHE A 1 298 ? -16.551 -17.388 32.190 1.00 70.81 298 PHE A CA 1
ATOM 2361 C C . PHE A 1 298 ? -16.167 -17.690 33.642 1.00 70.81 298 PHE A C 1
ATOM 2363 O O . PHE A 1 298 ? -15.065 -18.165 33.900 1.00 70.81 298 PHE A O 1
ATOM 2370 N N . ILE A 1 299 ? -17.076 -17.486 34.595 1.00 74.06 299 ILE A N 1
ATOM 2371 C CA . ILE A 1 299 ? -16.795 -17.706 36.021 1.00 74.06 299 ILE A CA 1
ATOM 2372 C C . ILE A 1 299 ? -16.635 -19.187 36.345 1.00 74.06 299 ILE A C 1
ATOM 2374 O O . ILE A 1 299 ? -15.746 -19.537 37.117 1.00 74.06 299 ILE A O 1
ATOM 2378 N N . SER A 1 300 ? -17.431 -20.060 35.722 1.00 70.12 300 SER A N 1
ATOM 2379 C CA . SER A 1 300 ? -17.315 -21.509 35.926 1.00 70.12 300 SER A CA 1
ATOM 2380 C C . SER A 1 300 ? -15.953 -22.064 35.480 1.00 70.12 300 SER A C 1
ATOM 2382 O O . SER A 1 300 ? -15.419 -22.982 36.100 1.00 70.12 300 SER A O 1
ATOM 2384 N N . LEU A 1 301 ? -15.359 -21.467 34.441 1.00 64.56 301 LEU A N 1
ATOM 2385 C CA . LEU A 1 301 ? -14.064 -21.858 33.880 1.00 64.56 301 LEU A CA 1
ATOM 2386 C C . LEU A 1 301 ? -12.875 -21.213 34.602 1.00 64.56 301 LEU A C 1
ATOM 2388 O O . LEU A 1 301 ? -11.764 -21.749 34.592 1.00 64.56 301 LEU A O 1
ATOM 2392 N N . TYR A 1 302 ? -13.105 -20.056 35.218 1.00 64.12 302 TYR A N 1
ATOM 2393 C CA . TYR A 1 302 ? -12.068 -19.155 35.701 1.00 64.12 302 TYR A CA 1
ATOM 2394 C C . TYR A 1 302 ? -12.386 -18.635 37.109 1.00 64.12 302 TYR A C 1
ATOM 2396 O O . TYR A 1 302 ? -12.250 -17.445 37.380 1.00 64.12 302 TYR A O 1
ATOM 2404 N N . ASP A 1 303 ? -12.745 -19.533 38.030 1.00 61.66 303 ASP A N 1
ATOM 2405 C CA . ASP A 1 303 ? -13.169 -19.225 39.411 1.00 61.66 303 ASP A CA 1
ATOM 2406 C C . ASP A 1 303 ? -12.194 -18.276 40.155 1.00 61.66 303 ASP A C 1
ATOM 2408 O O . ASP A 1 303 ? -12.587 -17.360 40.879 1.00 61.66 303 ASP A O 1
ATOM 2412 N N . GLN A 1 304 ? -10.889 -18.382 39.865 1.00 61.72 304 GLN A N 1
ATOM 2413 C CA . GLN A 1 304 ? -9.839 -17.502 40.405 1.00 61.72 304 GLN A CA 1
ATOM 2414 C C . GLN A 1 304 ? -9.937 -16.021 39.974 1.00 61.72 304 GLN A C 1
ATOM 2416 O O . GLN A 1 304 ? -9.299 -15.160 40.583 1.00 61.72 304 GLN A O 1
ATOM 2421 N N . TYR A 1 305 ? -10.716 -15.702 38.939 1.00 63.38 305 TYR A N 1
ATOM 2422 C CA . TYR A 1 305 ? -10.883 -14.346 38.409 1.00 63.38 305 TYR A CA 1
ATOM 2423 C C . TYR A 1 305 ? -12.100 -13.616 38.984 1.00 63.38 305 TYR A C 1
ATOM 2425 O O . TYR A 1 305 ? -12.208 -12.408 38.782 1.00 63.38 305 TYR A O 1
ATOM 2433 N N . GLY A 1 306 ? -12.958 -14.276 39.774 1.00 64.69 306 GLY A N 1
ATOM 2434 C CA . GLY A 1 306 ? -14.102 -13.623 40.427 1.00 64.69 306 GLY A CA 1
ATOM 2435 C C . GLY A 1 306 ? -13.696 -12.417 41.287 1.00 64.69 306 GLY A C 1
ATOM 2436 O O . GLY A 1 306 ? -14.354 -11.377 41.258 1.00 64.69 306 GLY A O 1
ATOM 2437 N N . ALA A 1 307 ? -12.546 -12.502 41.967 1.00 65.56 307 ALA A N 1
ATOM 2438 C CA . ALA A 1 307 ? -11.978 -11.389 42.730 1.00 65.56 307 ALA A CA 1
ATOM 2439 C C . ALA A 1 307 ? -11.493 -10.231 41.835 1.00 65.56 307 ALA A C 1
ATOM 2441 O O . ALA A 1 307 ? -11.650 -9.068 42.195 1.00 65.56 307 ALA A O 1
ATOM 2442 N N . ILE A 1 308 ? -10.941 -10.529 40.654 1.00 66.56 308 ILE A N 1
ATOM 2443 C CA . ILE A 1 308 ? -10.498 -9.516 39.682 1.00 66.56 308 ILE A CA 1
ATOM 2444 C C . ILE A 1 308 ? -11.711 -8.819 39.059 1.00 66.56 308 ILE A C 1
ATOM 2446 O O . ILE A 1 308 ? -11.732 -7.593 38.964 1.00 66.56 308 ILE A O 1
ATOM 2450 N N . CYS A 1 309 ? -12.747 -9.576 38.696 1.00 71.25 309 CYS A N 1
ATOM 2451 C CA . CYS A 1 309 ? -14.006 -9.025 38.203 1.00 71.25 309 CYS A CA 1
ATOM 2452 C C . CYS A 1 309 ? -14.657 -8.101 39.235 1.00 71.25 309 CYS A C 1
ATOM 2454 O O . CYS A 1 309 ? -15.109 -7.018 38.873 1.00 71.25 309 CYS A O 1
ATOM 2456 N N . TYR A 1 310 ? -14.651 -8.484 40.514 1.00 77.06 310 TYR A N 1
ATOM 2457 C CA . TYR A 1 310 ? -15.155 -7.642 41.596 1.00 77.06 310 TYR A CA 1
ATOM 2458 C C . TYR A 1 310 ? -14.346 -6.349 41.756 1.00 77.06 310 TYR A C 1
ATOM 2460 O O . TYR A 1 310 ? -14.928 -5.272 41.847 1.00 77.06 310 TYR A O 1
ATOM 2468 N N . LEU A 1 311 ? -13.013 -6.421 41.690 1.00 70.50 311 LEU A N 1
ATOM 2469 C CA . LEU A 1 311 ? -12.152 -5.235 41.741 1.00 70.50 311 LEU A CA 1
ATOM 2470 C C . LEU A 1 311 ? -12.424 -4.263 40.581 1.00 70.50 311 LEU A C 1
ATOM 2472 O O . LEU A 1 311 ? -12.486 -3.055 40.805 1.00 70.50 311 LEU A O 1
ATOM 2476 N N . ILE A 1 312 ? -12.606 -4.779 39.362 1.00 70.69 312 ILE A N 1
ATOM 2477 C CA . ILE A 1 312 ? -12.794 -3.967 38.148 1.00 70.69 312 ILE A CA 1
ATOM 2478 C C . ILE A 1 312 ? -14.211 -3.398 38.062 1.00 70.69 312 ILE A C 1
ATOM 2480 O O . ILE A 1 312 ? -14.383 -2.217 37.778 1.00 70.69 312 ILE A O 1
ATOM 2484 N N . THR A 1 313 ? -15.223 -4.236 38.284 1.00 79.75 313 THR A N 1
ATOM 2485 C CA . THR A 1 313 ? -16.628 -3.876 38.043 1.00 79.75 313 THR A CA 1
ATOM 2486 C C . THR A 1 313 ? -17.323 -3.341 39.292 1.00 79.75 313 THR A C 1
ATOM 2488 O O . THR A 1 313 ? -18.280 -2.583 39.177 1.00 79.75 313 THR A O 1
ATOM 2491 N N . GLY A 1 314 ? -16.856 -3.717 40.487 1.00 82.06 314 GLY A N 1
ATOM 2492 C CA . GLY A 1 314 ? -17.554 -3.498 41.759 1.00 82.06 314 GLY A CA 1
ATOM 2493 C C . GLY A 1 314 ? -18.671 -4.514 42.021 1.00 82.06 314 GLY A C 1
ATOM 2494 O O . GLY A 1 314 ? -19.327 -4.457 43.059 1.00 82.06 314 GLY A O 1
ATOM 2495 N N . TRP A 1 315 ? -18.895 -5.458 41.101 1.00 82.88 315 TRP A N 1
ATOM 2496 C CA . TRP A 1 315 ? -19.955 -6.458 41.184 1.00 82.88 315 TRP A CA 1
ATOM 2497 C C . TRP A 1 315 ? -19.386 -7.827 41.517 1.00 82.88 315 TRP A C 1
ATOM 2499 O O . TRP A 1 315 ? -18.433 -8.300 40.897 1.00 82.88 315 TRP A O 1
ATOM 2509 N N . ASN A 1 316 ? -19.979 -8.498 42.506 1.00 84.44 316 ASN A N 1
ATOM 2510 C CA . ASN A 1 316 ? -19.623 -9.880 42.794 1.00 84.44 316 ASN A CA 1
ATOM 2511 C C . ASN A 1 316 ? -20.291 -10.804 41.770 1.00 84.44 316 ASN A C 1
ATOM 2513 O O . ASN A 1 316 ? -21.344 -11.381 42.038 1.00 84.44 316 ASN A O 1
ATOM 2517 N N . LEU A 1 317 ? -19.677 -10.945 40.597 1.00 82.44 317 LEU A N 1
ATOM 2518 C CA . LEU A 1 317 ? -20.245 -11.716 39.491 1.00 82.44 317 LEU A CA 1
ATOM 2519 C C . LEU A 1 317 ? -20.356 -13.225 39.796 1.00 82.44 317 LEU A C 1
ATOM 2521 O O . LEU A 1 317 ? -21.025 -13.945 39.066 1.00 82.44 317 LEU A O 1
ATOM 2525 N N . THR A 1 318 ? -19.783 -13.733 40.894 1.00 79.69 318 THR A N 1
ATOM 2526 C CA . THR A 1 318 ? -19.985 -15.142 41.303 1.00 79.69 318 THR A CA 1
ATOM 2527 C C . THR A 1 318 ? -21.439 -15.450 41.690 1.00 79.69 318 THR A C 1
ATOM 2529 O O . THR A 1 318 ? -21.865 -16.599 41.625 1.00 79.69 318 THR A O 1
ATOM 2532 N N . SER A 1 319 ? -22.227 -14.426 42.031 1.00 84.50 319 SER A N 1
ATOM 2533 C CA . SER A 1 319 ? -23.656 -14.524 42.347 1.00 84.50 319 SER A CA 1
ATOM 2534 C C . SER A 1 319 ? -24.522 -14.312 41.100 1.00 84.50 319 SER A C 1
ATOM 2536 O O . SER A 1 319 ? -24.401 -13.278 40.442 1.00 84.50 319 SER A O 1
ATOM 2538 N N . ASP A 1 320 ? -25.450 -15.232 40.824 1.00 81.19 320 ASP A N 1
ATOM 2539 C CA . ASP A 1 320 ? -26.390 -15.161 39.689 1.00 81.19 320 ASP A CA 1
ATOM 2540 C C . ASP A 1 320 ? -27.172 -13.841 39.671 1.00 81.19 320 ASP A C 1
ATOM 2542 O O . ASP A 1 320 ? -27.247 -13.158 38.654 1.00 81.19 320 ASP A O 1
ATOM 2546 N N . LEU A 1 321 ? -27.680 -13.418 40.834 1.00 84.31 321 LEU A N 1
ATOM 2547 C CA . LEU A 1 321 ? -28.416 -12.160 40.984 1.00 84.31 321 LEU A CA 1
ATOM 2548 C C . LEU A 1 321 ? -27.544 -10.939 40.656 1.00 84.31 321 LEU A C 1
ATOM 2550 O O . LEU A 1 321 ? -28.035 -9.928 40.158 1.00 84.31 321 LEU A O 1
ATOM 2554 N N . SER A 1 322 ? -26.251 -11.010 40.973 1.00 84.88 322 SER A N 1
ATOM 2555 C CA . SER A 1 322 ? -25.300 -9.940 40.677 1.00 84.88 322 SER A CA 1
ATOM 2556 C C . SER A 1 322 ? -24.925 -9.918 39.198 1.00 84.88 322 SER A C 1
ATOM 2558 O O . SER A 1 322 ? -24.757 -8.826 38.665 1.00 84.88 322 SER A O 1
ATOM 2560 N N . ARG A 1 323 ? -24.853 -11.080 38.532 1.00 86.44 323 ARG A N 1
ATOM 2561 C CA . ARG A 1 323 ? -24.667 -11.167 37.074 1.00 86.44 323 ARG A CA 1
ATOM 2562 C C . ARG A 1 323 ? -25.852 -10.603 36.316 1.00 86.44 323 ARG A C 1
ATOM 2564 O O . ARG A 1 323 ? -25.646 -9.731 35.489 1.00 86.44 323 ARG A O 1
ATOM 2571 N N . GLN A 1 324 ? -27.071 -11.019 36.657 1.00 85.31 324 GLN A N 1
ATOM 2572 C CA . GLN A 1 324 ? -28.289 -10.511 36.018 1.00 85.31 324 GLN A CA 1
ATOM 2573 C C . GLN A 1 324 ? -28.374 -8.988 36.121 1.00 85.31 324 GLN A C 1
ATOM 2575 O O . GLN A 1 324 ? -28.547 -8.301 35.126 1.00 85.31 324 GLN A O 1
ATOM 2580 N N . ARG A 1 325 ? -28.144 -8.431 37.317 1.00 85.62 325 ARG A N 1
ATOM 2581 C CA . ARG A 1 325 ? -28.137 -6.972 37.497 1.00 85.62 325 ARG A CA 1
ATOM 2582 C C . ARG A 1 325 ? -27.034 -6.280 36.703 1.00 85.62 325 ARG A C 1
ATOM 2584 O O . ARG A 1 325 ? -27.295 -5.247 36.103 1.00 85.62 325 ARG A O 1
ATOM 2591 N N . PHE A 1 326 ? -25.823 -6.833 36.700 1.00 86.94 326 PHE A N 1
ATOM 2592 C CA . PHE A 1 326 ? -24.721 -6.294 35.908 1.00 86.94 326 PHE A CA 1
ATOM 2593 C C . PHE A 1 326 ? -25.044 -6.305 34.407 1.00 86.94 326 PHE A C 1
ATOM 2595 O O . PHE A 1 326 ? -24.816 -5.309 33.729 1.00 86.94 326 PHE A O 1
ATOM 2602 N N . CYS A 1 327 ? -25.614 -7.399 33.903 1.00 87.75 327 CYS A N 1
ATOM 2603 C CA . CYS A 1 327 ? -26.009 -7.539 32.507 1.00 87.75 327 CYS A CA 1
ATOM 2604 C C . CYS A 1 327 ? -27.173 -6.625 32.132 1.00 87.75 327 CYS A C 1
ATOM 2606 O O . CYS A 1 327 ? -27.118 -5.996 31.082 1.00 87.75 327 CYS A O 1
ATOM 2608 N N . GLY A 1 328 ? -28.165 -6.455 33.007 1.00 87.25 328 GLY A N 1
ATOM 2609 C CA . GLY A 1 328 ? -29.232 -5.478 32.806 1.00 87.25 328 GLY A CA 1
ATOM 2610 C C . GLY A 1 328 ? -28.697 -4.045 32.703 1.00 87.25 328 GLY A C 1
ATOM 2611 O O . GLY A 1 328 ? -29.115 -3.295 31.824 1.00 87.25 328 GLY A O 1
ATOM 2612 N N . GLU A 1 329 ? -27.723 -3.668 33.541 1.00 84.94 329 GLU A N 1
ATOM 2613 C CA . GLU A 1 329 ? -27.042 -2.365 33.449 1.00 84.94 329 GLU A CA 1
ATOM 2614 C C . GLU A 1 329 ? -26.216 -2.235 32.159 1.00 84.94 329 GLU A C 1
ATOM 2616 O O . GLU A 1 329 ? -26.239 -1.185 31.517 1.00 84.94 329 GLU A O 1
ATOM 2621 N N . LEU A 1 330 ? -25.516 -3.299 31.750 1.00 84.06 330 LEU A N 1
ATOM 2622 C CA . LEU A 1 330 ? -24.746 -3.332 30.506 1.00 84.06 330 LEU A CA 1
ATOM 2623 C C . LEU A 1 330 ? -25.665 -3.149 29.288 1.00 84.06 330 LEU A C 1
ATOM 2625 O O . LEU A 1 330 ? -25.444 -2.255 28.481 1.00 84.06 330 LEU A O 1
ATOM 2629 N N . VAL A 1 331 ? -26.750 -3.913 29.201 1.00 85.38 331 VAL A N 1
ATOM 2630 C CA . VAL A 1 331 ? -27.726 -3.836 28.104 1.00 85.38 331 VAL A CA 1
ATOM 2631 C C . VAL A 1 331 ? -28.415 -2.478 28.080 1.00 85.38 331 VAL A C 1
ATOM 2633 O O . VAL A 1 331 ? -28.514 -1.844 27.029 1.00 85.38 331 VAL A O 1
ATOM 2636 N N . ALA A 1 332 ? -28.843 -1.972 29.240 1.00 85.38 332 ALA A N 1
ATOM 2637 C CA . ALA A 1 332 ? -29.439 -0.644 29.342 1.00 85.38 332 ALA A CA 1
ATOM 2638 C C . ALA A 1 332 ? -28.474 0.445 28.853 1.00 85.38 332 ALA A C 1
ATOM 2640 O O . ALA A 1 332 ? -28.890 1.360 28.135 1.00 85.38 332 ALA A O 1
ATOM 2641 N N . ALA A 1 333 ? -27.187 0.322 29.188 1.00 84.50 333 ALA A N 1
ATOM 2642 C CA . ALA A 1 333 ? -26.147 1.246 28.768 1.00 84.50 333 ALA A CA 1
ATOM 2643 C C . ALA A 1 333 ? -25.923 1.261 27.256 1.00 84.50 333 ALA A C 1
ATOM 2645 O O . ALA A 1 333 ? -25.520 2.310 26.759 1.00 84.50 333 ALA A O 1
ATOM 2646 N N . PHE A 1 334 ? -26.198 0.167 26.536 1.00 81.75 334 PHE A N 1
ATOM 2647 C CA . PHE A 1 334 ? -26.057 0.044 25.078 1.00 81.75 334 PHE A CA 1
ATOM 2648 C C . PHE A 1 334 ? -27.383 0.226 24.314 1.00 81.75 334 PHE A C 1
ATOM 2650 O O . PHE A 1 334 ? -27.347 0.584 23.140 1.00 81.75 334 PHE A O 1
ATOM 2657 N N . SER A 1 335 ? -28.534 0.125 24.982 1.00 81.38 335 SER A N 1
ATOM 2658 C CA . SER A 1 335 ? -29.863 0.328 24.386 1.00 81.38 335 SER A CA 1
ATOM 2659 C C . SER A 1 335 ? -30.134 1.765 23.909 1.00 81.38 335 SER A C 1
ATOM 2661 O O . SER A 1 335 ? -29.625 2.733 24.481 1.00 81.38 335 SER A O 1
ATOM 2663 N N . ASP A 1 336 ? -31.027 1.919 22.924 1.00 71.69 336 ASP A N 1
ATOM 2664 C CA . ASP A 1 336 ? -31.495 3.225 22.419 1.00 71.69 336 ASP A CA 1
ATOM 2665 C C . ASP A 1 336 ? -32.161 4.099 23.496 1.00 71.69 336 ASP A C 1
ATOM 2667 O O . ASP A 1 336 ? -32.200 5.323 23.382 1.00 71.69 336 ASP A O 1
ATOM 2671 N N . ASN A 1 337 ? -32.660 3.477 24.568 1.00 69.94 337 ASN A N 1
ATOM 2672 C CA . ASN A 1 337 ? -33.336 4.143 25.682 1.00 69.94 337 ASN A CA 1
ATOM 2673 C C . ASN A 1 337 ? -32.394 4.476 26.850 1.00 69.94 337 ASN A C 1
ATOM 2675 O O . ASN A 1 337 ? -32.867 4.843 27.929 1.00 69.94 337 ASN A O 1
ATOM 2679 N N . SER A 1 338 ? -31.079 4.328 26.666 1.00 71.88 338 SER A N 1
ATOM 2680 C CA . SER A 1 338 ? -30.095 4.638 27.699 1.00 71.88 338 SER A CA 1
ATOM 2681 C C . SER A 1 338 ? -30.270 6.080 28.200 1.00 71.88 338 SER A C 1
ATOM 2683 O O . SER A 1 338 ? -30.245 7.022 27.403 1.00 71.88 338 SER A O 1
ATOM 2685 N N . PRO A 1 339 ? -30.400 6.298 29.519 1.00 60.72 339 PRO A N 1
ATOM 2686 C CA . PRO A 1 339 ? -30.591 7.626 30.091 1.00 60.72 339 PRO A CA 1
ATOM 2687 C C . PRO A 1 339 ? -29.284 8.431 30.185 1.00 60.72 339 PRO A C 1
ATOM 2689 O O . PRO A 1 339 ? -29.254 9.450 30.878 1.00 60.72 339 PRO A O 1
ATOM 2692 N N . TYR A 1 340 ? -28.186 7.973 29.567 1.00 73.00 340 TYR A N 1
ATOM 2693 C CA . TYR A 1 340 ? -26.884 8.610 29.727 1.00 73.00 340 TYR A CA 1
ATOM 2694 C C . TYR A 1 340 ? -26.875 10.026 29.141 1.00 73.00 340 TYR A C 1
ATOM 2696 O O . TYR A 1 340 ? -26.965 10.229 27.931 1.00 73.00 340 TYR A O 1
ATOM 2704 N N . ILE A 1 341 ? -26.722 11.008 30.027 1.00 68.88 341 ILE A N 1
ATOM 2705 C CA . ILE A 1 341 ? -26.485 12.406 29.680 1.00 68.88 341 ILE A CA 1
ATOM 2706 C C . ILE A 1 341 ? -24.984 12.655 29.875 1.00 68.88 341 ILE A C 1
ATOM 2708 O O . ILE A 1 341 ? -24.513 12.532 31.012 1.00 68.88 341 ILE A O 1
ATOM 2712 N N . PRO A 1 342 ? -24.228 12.991 28.810 1.00 69.44 342 PRO A N 1
ATOM 2713 C CA . PRO A 1 342 ? -22.802 13.269 28.918 1.00 69.44 342 PRO A CA 1
ATOM 2714 C C . PRO A 1 342 ? -22.534 14.373 29.941 1.00 69.44 342 PRO A C 1
ATOM 2716 O O . PRO A 1 342 ? -22.999 15.501 29.790 1.00 69.44 342 PRO A O 1
ATOM 2719 N N . ASN A 1 343 ? -21.774 14.041 30.981 1.00 75.50 343 ASN A N 1
ATOM 2720 C CA . ASN A 1 343 ? -21.299 14.992 31.978 1.00 75.50 343 ASN A CA 1
ATOM 2721 C C . ASN A 1 343 ? -19.775 14.986 31.969 1.00 75.50 343 ASN A C 1
ATOM 2723 O O . ASN A 1 343 ? -19.153 13.922 31.965 1.00 75.50 343 ASN A O 1
ATOM 2727 N N . SER A 1 344 ? -19.178 16.175 32.001 1.00 76.50 344 SER A N 1
ATOM 2728 C CA . SER A 1 344 ? -17.727 16.317 32.044 1.00 76.50 344 SER A CA 1
ATOM 2729 C C . SER A 1 344 ? -17.169 15.694 33.323 1.00 76.50 344 SER A C 1
ATOM 2731 O O . SER A 1 344 ? -17.532 16.104 34.430 1.00 76.50 344 SER A O 1
ATOM 2733 N N . TYR A 1 345 ? -16.258 14.742 33.175 1.00 79.38 345 TYR A N 1
ATOM 2734 C CA . TYR A 1 345 ? -15.502 14.170 34.273 1.00 79.38 345 TYR A CA 1
ATOM 2735 C C . TYR A 1 345 ? -14.484 15.193 34.791 1.00 79.38 345 TYR A C 1
ATOM 2737 O O . TYR A 1 345 ? -13.651 15.713 34.043 1.00 79.38 345 TYR A O 1
ATOM 2745 N N . VAL A 1 346 ? -14.561 15.484 36.092 1.00 71.25 346 VAL A N 1
ATOM 2746 C CA . VAL A 1 346 ? -13.683 16.437 36.777 1.00 71.25 346 VAL A CA 1
ATOM 2747 C C . VAL A 1 346 ? -12.801 15.683 37.758 1.00 71.25 346 VAL A C 1
ATOM 2749 O O . VAL A 1 346 ? -13.279 15.104 38.734 1.00 71.25 346 VAL A O 1
ATOM 2752 N N . PHE A 1 347 ? -11.497 15.736 37.521 1.00 67.94 347 PHE A N 1
ATOM 2753 C CA . PHE A 1 347 ? -10.505 15.151 38.405 1.00 67.94 347 PHE A CA 1
ATOM 2754 C C . PHE A 1 347 ? -10.061 16.177 39.455 1.00 67.94 347 PHE A C 1
ATOM 2756 O O . PHE A 1 347 ? -9.680 17.289 39.119 1.00 67.94 347 PHE A O 1
ATOM 2763 N N . GLN A 1 348 ? -10.135 15.833 40.745 1.00 61.62 348 GLN A N 1
ATOM 2764 C CA . GLN A 1 348 ? -9.757 16.749 41.840 1.00 61.62 348 GLN A CA 1
ATOM 2765 C C . GLN A 1 348 ? -8.402 16.415 42.492 1.00 61.62 348 GLN A C 1
ATOM 2767 O O . GLN A 1 348 ? -7.913 17.170 43.336 1.00 61.62 348 GLN A O 1
ATOM 2772 N N . ALA A 1 349 ? -7.783 15.282 42.149 1.00 56.78 349 ALA A N 1
ATOM 2773 C CA . ALA A 1 349 ? -6.557 14.821 42.802 1.00 56.78 349 ALA A CA 1
ATOM 2774 C C . ALA A 1 349 ? -5.291 15.331 42.090 1.00 56.78 349 ALA A C 1
ATOM 2776 O O . ALA A 1 349 ? -5.285 15.582 40.895 1.00 56.78 349 ALA A O 1
ATOM 2777 N N . HIS A 1 350 ? -4.201 15.517 42.840 1.00 54.69 350 HIS A N 1
ATOM 2778 C CA . HIS A 1 350 ? -2.995 16.204 42.351 1.00 54.69 350 HIS A CA 1
ATOM 2779 C C . HIS A 1 350 ? -1.896 15.270 41.799 1.00 54.69 350 HIS A C 1
ATOM 2781 O O . HIS A 1 350 ? -0.862 15.765 41.360 1.00 54.69 350 HIS A O 1
ATOM 2787 N N . ASP A 1 351 ? -2.068 13.940 41.822 1.00 58.50 351 ASP A N 1
ATOM 2788 C CA . ASP A 1 351 ? -1.021 13.013 41.360 1.00 58.50 351 ASP A CA 1
ATOM 2789 C C . ASP A 1 351 ? -1.581 11.704 40.765 1.00 58.50 351 ASP A C 1
ATOM 2791 O O . ASP A 1 351 ? -1.995 10.794 41.485 1.00 58.50 351 ASP A O 1
ATOM 2795 N N . LEU A 1 352 ? -1.562 11.603 39.432 1.00 58.19 352 LEU A N 1
ATOM 2796 C CA . LEU A 1 352 ? -1.947 10.408 38.666 1.00 58.19 352 LEU A CA 1
ATOM 2797 C C . LEU A 1 352 ? -0.887 9.296 38.700 1.00 58.19 352 LEU A C 1
ATOM 2799 O O . LEU A 1 352 ? -1.195 8.149 38.383 1.00 58.19 352 LEU A O 1
ATOM 2803 N N . THR A 1 353 ? 0.355 9.594 39.101 1.00 55.78 353 THR A N 1
ATOM 2804 C CA . THR A 1 353 ? 1.469 8.627 39.044 1.00 55.78 353 THR A CA 1
ATOM 2805 C C . THR A 1 353 ? 1.404 7.547 40.126 1.00 55.78 353 THR A C 1
ATOM 2807 O O . THR A 1 353 ? 2.167 6.582 40.088 1.00 55.78 353 THR A O 1
ATOM 2810 N N . ARG A 1 354 ? 0.474 7.682 41.080 1.00 52.38 354 ARG A N 1
ATOM 2811 C CA . ARG A 1 354 ? 0.247 6.740 42.187 1.00 52.38 354 ARG A CA 1
ATOM 2812 C C . ARG A 1 354 ? -1.115 6.046 42.138 1.00 52.38 354 ARG A C 1
ATOM 2814 O O . ARG A 1 354 ? -1.481 5.395 43.115 1.00 52.38 354 ARG A O 1
ATOM 2821 N N . PHE A 1 355 ? -1.879 6.193 41.054 1.00 52.56 355 PHE A N 1
ATOM 2822 C CA . PHE A 1 355 ? -3.205 5.586 40.979 1.00 52.56 355 PHE A CA 1
ATOM 2823 C C . PHE A 1 355 ? -3.107 4.064 40.802 1.00 52.56 355 PHE A C 1
ATOM 2825 O O . PHE A 1 355 ? -2.668 3.553 39.776 1.00 52.56 355 PHE A O 1
ATOM 2832 N N . ILE A 1 356 ? -3.541 3.354 41.835 1.00 54.12 356 ILE A N 1
ATOM 2833 C CA . ILE A 1 356 ? -3.930 1.943 41.831 1.00 54.12 356 ILE A CA 1
ATOM 2834 C C . ILE A 1 356 ? -5.412 1.981 42.215 1.00 54.12 356 ILE A C 1
ATOM 2836 O O . ILE A 1 356 ? -5.721 2.751 43.124 1.00 54.12 356 ILE A O 1
ATOM 2840 N N . TYR A 1 357 ? -6.293 1.234 41.526 1.00 57.16 357 TYR A N 1
ATOM 2841 C CA . TYR A 1 357 ? -7.750 1.153 41.766 1.00 57.16 357 TYR A CA 1
ATOM 2842 C C . TYR A 1 357 ? -8.102 1.432 43.237 1.00 57.16 357 TYR A C 1
ATOM 2844 O O . TYR A 1 357 ? -7.965 0.558 44.091 1.00 57.16 357 TYR A O 1
ATOM 2852 N N . ALA A 1 358 ? -8.445 2.687 43.551 1.00 55.16 358 ALA A N 1
ATOM 2853 C CA . ALA A 1 358 ? -8.479 3.138 44.943 1.00 55.16 358 ALA A CA 1
ATOM 2854 C C . ALA A 1 358 ? -9.690 2.563 45.690 1.00 55.16 358 ALA A C 1
ATOM 2856 O O . ALA A 1 358 ? -9.637 2.408 46.907 1.00 55.16 358 ALA A O 1
ATOM 2857 N N . ASN A 1 359 ? -10.748 2.225 44.946 1.00 71.19 359 ASN A N 1
ATOM 2858 C CA . ASN A 1 359 ? -11.958 1.565 45.412 1.00 71.19 359 ASN A CA 1
ATOM 2859 C C . ASN A 1 359 ? -12.425 0.545 44.359 1.00 71.19 359 ASN A C 1
ATOM 2861 O O . ASN A 1 359 ? -12.219 0.746 43.160 1.00 71.19 359 ASN A O 1
ATOM 2865 N N . GLU A 1 360 ? -13.077 -0.524 44.810 1.00 76.62 360 GLU A N 1
ATOM 2866 C CA . GLU A 1 360 ? -13.697 -1.542 43.952 1.00 76.62 360 GLU A CA 1
ATOM 2867 C C . GLU A 1 360 ? -14.708 -0.902 42.990 1.00 76.62 360 GLU A C 1
ATOM 2869 O O . GLU A 1 360 ? -15.505 -0.048 43.384 1.00 76.62 360 GLU A O 1
ATOM 2874 N N . GLY A 1 361 ? -14.661 -1.286 41.713 1.00 74.88 361 GLY A N 1
ATOM 2875 C CA . GLY A 1 361 ? -15.574 -0.774 40.691 1.00 74.88 361 GLY A CA 1
ATOM 2876 C C . GLY A 1 361 ? -15.304 0.651 40.211 1.00 74.88 361 GLY A C 1
ATOM 2877 O O . GLY A 1 361 ? -16.088 1.160 39.413 1.00 74.88 361 GLY A O 1
ATOM 2878 N N . GLN A 1 362 ? -14.227 1.309 40.656 1.00 79.94 362 GLN A N 1
ATOM 2879 C CA . GLN A 1 362 ? -13.802 2.615 40.139 1.00 79.94 362 GLN A CA 1
ATOM 2880 C C . GLN A 1 362 ? -12.667 2.474 39.126 1.00 79.94 362 GLN A C 1
ATOM 2882 O O . GLN A 1 362 ? -11.560 2.084 39.485 1.00 79.94 362 GLN A O 1
ATOM 2887 N N . VAL A 1 363 ? -12.915 2.859 37.874 1.00 75.62 363 VAL A N 1
ATOM 2888 C CA . VAL A 1 363 ? -11.906 2.839 36.798 1.00 75.62 363 VAL A CA 1
ATOM 2889 C C . VAL A 1 363 ? -11.026 4.089 36.827 1.00 75.62 363 VAL A C 1
ATOM 2891 O O . VAL A 1 363 ? -9.843 4.017 36.502 1.00 75.62 363 VAL A O 1
ATOM 2894 N N . LEU A 1 364 ? -11.582 5.224 37.266 1.00 76.69 364 LEU A N 1
ATOM 2895 C CA . LEU A 1 364 ? -10.850 6.439 37.645 1.00 76.69 364 LEU A CA 1
ATOM 2896 C C . LEU A 1 364 ? -11.423 6.973 38.975 1.00 76.69 364 LEU A C 1
ATOM 2898 O O . LEU A 1 364 ? -12.513 6.563 39.382 1.00 76.69 364 LEU A O 1
ATOM 2902 N N . PRO A 1 365 ? -10.733 7.877 39.693 1.00 76.69 365 PRO A N 1
ATOM 2903 C CA . PRO A 1 365 ? -11.260 8.441 40.937 1.00 76.69 365 PRO A CA 1
ATOM 2904 C C . PRO A 1 365 ? -12.631 9.101 40.773 1.00 76.69 365 PRO A C 1
ATOM 2906 O O . PRO A 1 365 ? -12.768 10.088 40.063 1.00 76.69 365 PRO A O 1
ATOM 2909 N N . ASN A 1 366 ? -13.638 8.584 41.483 1.00 77.56 366 ASN A N 1
ATOM 2910 C CA . ASN A 1 366 ? -15.040 9.003 41.342 1.00 77.56 366 ASN A CA 1
ATOM 2911 C C . ASN A 1 366 ? -15.626 8.777 39.934 1.00 77.56 366 ASN A C 1
ATOM 2913 O O . ASN A 1 366 ? -16.554 9.476 39.545 1.00 77.56 366 ASN A O 1
ATOM 2917 N N . PHE A 1 367 ? -15.085 7.812 39.187 1.00 82.00 367 PHE A N 1
ATOM 2918 C CA . PHE A 1 367 ? -15.618 7.346 37.912 1.00 82.00 367 PHE A CA 1
ATOM 2919 C C . PHE A 1 367 ? -15.720 5.822 37.938 1.00 82.00 367 PHE A C 1
ATOM 2921 O O . PHE A 1 367 ? -14.721 5.094 37.896 1.00 82.00 367 PHE A O 1
ATOM 2928 N N . SER A 1 368 ? -16.943 5.339 38.079 1.00 84.75 368 SER A N 1
ATOM 2929 C CA . SER A 1 368 ? -17.271 3.926 38.188 1.00 84.75 368 SER A CA 1
ATOM 2930 C C . SER A 1 368 ? -17.197 3.201 36.845 1.00 84.75 368 SER A C 1
ATOM 2932 O O . SER A 1 368 ? -17.263 3.794 35.768 1.00 84.75 368 SER A O 1
ATOM 2934 N N . PHE A 1 369 ? -17.094 1.877 36.911 1.00 82.44 369 PHE A N 1
ATOM 2935 C CA . PHE A 1 369 ? -17.161 1.001 35.748 1.00 82.44 369 PHE A CA 1
ATOM 2936 C C . PHE A 1 369 ? -18.471 1.172 34.974 1.00 82.44 369 PHE A C 1
ATOM 2938 O O . PHE A 1 369 ? -18.449 1.250 33.751 1.00 82.44 369 PHE A O 1
ATOM 2945 N N . ILE A 1 370 ? -19.601 1.305 35.674 1.00 82.88 370 ILE A N 1
ATOM 2946 C CA . ILE A 1 370 ? -20.908 1.522 35.039 1.00 82.88 370 ILE A CA 1
ATOM 2947 C C . ILE A 1 370 ? -20.971 2.882 34.333 1.00 82.88 370 ILE A C 1
ATOM 2949 O O . ILE A 1 370 ? -21.536 2.984 33.248 1.00 82.88 370 ILE A O 1
ATOM 2953 N N . GLU A 1 371 ? -20.348 3.930 34.874 1.00 84.31 371 GLU A N 1
ATOM 2954 C CA . GLU A 1 371 ? -20.229 5.212 34.163 1.00 84.31 371 GLU A CA 1
ATOM 2955 C C . GLU A 1 371 ? -19.368 5.082 32.899 1.00 84.31 371 GLU A C 1
ATOM 2957 O O . GLU A 1 371 ? -19.750 5.602 31.852 1.00 84.31 371 GLU A O 1
ATOM 2962 N N . ALA A 1 372 ? -18.262 4.331 32.952 1.00 82.50 372 ALA A N 1
ATOM 2963 C CA . ALA A 1 372 ? -17.438 4.045 31.774 1.00 82.50 372 ALA A CA 1
ATOM 2964 C C . ALA A 1 372 ? -18.214 3.270 30.695 1.00 82.50 372 ALA A C 1
ATOM 2966 O O . ALA A 1 372 ? -18.131 3.594 29.510 1.00 82.50 372 ALA A O 1
ATOM 2967 N N . VAL A 1 373 ? -18.997 2.277 31.114 1.00 82.00 373 VAL A N 1
ATOM 2968 C CA . VAL A 1 373 ? -19.871 1.473 30.253 1.00 82.00 373 VAL A CA 1
ATOM 2969 C C . VAL A 1 373 ? -20.964 2.330 29.610 1.00 82.00 373 VAL A C 1
ATOM 2971 O O . VAL A 1 373 ? -21.177 2.233 28.406 1.00 82.00 373 VAL A O 1
ATOM 2974 N N . ASN A 1 374 ? -21.599 3.228 30.366 1.00 84.75 374 ASN A N 1
ATOM 2975 C CA . ASN A 1 374 ? -22.592 4.161 29.829 1.00 84.75 374 ASN A CA 1
ATOM 2976 C C . ASN A 1 374 ? -21.997 5.130 28.796 1.00 84.75 374 ASN A C 1
ATOM 2978 O O . ASN A 1 374 ? -22.616 5.382 27.762 1.00 84.75 374 ASN A O 1
ATOM 2982 N N . VAL A 1 375 ? -20.779 5.630 29.036 1.00 84.81 375 VAL A N 1
ATOM 2983 C CA . VAL A 1 375 ? -20.045 6.446 28.055 1.00 84.81 375 VAL A CA 1
ATOM 2984 C C . VAL A 1 375 ? -19.755 5.648 26.785 1.00 84.81 375 VAL A C 1
ATOM 2986 O O . VAL A 1 375 ? -19.969 6.155 25.686 1.00 84.81 375 VAL A O 1
ATOM 2989 N N . LEU A 1 376 ? -19.291 4.403 26.920 1.00 83.19 376 LEU A N 1
ATOM 2990 C CA . LEU A 1 376 ? -18.994 3.530 25.784 1.00 83.19 376 LEU A CA 1
ATOM 2991 C C . LEU A 1 376 ? -20.252 3.194 24.971 1.00 83.19 376 LEU A C 1
ATOM 2993 O O . LEU A 1 376 ? -20.222 3.261 23.744 1.00 83.19 376 LEU A O 1
ATOM 2997 N N . GLY A 1 377 ? -21.363 2.883 25.638 1.00 81.44 377 GLY A N 1
ATOM 2998 C CA . GLY A 1 377 ? -22.638 2.637 24.972 1.00 81.44 377 GLY A CA 1
ATOM 2999 C C . GLY A 1 377 ? -23.147 3.876 24.230 1.00 81.44 377 GLY A C 1
ATOM 3000 O O . GLY A 1 377 ? -23.573 3.780 23.082 1.00 81.44 377 GLY A O 1
ATOM 3001 N N . ALA A 1 378 ? -23.025 5.066 24.827 1.00 84.94 378 ALA A N 1
ATOM 3002 C CA . ALA A 1 378 ? -23.386 6.319 24.161 1.00 84.94 378 ALA A CA 1
ATOM 3003 C C . ALA A 1 378 ? -22.461 6.659 22.978 1.00 84.94 378 ALA A C 1
ATOM 3005 O O . ALA A 1 378 ? -22.928 7.153 21.951 1.00 84.94 378 ALA A O 1
ATOM 3006 N N . PHE A 1 379 ? -21.166 6.343 23.086 1.00 86.19 379 PHE A N 1
ATOM 3007 C CA . PHE A 1 379 ? -20.234 6.415 21.964 1.00 86.19 379 PHE A CA 1
ATOM 3008 C C . PHE A 1 379 ? -20.701 5.519 20.813 1.00 86.19 379 PHE A C 1
ATOM 3010 O O . PHE A 1 379 ? -20.847 6.015 19.705 1.00 86.19 379 PHE A O 1
ATOM 3017 N N . LEU A 1 380 ? -20.993 4.238 21.064 1.00 81.12 380 LEU A N 1
ATOM 3018 C CA . LEU A 1 380 ? -21.361 3.284 20.009 1.00 81.12 380 LEU A CA 1
ATOM 3019 C C . LEU A 1 380 ? -22.715 3.577 19.351 1.00 81.12 380 LEU A C 1
ATOM 3021 O O . LEU A 1 380 ? -22.885 3.289 18.172 1.00 81.12 380 LEU A O 1
ATOM 3025 N N . ARG A 1 381 ? -23.650 4.205 20.075 1.00 83.31 381 ARG A N 1
ATOM 3026 C CA . ARG A 1 381 ? -24.924 4.691 19.515 1.00 83.31 381 ARG A CA 1
ATOM 3027 C C . ARG A 1 381 ? -24.812 5.985 18.713 1.00 83.31 381 ARG A C 1
ATOM 3029 O O . ARG A 1 381 ? -25.805 6.444 18.152 1.00 83.31 381 ARG A O 1
ATOM 3036 N N . SER A 1 382 ? -23.648 6.624 18.702 1.00 85.06 382 SER A N 1
ATOM 3037 C CA . SER A 1 382 ? -23.486 7.877 17.973 1.00 85.06 382 SER A CA 1
ATOM 3038 C C . SER A 1 382 ? -23.639 7.650 16.467 1.00 85.06 382 SER A C 1
ATOM 3040 O O . SER A 1 382 ? -23.166 6.656 15.920 1.00 85.06 382 SER A O 1
ATOM 3042 N N . GLU A 1 383 ? -24.274 8.602 15.778 1.00 84.38 383 GLU A N 1
ATOM 3043 C CA . GLU A 1 383 ? -24.580 8.492 14.342 1.00 84.38 383 GLU A CA 1
ATOM 3044 C C . GLU A 1 383 ? -23.324 8.303 13.471 1.00 84.38 383 GLU A C 1
ATOM 3046 O O . GLU A 1 383 ? -23.386 7.715 12.392 1.00 84.38 383 GLU A O 1
ATOM 3051 N N . SER A 1 384 ? -22.172 8.780 13.947 1.00 85.38 384 SER A N 1
ATOM 3052 C CA . SER A 1 384 ? -20.871 8.651 13.294 1.00 85.38 384 SER A CA 1
ATOM 3053 C C . SER A 1 384 ? -19.740 8.504 14.302 1.00 85.38 384 SER A C 1
ATOM 3055 O O . SER A 1 384 ? -19.870 8.886 15.470 1.00 85.38 384 SER A O 1
ATOM 3057 N N . LEU A 1 385 ? -18.592 8.000 13.834 1.00 83.69 385 LEU A N 1
ATOM 3058 C CA . LEU A 1 385 ? -17.376 7.966 14.647 1.00 83.69 385 LEU A CA 1
ATOM 3059 C C . LEU A 1 385 ? -16.988 9.376 15.125 1.00 83.69 385 LEU A C 1
ATOM 3061 O O . LEU A 1 385 ? -16.554 9.544 16.264 1.00 83.69 385 LEU A O 1
ATOM 3065 N N . SER A 1 386 ? -17.184 10.395 14.279 1.00 85.25 386 SER A N 1
ATOM 3066 C CA . SER A 1 386 ? -16.967 11.803 14.635 1.00 85.25 386 SER A CA 1
ATOM 3067 C C . SER A 1 386 ? -17.839 12.225 15.824 1.00 85.25 386 SER A C 1
ATOM 3069 O O . SER A 1 386 ? -17.314 12.713 16.826 1.00 85.25 386 SER A O 1
ATOM 3071 N N . ALA A 1 387 ? -19.148 11.955 15.768 1.00 85.25 387 ALA A N 1
ATOM 3072 C CA . ALA A 1 387 ? -20.080 12.272 16.850 1.00 85.25 387 ALA A CA 1
ATOM 3073 C C . ALA A 1 387 ? -19.726 11.534 18.154 1.00 85.25 387 ALA A C 1
ATOM 3075 O O . ALA A 1 387 ? -19.712 12.147 19.223 1.00 85.25 387 ALA A O 1
ATOM 3076 N N . GLY A 1 388 ? -19.337 10.258 18.064 1.00 86.56 388 GLY A N 1
ATOM 3077 C CA . GLY A 1 388 ? -18.870 9.494 19.221 1.00 86.56 388 GLY A CA 1
ATOM 3078 C C . GLY A 1 388 ? -17.604 10.093 19.842 1.00 86.56 388 GLY A C 1
ATOM 3079 O O . GLY A 1 388 ? -17.510 10.257 21.058 1.00 86.56 388 GLY A O 1
ATOM 3080 N N . LEU A 1 389 ? -16.625 10.489 19.027 1.00 88.00 389 LEU A N 1
ATOM 3081 C CA . LEU A 1 389 ? -15.405 11.133 19.523 1.00 88.00 389 LEU A CA 1
ATOM 3082 C C . LEU A 1 389 ? -15.675 12.516 20.137 1.00 88.00 389 LEU A C 1
ATOM 3084 O O . LEU A 1 389 ? -15.011 12.881 21.108 1.00 88.00 389 LEU A O 1
ATOM 3088 N N . VAL A 1 390 ? -16.656 13.269 19.625 1.00 87.94 390 VAL A N 1
ATOM 3089 C CA . VAL A 1 390 ? -17.130 14.511 20.260 1.00 87.94 390 VAL A CA 1
ATOM 3090 C C . VAL A 1 390 ? -17.741 14.219 21.632 1.00 87.94 390 VAL A C 1
ATOM 3092 O O . VAL A 1 390 ? -17.401 14.911 22.589 1.00 87.94 390 VAL A O 1
ATOM 3095 N N . LEU A 1 391 ? -18.535 13.154 21.770 1.00 89.25 391 LEU A N 1
ATOM 3096 C CA . LEU A 1 391 ? -19.064 12.723 23.068 1.00 89.25 391 LEU A CA 1
ATOM 3097 C C . LEU A 1 391 ? -17.939 12.394 24.059 1.00 89.25 391 LEU A C 1
ATOM 3099 O O . LEU A 1 391 ? -17.975 12.841 25.205 1.00 89.25 391 LEU A O 1
ATOM 3103 N N . LEU A 1 392 ? -16.898 11.676 23.624 1.00 88.69 392 LEU A N 1
ATOM 3104 C CA . LEU A 1 392 ? -15.732 11.411 24.477 1.00 88.69 392 LEU A CA 1
ATOM 3105 C C . LEU A 1 392 ? -14.999 12.697 24.874 1.00 88.69 392 LEU A C 1
ATOM 3107 O O . LEU A 1 392 ? -14.496 12.788 25.992 1.00 88.69 392 LEU A O 1
ATOM 3111 N N . CYS A 1 393 ? -14.953 13.693 23.991 1.00 89.38 393 CYS A N 1
ATOM 3112 C CA . CYS A 1 393 ? -14.428 15.012 24.319 1.00 89.38 393 CYS A CA 1
ATOM 3113 C C . CYS A 1 393 ? -15.284 15.726 25.368 1.00 89.38 393 CYS A C 1
ATOM 3115 O O . CYS A 1 393 ? -14.742 16.238 26.341 1.00 89.38 393 CYS A O 1
ATOM 3117 N N . ASP A 1 394 ? -16.606 15.711 25.243 1.00 88.94 394 ASP A N 1
ATOM 3118 C CA . ASP A 1 394 ? -17.489 16.356 26.219 1.00 88.94 394 ASP A CA 1
ATOM 3119 C C . ASP A 1 394 ? -17.366 15.731 27.621 1.00 88.94 394 ASP A C 1
ATOM 3121 O O . ASP A 1 394 ? -17.462 16.433 28.631 1.00 88.94 394 ASP A O 1
ATOM 3125 N N . VAL A 1 395 ? -17.065 14.429 27.692 1.00 87.62 395 VAL A N 1
ATOM 3126 C CA . VAL A 1 395 ? -16.843 13.711 28.954 1.00 87.62 395 VAL A CA 1
ATOM 3127 C C . VAL A 1 395 ? -15.423 13.910 29.487 1.00 87.62 395 VAL A C 1
ATOM 3129 O O . VAL A 1 395 ? -15.250 14.267 30.649 1.00 87.62 395 VAL A O 1
ATOM 3132 N N . PHE A 1 396 ? -14.387 13.679 28.681 1.00 88.06 396 PHE A N 1
ATOM 3133 C CA . PHE A 1 396 ? -13.015 13.536 29.182 1.00 88.06 396 PHE A CA 1
ATOM 3134 C C . PHE A 1 396 ? -12.085 14.714 28.882 1.00 88.06 396 PHE A C 1
ATOM 3136 O O . PHE A 1 396 ? -10.956 14.704 29.374 1.00 88.06 396 PHE A O 1
ATOM 3143 N N . GLU A 1 397 ? -12.500 15.729 28.115 1.00 86.81 397 GLU A N 1
ATOM 3144 C CA . GLU A 1 397 ? -11.608 16.825 27.700 1.00 86.81 397 GLU A CA 1
ATOM 3145 C C . GLU A 1 397 ? -10.946 17.521 28.888 1.00 86.81 397 GLU A C 1
ATOM 3147 O O . GLU A 1 397 ? -9.736 17.730 28.840 1.00 86.81 397 GLU A O 1
ATOM 3152 N N . LEU A 1 398 ? -11.690 17.849 29.950 1.00 82.19 398 LEU A N 1
ATOM 3153 C CA . LEU A 1 398 ? -11.135 18.541 31.122 1.00 82.19 398 LEU A CA 1
ATOM 3154 C C . LEU A 1 398 ? -10.010 17.724 31.767 1.00 82.19 398 LEU A C 1
ATOM 3156 O O . LEU A 1 398 ? -8.893 18.212 31.917 1.00 82.19 398 LEU A O 1
ATOM 3160 N N . PHE A 1 399 ? -10.284 16.454 32.056 1.00 82.56 399 PHE A N 1
ATOM 3161 C CA . PHE A 1 399 ? -9.318 15.528 32.637 1.00 82.56 399 PHE A CA 1
ATOM 3162 C C . PHE A 1 399 ? -8.101 15.287 31.733 1.00 82.56 399 PHE A C 1
ATOM 3164 O O . PHE A 1 399 ? -6.953 15.393 32.162 1.00 82.56 399 PHE A O 1
ATOM 3171 N N . LEU A 1 400 ? -8.330 14.975 30.458 1.00 80.69 400 LEU A N 1
ATOM 3172 C CA . LEU A 1 400 ? -7.251 14.667 29.525 1.00 80.69 400 LEU A CA 1
ATOM 3173 C C . LEU A 1 400 ? -6.420 15.907 29.171 1.00 80.69 400 LEU A C 1
ATOM 3175 O O . LEU A 1 400 ? -5.232 15.769 28.882 1.00 80.69 400 LEU A O 1
ATOM 3179 N N . SER A 1 401 ? -7.001 17.109 29.229 1.00 79.12 401 SER A N 1
ATOM 3180 C CA . SER A 1 401 ? -6.283 18.368 28.997 1.00 79.12 401 SER A CA 1
ATOM 3181 C C . SER A 1 401 ? -5.360 18.744 30.155 1.00 79.12 401 SER A C 1
ATOM 3183 O O . SER A 1 401 ? -4.310 19.336 29.904 1.00 79.12 401 SER A O 1
ATOM 3185 N N . GLU A 1 402 ? -5.685 18.352 31.393 1.00 74.81 402 GLU A N 1
ATOM 3186 C CA . GLU A 1 402 ? -4.764 18.466 32.536 1.00 74.81 402 GLU A CA 1
ATOM 3187 C C . GLU A 1 402 ? -3.523 17.584 32.355 1.00 74.81 402 GLU A C 1
ATOM 3189 O O . GLU A 1 402 ? -2.408 17.995 32.677 1.00 74.81 402 GLU A O 1
ATOM 3194 N N . ILE A 1 403 ? -3.698 16.389 31.783 1.00 73.50 403 ILE A N 1
ATOM 3195 C CA . ILE A 1 403 ? -2.592 15.478 31.458 1.00 73.50 403 ILE A CA 1
ATOM 3196 C C . ILE A 1 403 ? -1.818 15.989 30.240 1.00 73.50 403 ILE A C 1
ATOM 3198 O O . ILE A 1 403 ? -0.588 15.914 30.182 1.00 73.50 403 ILE A O 1
ATOM 3202 N N . LYS A 1 404 ? -2.544 16.471 29.228 1.00 76.25 404 LYS A N 1
ATOM 3203 C CA . LYS A 1 404 ? -1.995 16.816 27.924 1.00 76.25 404 LYS A CA 1
ATOM 3204 C C . LYS A 1 404 ? -2.801 17.947 27.267 1.00 76.25 404 LYS A C 1
ATOM 3206 O O . LYS A 1 404 ? -3.802 17.676 26.603 1.00 76.25 404 LYS A O 1
ATOM 3211 N N . PRO A 1 405 ? -2.319 19.203 27.324 1.00 75.94 405 PRO A N 1
ATOM 3212 C CA . PRO A 1 405 ? -3.048 20.370 26.812 1.00 75.94 405 PRO A CA 1
ATOM 3213 C C . PRO A 1 405 ? -3.447 20.298 25.329 1.00 75.94 405 PRO A C 1
ATOM 3215 O O . PRO A 1 405 ? -4.367 20.985 24.896 1.00 75.94 405 PRO A O 1
ATOM 3218 N N . THR A 1 406 ? -2.779 19.463 24.523 1.00 74.62 406 THR A N 1
ATOM 3219 C CA . THR A 1 406 ? -3.121 19.280 23.104 1.00 74.62 406 THR A CA 1
ATOM 3220 C C . THR A 1 406 ? -4.462 18.571 22.880 1.00 74.62 406 THR A C 1
ATOM 3222 O O . THR A 1 406 ? -5.008 18.662 21.780 1.00 74.62 406 THR A O 1
ATOM 3225 N N . VAL A 1 407 ? -5.043 17.938 23.907 1.00 79.50 407 VAL A N 1
ATOM 3226 C CA . VAL A 1 407 ? -6.368 17.300 23.834 1.00 79.50 407 VAL A CA 1
ATOM 3227 C C . VAL A 1 407 ? -7.479 18.324 23.602 1.00 79.50 407 VAL A C 1
ATOM 3229 O O . VAL A 1 407 ? -8.319 18.107 22.733 1.00 79.50 407 VAL A O 1
ATOM 3232 N N . GLN A 1 408 ? -7.432 19.486 24.258 1.00 83.12 408 GLN A N 1
ATOM 3233 C CA . GLN A 1 408 ? -8.387 20.576 24.027 1.00 83.12 408 GLN A CA 1
ATOM 3234 C C . GLN A 1 408 ? -8.411 21.031 22.556 1.00 83.12 408 GLN A C 1
ATOM 3236 O O . GLN A 1 408 ? -9.472 21.260 21.968 1.00 83.12 408 GLN A O 1
ATOM 3241 N N . SER A 1 409 ? -7.235 21.110 21.922 1.00 80.31 409 SER A N 1
ATOM 3242 C CA . SER A 1 409 ? -7.131 21.431 20.495 1.00 80.31 409 SER A CA 1
ATOM 3243 C C . SER A 1 409 ? -7.751 20.340 19.619 1.00 80.31 409 SER A C 1
ATOM 3245 O O . SER A 1 409 ? -8.419 20.661 18.635 1.00 80.31 409 SER A O 1
ATOM 3247 N N . MET A 1 410 ? -7.550 19.062 19.957 1.00 82.25 410 MET A N 1
ATOM 3248 C CA . MET A 1 410 ? -8.164 17.936 19.245 1.00 82.25 410 MET A CA 1
ATOM 3249 C C . MET A 1 410 ? -9.689 17.971 19.367 1.00 82.25 410 MET A C 1
ATOM 3251 O O . MET A 1 410 ? -10.375 17.896 18.354 1.00 82.25 410 MET A O 1
ATOM 3255 N N . CYS A 1 411 ? -10.217 18.172 20.574 1.00 87.62 411 CYS A N 1
ATOM 3256 C CA . CYS A 1 411 ? -11.654 18.237 20.826 1.00 87.62 411 CYS A CA 1
ATOM 3257 C C . CYS A 1 411 ? -12.328 19.419 20.127 1.00 87.62 411 CYS A C 1
ATOM 3259 O O . CYS A 1 411 ? -13.374 19.262 19.503 1.00 87.62 411 CYS A O 1
ATOM 3261 N N . THR A 1 412 ? -11.684 20.588 20.119 1.00 86.69 412 THR A N 1
ATOM 3262 C CA . THR A 1 412 ? -12.145 21.739 19.325 1.00 86.69 412 THR A CA 1
ATOM 3263 C C . THR A 1 412 ? -12.207 21.404 17.832 1.00 86.69 412 THR A C 1
ATOM 3265 O O . THR A 1 412 ? -13.126 21.822 17.132 1.00 86.69 412 THR A O 1
ATOM 3268 N N . THR A 1 413 ? -11.242 20.627 17.342 1.00 84.81 413 THR A N 1
ATOM 3269 C CA . THR A 1 413 ? -11.159 20.256 15.928 1.00 84.81 413 THR A CA 1
ATOM 3270 C C . THR A 1 413 ? -12.177 19.184 15.551 1.00 84.81 413 THR A C 1
ATOM 3272 O O . THR A 1 413 ? -12.795 19.289 14.496 1.00 84.81 413 THR A O 1
ATOM 3275 N N . LEU A 1 414 ? -12.416 18.196 16.414 1.00 84.62 414 LEU A N 1
ATOM 3276 C CA . LEU A 1 414 ? -13.479 17.203 16.238 1.00 84.62 414 LEU A CA 1
ATOM 3277 C C . LEU A 1 414 ? -14.850 17.882 16.118 1.00 84.62 414 LEU A C 1
ATOM 3279 O O . LEU A 1 414 ? -15.607 17.580 15.203 1.00 84.62 414 LEU A O 1
ATOM 3283 N N . ARG A 1 415 ? -15.111 18.908 16.938 1.00 85.94 415 ARG A N 1
ATOM 3284 C CA . ARG A 1 415 ? -16.341 19.718 16.862 1.00 85.94 415 ARG A CA 1
ATOM 3285 C C . ARG A 1 415 ? -16.460 20.585 15.597 1.00 85.94 415 ARG A C 1
ATOM 3287 O O . ARG A 1 415 ? -17.523 21.143 15.352 1.00 85.94 415 ARG A O 1
ATOM 3294 N N . SER A 1 416 ? -15.392 20.729 14.806 1.00 80.31 416 SER A N 1
ATOM 3295 C CA . SER A 1 416 ? -15.390 21.508 13.553 1.00 80.31 416 SER A CA 1
ATOM 3296 C C . SER A 1 416 ? -15.849 20.720 12.319 1.00 80.31 416 SER A C 1
ATOM 3298 O O . SER A 1 416 ? -15.934 21.300 11.238 1.00 80.31 416 SER A O 1
ATOM 3300 N N . ASP A 1 417 ? -16.101 19.415 12.474 1.00 69.25 417 ASP A N 1
ATOM 3301 C CA . ASP A 1 417 ? -16.530 18.474 11.426 1.00 69.25 417 ASP A CA 1
ATOM 3302 C C . ASP A 1 417 ? -15.614 18.422 10.183 1.00 69.25 417 ASP A C 1
ATOM 3304 O O . ASP A 1 417 ? -16.002 18.082 9.066 1.00 69.25 417 ASP A O 1
ATOM 3308 N N . SER A 1 418 ? -14.340 18.778 10.364 1.00 79.25 418 SER A N 1
ATOM 3309 C CA . SER A 1 418 ? -13.332 18.742 9.310 1.00 79.25 418 SER A CA 1
ATOM 3310 C C . SER A 1 418 ? -12.395 17.556 9.513 1.00 79.25 418 SER A C 1
ATOM 3312 O O . SER A 1 418 ? -11.407 17.656 10.239 1.00 79.25 418 SER A O 1
ATOM 3314 N N . ALA A 1 419 ? -12.650 16.442 8.819 1.00 73.19 419 ALA A N 1
ATOM 3315 C CA . ALA A 1 419 ? -11.806 15.242 8.890 1.00 73.19 419 ALA A CA 1
ATOM 3316 C C . ALA A 1 419 ? -10.321 15.540 8.590 1.00 73.19 419 ALA A C 1
ATOM 3318 O O . ALA A 1 419 ? -9.425 15.008 9.246 1.00 73.19 419 ALA A O 1
ATOM 3319 N N . ALA A 1 420 ? -10.045 16.451 7.650 1.00 67.75 420 ALA A N 1
ATOM 3320 C CA . ALA A 1 420 ? -8.687 16.907 7.347 1.00 67.75 420 ALA A CA 1
ATOM 3321 C C . ALA A 1 420 ? -8.047 17.679 8.517 1.00 67.75 420 ALA A C 1
ATOM 3323 O O . ALA A 1 420 ? -6.859 17.511 8.805 1.00 67.75 420 ALA A O 1
ATOM 3324 N N . ALA A 1 421 ? -8.821 18.510 9.220 1.00 74.62 421 ALA A N 1
ATOM 3325 C CA . ALA A 1 421 ? -8.336 19.188 10.414 1.00 74.62 421 ALA A CA 1
ATOM 3326 C C . ALA A 1 421 ? -8.115 18.194 11.566 1.00 74.62 421 ALA A C 1
ATOM 3328 O O . ALA A 1 421 ? -7.113 18.308 12.272 1.00 74.62 421 ALA A O 1
ATOM 3329 N N . VAL A 1 422 ? -8.986 17.190 11.720 1.00 76.88 422 VAL A N 1
ATOM 3330 C CA . VAL A 1 422 ? -8.844 16.141 12.742 1.00 76.88 422 VAL A CA 1
ATOM 3331 C C . VAL A 1 422 ? -7.604 15.291 12.491 1.00 76.88 422 VAL A C 1
ATOM 3333 O O . VAL A 1 422 ? -6.869 15.019 13.433 1.00 76.88 422 VAL A O 1
ATOM 3336 N N . GLU A 1 423 ? -7.296 14.940 11.239 1.00 76.88 423 GLU A N 1
ATOM 3337 C CA . GLU A 1 423 ? -6.030 14.278 10.898 1.00 76.88 423 GLU A CA 1
ATOM 3338 C C . GLU A 1 423 ? -4.833 15.127 11.354 1.00 76.88 423 GLU A C 1
ATOM 3340 O O . GLU A 1 423 ? -3.919 14.629 12.010 1.00 76.88 423 GLU A O 1
ATOM 3345 N N . LYS A 1 424 ? -4.855 16.435 11.069 1.00 72.69 424 LYS A N 1
ATOM 3346 C CA . LYS A 1 424 ? -3.790 17.363 11.472 1.00 72.69 424 LYS A CA 1
ATOM 3347 C C . LYS A 1 424 ? -3.652 17.460 12.994 1.00 72.69 424 LYS A C 1
ATOM 3349 O O . LYS A 1 424 ? -2.532 17.452 13.504 1.00 72.69 424 LYS A O 1
ATOM 3354 N N . ALA A 1 425 ? -4.767 17.542 13.714 1.00 76.19 425 ALA A N 1
ATOM 3355 C CA . ALA A 1 425 ? -4.781 17.571 15.172 1.00 76.19 425 ALA A CA 1
ATOM 3356 C C . ALA A 1 425 ? -4.309 16.233 15.768 1.00 76.19 425 ALA A C 1
ATOM 3358 O O . ALA A 1 425 ? -3.496 16.240 16.688 1.00 76.19 425 ALA A O 1
ATOM 3359 N N . CYS A 1 426 ? -4.716 15.102 15.183 1.00 78.69 426 CYS A N 1
ATOM 3360 C CA . CYS A 1 426 ? -4.246 13.761 15.528 1.00 78.69 426 CYS A CA 1
ATOM 3361 C C . CYS A 1 426 ? -2.725 13.668 15.405 1.00 78.69 426 CYS A C 1
ATOM 3363 O O . CYS A 1 426 ? -2.052 13.284 16.358 1.00 78.69 426 CYS A O 1
ATOM 3365 N N . ILE A 1 427 ? -2.158 14.118 14.283 1.00 71.31 427 ILE A N 1
ATOM 3366 C CA . ILE A 1 427 ? -0.705 14.131 14.088 1.00 71.31 427 ILE A CA 1
ATOM 3367 C C . ILE A 1 427 ? -0.022 15.029 15.137 1.00 71.31 427 ILE A C 1
ATOM 3369 O O . ILE A 1 427 ? 1.024 14.668 15.674 1.00 71.31 427 ILE A O 1
ATOM 3373 N N . ALA A 1 428 ? -0.627 16.170 15.483 1.00 70.25 428 ALA A N 1
ATOM 3374 C CA . ALA A 1 428 ? -0.108 17.090 16.496 1.00 70.25 428 ALA A CA 1
ATOM 3375 C C . ALA A 1 428 ? -0.192 16.553 17.941 1.00 70.25 428 ALA A C 1
ATOM 3377 O O . ALA A 1 428 ? 0.521 17.052 18.816 1.00 70.25 428 ALA A O 1
ATOM 3378 N N . LEU A 1 429 ? -1.026 15.541 18.215 1.00 68.75 429 LEU A N 1
ATOM 3379 C CA . LEU A 1 429 ? -1.079 14.888 19.524 1.00 68.75 429 LEU A CA 1
ATOM 3380 C C . LEU A 1 429 ? 0.179 14.060 19.794 1.00 68.75 429 LEU A C 1
ATOM 3382 O O . LEU A 1 429 ? 0.532 13.876 20.959 1.00 68.75 429 LEU A O 1
ATOM 3386 N N . PHE A 1 430 ? 0.882 13.554 18.785 1.00 66.06 430 PHE A N 1
ATOM 3387 C CA . PHE A 1 430 ? 2.062 12.724 19.021 1.00 66.06 430 PHE A CA 1
ATOM 3388 C C . PHE A 1 430 ? 3.286 13.594 19.351 1.00 66.06 430 PHE A C 1
ATOM 3390 O O . PHE A 1 430 ? 3.506 14.622 18.710 1.00 66.06 430 PHE A O 1
ATOM 3397 N N . PRO A 1 431 ? 4.067 13.246 20.396 1.00 53.47 431 PRO A N 1
ATOM 3398 C CA . PRO A 1 431 ? 5.103 14.125 20.918 1.00 53.47 431 PRO A CA 1
ATOM 3399 C C . PRO A 1 431 ? 6.164 14.438 19.860 1.00 53.47 431 PRO A C 1
ATOM 3401 O O . PRO A 1 431 ? 6.949 13.574 19.466 1.00 53.47 431 PRO A O 1
A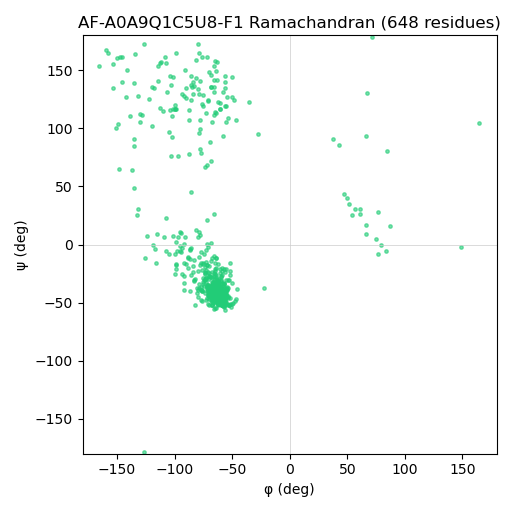TOM 3404 N N . GLN A 1 432 ? 6.255 15.719 19.498 1.00 53.84 432 GLN A N 1
ATOM 3405 C CA . GLN A 1 432 ? 7.439 16.303 18.878 1.00 53.84 432 GLN A CA 1
ATOM 3406 C C . GLN A 1 432 ? 8.532 16.453 19.938 1.00 53.84 432 GLN A C 1
ATOM 3408 O O . GLN A 1 432 ? 8.872 17.557 20.357 1.00 53.84 432 GLN A O 1
ATOM 3413 N N . SER A 1 433 ? 9.054 15.340 20.456 1.00 43.41 433 SER A N 1
ATOM 3414 C CA . SER A 1 433 ? 10.287 15.444 21.231 1.00 43.41 433 SER A CA 1
ATOM 3415 C C . SER A 1 433 ? 11.393 15.889 20.267 1.00 43.41 433 SER A C 1
ATOM 3417 O O . SER A 1 433 ? 11.547 15.270 19.214 1.00 43.41 433 SER A O 1
ATOM 3419 N N . PRO A 1 434 ? 12.194 16.913 20.608 1.00 43.00 434 PRO A N 1
ATOM 3420 C CA . PRO A 1 434 ? 13.365 17.306 19.821 1.00 43.00 434 PRO A CA 1
ATOM 3421 C C . PRO A 1 434 ? 14.352 16.149 19.593 1.00 43.00 434 PRO A C 1
ATOM 3423 O O . PRO A 1 434 ? 15.128 16.186 18.645 1.00 43.00 434 PRO A O 1
ATOM 3426 N N . ASN A 1 435 ? 14.278 15.124 20.455 1.00 41.38 435 ASN A N 1
ATOM 3427 C CA . ASN A 1 435 ? 15.079 13.900 20.431 1.00 41.38 435 ASN A CA 1
ATOM 3428 C C . ASN A 1 435 ? 14.264 12.658 20.025 1.00 41.38 435 ASN A C 1
ATOM 3430 O O . ASN A 1 435 ? 14.758 11.537 20.138 1.00 41.38 435 ASN A O 1
ATOM 3434 N N . SER A 1 436 ? 12.999 12.822 19.627 1.00 45.59 436 SER A N 1
ATOM 3435 C CA . SER A 1 436 ? 12.225 11.723 19.063 1.00 45.59 436 SER A CA 1
ATOM 3436 C C . SER A 1 436 ? 12.714 11.475 17.635 1.00 45.59 436 SER A C 1
ATOM 3438 O O . SER A 1 436 ? 12.732 12.413 16.839 1.00 45.59 436 SER A O 1
ATOM 3440 N N . PRO A 1 437 ? 13.062 10.230 17.271 1.00 48.22 437 PRO A N 1
ATOM 3441 C CA . PRO A 1 437 ? 13.400 9.875 15.894 1.00 48.22 437 PRO A CA 1
ATOM 3442 C C . PRO A 1 437 ? 12.192 9.943 14.938 1.00 48.22 437 PRO A C 1
ATOM 3444 O O . PRO A 1 437 ? 12.333 9.616 13.762 1.00 48.22 437 PRO A O 1
ATOM 3447 N N . TYR A 1 438 ? 11.001 10.322 15.419 1.00 51.88 438 TYR A N 1
ATOM 3448 C CA . TYR A 1 438 ? 9.777 10.356 14.621 1.00 51.88 438 TYR A CA 1
ATOM 3449 C C . TYR A 1 438 ? 9.620 11.683 13.848 1.00 51.88 438 TYR A C 1
ATOM 3451 O O . TYR A 1 438 ? 9.888 12.771 14.361 1.00 51.88 438 TYR A O 1
ATOM 3459 N N . PHE A 1 439 ? 9.207 11.549 12.584 1.00 60.44 439 PHE A N 1
ATOM 3460 C CA . PHE A 1 439 ? 9.199 12.567 11.528 1.00 60.44 439 PHE A CA 1
ATOM 3461 C C . PHE A 1 439 ? 8.292 13.784 11.799 1.00 60.44 439 PHE A C 1
ATOM 3463 O O . PHE A 1 439 ? 7.311 13.704 12.534 1.00 60.44 439 PHE A O 1
ATOM 3470 N N . HIS A 1 440 ? 8.597 14.916 11.152 1.00 66.00 440 HIS A N 1
ATOM 3471 C CA . HIS A 1 440 ? 7.735 16.107 11.130 1.00 66.00 440 HIS A CA 1
ATOM 3472 C C . HIS A 1 440 ? 6.320 15.775 10.605 1.00 66.00 440 HIS A C 1
ATOM 3474 O O . HIS A 1 440 ? 6.220 15.000 9.655 1.00 66.00 440 HIS A O 1
ATOM 3480 N N . PRO A 1 441 ? 5.239 16.410 11.109 1.00 61.91 441 PRO A N 1
ATOM 3481 C CA . PRO A 1 441 ? 3.846 16.166 10.700 1.00 61.91 441 PRO A CA 1
ATOM 3482 C C . PRO A 1 441 ? 3.551 16.226 9.200 1.00 61.91 441 PRO A C 1
ATOM 3484 O O . PRO A 1 441 ? 2.603 15.626 8.717 1.00 61.91 441 PRO A O 1
ATOM 3487 N N . SER A 1 442 ? 4.345 16.977 8.451 1.00 67.62 442 SER A N 1
ATOM 3488 C CA . SER A 1 442 ? 4.177 17.120 7.001 1.00 67.62 442 SER A CA 1
ATOM 3489 C C . SER A 1 442 ? 5.122 16.199 6.212 1.00 67.62 442 SER A C 1
ATOM 3491 O O . SER A 1 442 ? 5.025 16.113 4.994 1.00 67.62 442 SER A O 1
ATOM 3493 N N . MET A 1 443 ? 6.028 15.487 6.894 1.00 65.94 443 MET A N 1
ATOM 3494 C CA . MET A 1 443 ? 6.958 14.522 6.309 1.00 65.94 443 MET A CA 1
ATOM 3495 C C . MET A 1 443 ? 6.478 13.098 6.554 1.00 65.94 443 MET A C 1
ATOM 3497 O O . MET A 1 443 ? 6.829 12.458 7.543 1.00 65.94 443 MET A O 1
ATOM 3501 N N . ARG A 1 444 ? 5.721 12.578 5.595 1.00 68.19 444 ARG A N 1
ATOM 3502 C CA . ARG A 1 444 ? 5.477 11.144 5.495 1.00 68.19 444 ARG A CA 1
ATOM 3503 C C . ARG A 1 444 ? 6.591 10.530 4.661 1.00 68.19 444 ARG A C 1
ATOM 3505 O O . ARG A 1 444 ? 6.726 10.855 3.484 1.00 68.19 444 ARG A O 1
ATOM 3512 N N . ILE A 1 445 ? 7.400 9.664 5.261 1.00 60.97 445 ILE A N 1
ATOM 3513 C CA . ILE A 1 445 ? 8.401 8.902 4.512 1.00 60.97 445 ILE A CA 1
ATOM 3514 C C . ILE A 1 445 ? 7.827 7.509 4.266 1.00 60.97 445 ILE A C 1
ATOM 3516 O O . ILE A 1 445 ? 7.595 6.792 5.239 1.00 60.97 445 ILE A O 1
ATOM 3520 N N . PRO A 1 446 ? 7.596 7.109 3.000 1.00 62.69 446 PRO A N 1
ATOM 3521 C CA . PRO A 1 446 ? 7.306 5.726 2.646 1.00 62.69 446 PRO A CA 1
ATOM 3522 C C . PRO A 1 446 ? 8.301 4.779 3.331 1.00 62.69 446 PRO A C 1
ATOM 3524 O O . PRO A 1 446 ? 9.483 4.746 2.988 1.00 62.69 446 PRO A O 1
ATOM 3527 N N . THR A 1 447 ? 7.842 4.043 4.341 1.00 60.53 447 THR A N 1
ATOM 3528 C CA . THR A 1 447 ? 8.657 3.032 5.021 1.00 60.53 447 THR A CA 1
ATOM 3529 C C . THR A 1 447 ? 8.710 1.755 4.182 1.00 60.53 447 THR A C 1
ATOM 3531 O O . THR A 1 447 ? 7.897 1.560 3.279 1.00 60.53 447 THR A O 1
ATOM 3534 N N . GLY A 1 448 ? 9.643 0.847 4.484 1.00 59.97 448 GLY A N 1
ATOM 3535 C CA . GLY A 1 448 ? 9.687 -0.472 3.838 1.00 59.97 448 GLY A CA 1
ATOM 3536 C C . GLY A 1 448 ? 8.325 -1.193 3.840 1.00 59.97 448 GLY A C 1
ATOM 3537 O O . GLY A 1 448 ? 7.862 -1.572 2.766 1.00 59.97 448 GLY A O 1
ATOM 3538 N N . PRO A 1 449 ? 7.632 -1.307 4.993 1.00 58.16 449 PRO A N 1
ATOM 3539 C CA . PRO A 1 449 ? 6.279 -1.863 5.061 1.00 58.16 449 PRO A CA 1
ATOM 3540 C C . PRO A 1 449 ? 5.267 -1.150 4.158 1.00 58.16 449 PRO A C 1
ATOM 3542 O O . PRO A 1 449 ? 4.491 -1.809 3.475 1.00 58.16 449 PRO A O 1
ATOM 3545 N N . TYR A 1 450 ? 5.310 0.182 4.092 1.00 64.25 450 TYR A N 1
ATOM 3546 C CA . TYR A 1 450 ? 4.414 0.956 3.232 1.00 64.25 450 TYR A CA 1
ATOM 3547 C C . TYR A 1 450 ? 4.616 0.648 1.742 1.00 64.25 450 TYR A C 1
ATOM 3549 O O . TYR A 1 450 ? 3.647 0.475 1.002 1.00 64.25 450 TYR A O 1
ATOM 3557 N N . VAL A 1 451 ? 5.874 0.543 1.301 1.00 66.75 451 VAL A N 1
ATOM 3558 C CA . VAL A 1 451 ? 6.214 0.173 -0.082 1.00 66.75 451 VAL A CA 1
ATOM 3559 C C . VAL A 1 451 ? 5.744 -1.247 -0.392 1.00 66.75 451 VAL A C 1
ATOM 3561 O O . VAL A 1 451 ? 5.197 -1.481 -1.465 1.00 66.75 451 VAL A O 1
ATOM 3564 N N . ILE A 1 452 ? 5.896 -2.178 0.554 1.00 64.12 452 ILE A N 1
ATOM 3565 C CA . ILE A 1 452 ? 5.415 -3.557 0.400 1.00 64.12 452 ILE A CA 1
ATOM 3566 C C . ILE A 1 452 ? 3.893 -3.576 0.241 1.00 64.12 452 ILE A C 1
ATOM 3568 O O . ILE A 1 452 ? 3.401 -4.150 -0.724 1.00 64.12 452 ILE A O 1
ATOM 3572 N N . VAL A 1 453 ? 3.149 -2.917 1.132 1.00 66.00 453 VAL A N 1
ATOM 3573 C CA . VAL A 1 453 ? 1.678 -2.894 1.078 1.00 66.00 453 VAL A CA 1
ATOM 3574 C C . VAL A 1 453 ? 1.173 -2.220 -0.200 1.00 66.00 453 VAL A C 1
ATOM 3576 O O . VAL A 1 453 ? 0.271 -2.740 -0.852 1.00 66.00 453 VAL A O 1
ATOM 3579 N N . THR A 1 454 ? 1.796 -1.113 -0.607 1.00 71.38 454 THR A N 1
ATOM 3580 C CA . THR A 1 454 ? 1.477 -0.441 -1.878 1.00 71.38 454 THR A CA 1
ATOM 3581 C C . THR A 1 454 ? 1.768 -1.354 -3.072 1.00 71.38 454 THR A C 1
ATOM 3583 O O . THR A 1 454 ? 0.964 -1.434 -3.994 1.00 71.38 454 THR A O 1
ATOM 3586 N N . GLY A 1 455 ? 2.880 -2.095 -3.045 1.00 69.38 455 GLY A N 1
ATOM 3587 C CA . GLY A 1 455 ? 3.218 -3.085 -4.069 1.00 69.38 455 GLY A CA 1
ATOM 3588 C C . GLY A 1 455 ? 2.244 -4.267 -4.120 1.00 69.38 455 GLY A C 1
ATOM 3589 O O . GLY A 1 455 ? 1.910 -4.733 -5.210 1.00 69.38 455 GLY A O 1
ATOM 3590 N N . VAL A 1 456 ? 1.746 -4.726 -2.967 1.00 72.50 456 VAL A N 1
ATOM 3591 C CA . VAL A 1 456 ? 0.704 -5.763 -2.881 1.00 72.50 456 VAL A CA 1
ATOM 3592 C C . VAL A 1 456 ? -0.608 -5.254 -3.477 1.00 72.50 456 VAL A C 1
ATOM 3594 O O . VAL A 1 456 ? -1.168 -5.928 -4.335 1.00 72.50 456 VAL A O 1
ATOM 3597 N N . ASP A 1 457 ? -1.069 -4.057 -3.101 1.00 77.12 457 ASP A N 1
ATOM 3598 C CA . ASP A 1 457 ? -2.299 -3.471 -3.657 1.00 77.12 457 ASP A CA 1
ATOM 3599 C C . ASP A 1 457 ? -2.174 -3.180 -5.163 1.00 77.12 457 ASP A C 1
ATOM 3601 O O . ASP A 1 457 ? -3.106 -3.428 -5.926 1.00 77.12 457 ASP A O 1
ATOM 3605 N N . MET A 1 458 ? -1.000 -2.730 -5.618 1.00 77.06 458 MET A N 1
ATOM 3606 C CA . MET A 1 458 ? -0.684 -2.572 -7.040 1.00 77.06 458 MET A CA 1
ATOM 3607 C C . MET A 1 458 ? -0.805 -3.907 -7.778 1.00 77.06 458 MET A C 1
ATOM 3609 O O . MET A 1 458 ? -1.495 -3.987 -8.788 1.00 77.06 458 MET A O 1
ATOM 3613 N N . THR A 1 459 ? -0.147 -4.955 -7.279 1.00 75.00 459 THR A N 1
ATOM 3614 C CA . THR A 1 459 ? -0.165 -6.290 -7.897 1.00 75.00 459 THR A CA 1
ATOM 3615 C C . THR A 1 459 ? -1.588 -6.836 -7.940 1.00 75.00 459 THR A C 1
ATOM 3617 O O . THR A 1 459 ? -2.038 -7.296 -8.985 1.00 75.00 459 THR A O 1
ATOM 3620 N N . ARG A 1 460 ? -2.324 -6.701 -6.831 1.00 81.50 460 ARG A N 1
ATOM 3621 C CA . ARG A 1 460 ? -3.738 -7.063 -6.733 1.00 81.50 460 ARG A CA 1
ATOM 3622 C C . ARG A 1 460 ? -4.568 -6.396 -7.823 1.00 81.50 460 ARG A C 1
ATOM 3624 O O . ARG A 1 460 ? -5.288 -7.083 -8.532 1.00 81.50 460 ARG A O 1
ATOM 3631 N N . LYS A 1 461 ? -4.462 -5.074 -7.967 1.00 81.94 461 LYS A N 1
ATOM 3632 C CA . LYS A 1 461 ? -5.248 -4.303 -8.940 1.00 81.94 461 LYS A CA 1
ATOM 3633 C C . LYS A 1 461 ? -4.828 -4.568 -10.384 1.00 81.94 461 LYS A C 1
ATOM 3635 O O . LYS A 1 461 ? -5.693 -4.638 -11.244 1.00 81.94 461 LYS A O 1
ATOM 3640 N N . LEU A 1 462 ? -3.528 -4.731 -10.646 1.00 80.81 462 LEU A N 1
ATOM 3641 C CA . LEU A 1 462 ? -3.006 -5.019 -11.986 1.00 80.81 462 LEU A CA 1
ATOM 3642 C C . LEU A 1 462 ? -3.526 -6.356 -12.524 1.00 80.81 462 LEU A C 1
ATOM 3644 O O . LEU A 1 462 ? -3.827 -6.467 -13.707 1.00 80.81 462 LEU A O 1
ATOM 3648 N N . PHE A 1 463 ? -3.591 -7.362 -11.653 1.00 82.12 463 PHE A N 1
ATOM 3649 C CA . PHE A 1 463 ? -3.996 -8.724 -11.997 1.00 82.12 463 PHE A CA 1
ATOM 3650 C C . PHE A 1 463 ? -5.448 -9.042 -11.608 1.00 82.12 463 PHE A C 1
ATOM 3652 O O . PHE A 1 463 ? -5.848 -10.197 -11.698 1.00 82.12 463 PHE A O 1
ATOM 3659 N N . GLU A 1 464 ? -6.220 -8.043 -11.163 1.00 84.62 464 GLU A N 1
ATOM 3660 C CA . GLU A 1 464 ? -7.614 -8.189 -10.712 1.00 84.62 464 GLU A CA 1
ATOM 3661 C C . GLU A 1 464 ? -7.813 -9.330 -9.691 1.00 84.62 464 GLU A C 1
ATOM 3663 O O . GLU A 1 464 ? -8.786 -10.081 -9.727 1.00 84.62 464 GLU A O 1
ATOM 3668 N N . LEU A 1 465 ? -6.866 -9.474 -8.760 1.00 80.56 465 LEU A N 1
ATOM 3669 C CA . LEU A 1 465 ? -6.892 -10.544 -7.767 1.00 80.56 465 LEU A CA 1
ATOM 3670 C C . LEU A 1 465 ? -7.924 -10.241 -6.677 1.00 80.56 465 LEU A C 1
ATOM 3672 O O . LEU A 1 465 ? -7.815 -9.253 -5.948 1.00 80.56 465 LEU A O 1
ATOM 3676 N N . SER A 1 466 ? -8.896 -11.134 -6.521 1.00 76.31 466 SER A N 1
ATOM 3677 C CA . SER A 1 466 ? -9.820 -11.164 -5.381 1.00 76.31 466 SER A CA 1
ATOM 3678 C C . SER A 1 466 ? -9.229 -11.897 -4.173 1.00 76.31 466 SER A C 1
ATOM 3680 O O . SER A 1 466 ? -9.609 -11.629 -3.035 1.00 76.31 466 SER A O 1
ATOM 3682 N N . GLU A 1 467 ? -8.269 -12.790 -4.411 1.00 75.69 467 GLU A N 1
ATOM 3683 C CA . GLU A 1 467 ? -7.556 -13.573 -3.407 1.00 75.69 467 GLU A CA 1
ATOM 3684 C C . GLU A 1 467 ? -6.210 -14.069 -3.950 1.00 75.69 467 GLU A C 1
ATOM 3686 O O . GLU A 1 467 ? -5.956 -14.071 -5.156 1.00 75.69 467 GLU A O 1
ATOM 3691 N N . ILE A 1 468 ? -5.347 -14.524 -3.048 1.00 76.44 468 ILE A N 1
ATOM 3692 C CA . ILE A 1 468 ? -4.080 -15.180 -3.359 1.00 76.44 468 ILE A CA 1
ATOM 3693 C C . ILE A 1 468 ? -4.301 -16.693 -3.285 1.00 76.44 468 ILE A C 1
ATOM 3695 O O . ILE A 1 468 ? -3.897 -17.337 -2.323 1.00 76.44 468 ILE A O 1
ATOM 3699 N N . SER A 1 469 ? -4.945 -17.259 -4.304 1.00 76.06 469 SER A N 1
ATOM 3700 C CA . SER A 1 469 ? -5.038 -18.710 -4.502 1.00 76.06 469 SER A CA 1
ATOM 3701 C C . SER A 1 469 ? -4.275 -19.136 -5.746 1.00 76.06 469 SER A C 1
ATOM 3703 O O . SER A 1 469 ? -4.065 -18.337 -6.665 1.00 76.06 469 SER A O 1
ATOM 3705 N N . ARG A 1 470 ? -3.856 -20.407 -5.788 1.00 81.06 470 ARG A N 1
ATOM 3706 C CA . ARG A 1 470 ? -3.125 -20.964 -6.935 1.00 81.06 470 ARG A CA 1
ATOM 3707 C C . ARG A 1 470 ? -3.868 -20.687 -8.239 1.00 81.06 470 ARG A C 1
ATOM 3709 O O . ARG A 1 470 ? -3.286 -20.158 -9.178 1.00 81.06 470 ARG A O 1
ATOM 3716 N N . ASP A 1 471 ? -5.153 -21.020 -8.284 1.00 83.06 471 ASP A N 1
ATOM 3717 C CA . ASP A 1 471 ? -5.927 -20.966 -9.520 1.00 83.06 471 ASP A CA 1
ATOM 3718 C C . ASP A 1 471 ? -6.201 -19.513 -9.946 1.00 83.06 471 ASP A C 1
ATOM 3720 O O . ASP A 1 471 ? -6.037 -19.197 -11.124 1.00 83.06 471 ASP A O 1
ATOM 3724 N N . HIS A 1 472 ? -6.507 -18.599 -9.011 1.00 82.62 472 HIS A N 1
ATOM 3725 C CA . HIS A 1 472 ? -6.708 -17.180 -9.337 1.00 82.62 472 HIS A CA 1
ATOM 3726 C C . HIS A 1 472 ? -5.415 -16.512 -9.806 1.00 82.62 472 HIS A C 1
ATOM 3728 O O . HIS A 1 472 ? -5.410 -15.853 -10.845 1.00 82.62 472 HIS A O 1
ATOM 3734 N N . VAL A 1 473 ? -4.301 -16.722 -9.095 1.00 81.94 473 VAL A N 1
ATOM 3735 C CA . VAL A 1 473 ? -3.001 -16.154 -9.482 1.00 81.94 473 VAL A CA 1
ATOM 3736 C C . VAL A 1 473 ? -2.558 -16.711 -10.831 1.00 81.94 473 VAL A C 1
ATOM 3738 O O . VAL A 1 473 ? -2.180 -15.943 -11.715 1.00 81.94 473 VAL A O 1
ATOM 3741 N N . CYS A 1 474 ? -2.636 -18.028 -11.029 1.00 86.19 474 CYS A N 1
ATOM 3742 C CA . CYS A 1 474 ? -2.218 -18.642 -12.284 1.00 86.19 474 CYS A CA 1
ATOM 3743 C C . CYS A 1 474 ? -3.128 -18.269 -13.457 1.00 86.19 474 CYS A C 1
ATOM 3745 O O . CYS A 1 474 ? -2.624 -18.044 -14.556 1.00 86.19 474 CYS A O 1
ATOM 3747 N N . SER A 1 475 ? -4.438 -18.129 -13.236 1.00 88.31 475 SER A N 1
ATOM 3748 C CA . SER A 1 475 ? -5.380 -17.649 -14.255 1.00 88.31 475 SER A CA 1
ATOM 3749 C C . SER A 1 475 ? -5.128 -16.185 -14.621 1.00 88.31 475 SER A C 1
ATOM 3751 O O . SER A 1 475 ? -5.134 -15.829 -15.801 1.00 88.31 475 SER A O 1
ATOM 3753 N N . ALA A 1 476 ? -4.870 -15.327 -13.632 1.00 85.81 476 ALA A N 1
ATOM 3754 C CA . ALA A 1 476 ? -4.579 -13.917 -13.866 1.00 85.81 476 ALA A CA 1
ATOM 3755 C C . ALA A 1 476 ? -3.245 -13.724 -14.600 1.00 85.81 476 ALA A C 1
ATOM 3757 O O . ALA A 1 476 ? -3.165 -12.936 -15.542 1.00 85.81 476 ALA A O 1
ATOM 3758 N N . LEU A 1 477 ? -2.213 -14.488 -14.226 1.00 83.12 477 LEU A N 1
ATOM 3759 C CA . LEU A 1 477 ? -0.932 -14.497 -14.932 1.00 83.12 477 LEU A CA 1
ATOM 3760 C C . LEU A 1 477 ? -1.086 -14.975 -16.376 1.00 83.12 477 LEU A C 1
ATOM 3762 O O . LEU A 1 477 ? -0.546 -14.332 -17.271 1.00 83.12 477 LEU A O 1
ATOM 3766 N N . ASP A 1 478 ? -1.834 -16.054 -16.620 1.00 85.50 478 ASP A N 1
ATOM 3767 C CA . ASP A 1 478 ? -2.104 -16.549 -17.975 1.00 85.50 478 ASP A CA 1
ATOM 3768 C C . ASP A 1 478 ? -2.857 -15.506 -18.818 1.00 85.50 478 ASP A C 1
ATOM 3770 O O . ASP A 1 478 ? -2.470 -15.215 -19.953 1.00 85.50 478 ASP A O 1
ATOM 3774 N N . THR A 1 479 ? -3.871 -14.866 -18.230 1.00 85.44 479 THR A N 1
ATOM 3775 C CA . THR A 1 479 ? -4.649 -13.799 -18.874 1.00 85.44 479 THR A CA 1
ATOM 3776 C C . THR A 1 479 ? -3.765 -12.607 -19.228 1.00 85.44 479 THR A C 1
ATOM 3778 O O . THR A 1 479 ? -3.796 -12.130 -20.362 1.00 85.44 479 THR A O 1
ATOM 3781 N N . TYR A 1 480 ? -2.940 -12.147 -18.284 1.00 82.94 480 TYR A N 1
ATOM 3782 C CA . TYR A 1 480 ? -2.023 -11.033 -18.496 1.00 82.94 480 TYR A CA 1
ATOM 3783 C C . TYR A 1 480 ? -0.976 -11.356 -19.565 1.00 82.94 480 TYR A C 1
ATOM 3785 O O . TYR A 1 480 ? -0.758 -10.554 -20.474 1.00 82.94 480 TYR A O 1
ATOM 3793 N N . PHE A 1 481 ? -0.365 -12.542 -19.498 1.00 81.31 481 PHE A N 1
ATOM 3794 C CA . PHE A 1 481 ? 0.686 -12.978 -20.419 1.00 81.31 481 PHE A CA 1
ATOM 3795 C C . PHE A 1 481 ? 0.200 -13.019 -21.874 1.00 81.31 481 PHE A C 1
ATOM 3797 O O . PHE A 1 481 ? 0.944 -12.653 -22.783 1.00 81.31 481 PHE A O 1
ATOM 3804 N N . HIS A 1 482 ? -1.061 -13.408 -22.082 1.00 80.56 482 HIS A N 1
ATOM 3805 C CA . HIS A 1 482 ? -1.704 -13.478 -23.396 1.00 80.56 482 HIS A CA 1
ATOM 3806 C C . HIS A 1 482 ? -2.456 -12.202 -23.808 1.00 80.56 482 HIS A C 1
ATOM 3808 O O . HIS A 1 482 ? -3.070 -12.173 -24.880 1.00 80.56 482 HIS A O 1
ATOM 3814 N N . SER A 1 483 ? -2.458 -11.163 -22.974 1.00 80.56 483 SER A N 1
ATOM 3815 C CA . SER A 1 483 ? -3.094 -9.884 -23.289 1.00 80.56 483 SER A CA 1
ATOM 3816 C C . SER A 1 483 ? -2.216 -9.017 -24.202 1.00 80.56 483 SER A C 1
ATOM 3818 O O . SER A 1 483 ? -1.046 -9.307 -24.451 1.00 80.56 483 SER A O 1
ATOM 3820 N N . SER A 1 484 ? -2.765 -7.895 -24.675 1.00 79.19 484 SER A N 1
ATOM 3821 C CA . SER A 1 484 ? -1.982 -6.848 -25.346 1.00 79.19 484 SER A CA 1
ATOM 3822 C C . SER A 1 484 ? -1.196 -5.961 -24.369 1.00 79.19 484 SER A C 1
ATOM 3824 O O . SER A 1 484 ? -0.682 -4.917 -24.772 1.00 79.19 484 SER A O 1
ATOM 3826 N N . SER A 1 485 ? -1.151 -6.303 -23.076 1.00 80.56 485 SER A N 1
ATOM 3827 C CA . SER A 1 485 ? -0.316 -5.600 -22.110 1.00 80.56 485 SER A CA 1
ATOM 3828 C C . SER A 1 485 ? 1.157 -5.862 -22.404 1.00 80.56 485 SER A C 1
ATOM 3830 O O . SER A 1 485 ? 1.587 -6.988 -22.659 1.00 80.56 485 SER A O 1
ATOM 3832 N N . ASN A 1 486 ? 1.944 -4.794 -22.350 1.00 78.50 486 ASN A N 1
ATOM 3833 C CA . ASN A 1 486 ? 3.381 -4.839 -22.560 1.00 78.50 486 ASN A CA 1
ATOM 3834 C C . ASN A 1 486 ? 4.128 -4.194 -21.386 1.00 78.50 486 ASN A C 1
ATOM 3836 O O . ASN A 1 486 ? 3.529 -3.718 -20.416 1.00 78.50 486 ASN A O 1
ATOM 3840 N N . LEU A 1 487 ? 5.459 -4.158 -21.488 1.00 80.50 487 LEU A N 1
ATOM 3841 C CA . LEU A 1 487 ? 6.316 -3.580 -20.457 1.00 80.50 487 LEU A CA 1
ATOM 3842 C C . LEU A 1 487 ? 5.963 -2.111 -20.151 1.00 80.50 487 LEU A C 1
ATOM 3844 O O . LEU A 1 487 ? 6.041 -1.702 -18.992 1.00 80.50 487 LEU A O 1
ATOM 3848 N N . GLN A 1 488 ? 5.522 -1.331 -21.149 1.00 81.88 488 GLN A N 1
ATOM 3849 C CA . GLN A 1 488 ? 5.090 0.054 -20.921 1.00 81.88 488 GLN A CA 1
ATOM 3850 C C . GLN A 1 488 ? 3.835 0.091 -20.061 1.00 81.88 488 GLN A C 1
ATOM 3852 O O . GLN A 1 488 ? 3.814 0.811 -19.071 1.00 81.88 488 GLN A O 1
ATOM 3857 N N . SER A 1 489 ? 2.808 -0.694 -20.403 1.00 81.19 489 SER A N 1
ATOM 3858 C CA . SER A 1 489 ? 1.563 -0.754 -19.631 1.00 81.19 489 SER A CA 1
ATOM 3859 C C . SER A 1 489 ? 1.827 -1.104 -18.167 1.00 81.19 489 SER A C 1
ATOM 3861 O O . SER A 1 489 ? 1.291 -0.445 -17.283 1.00 81.19 489 SER A O 1
ATOM 3863 N N . MET A 1 490 ? 2.703 -2.082 -17.907 1.00 80.31 490 MET A N 1
ATOM 3864 C CA . MET A 1 490 ? 3.082 -2.470 -16.544 1.00 80.31 490 MET A CA 1
ATOM 3865 C C . MET A 1 490 ? 3.771 -1.332 -15.785 1.00 80.31 490 MET A C 1
ATOM 3867 O O . MET A 1 490 ? 3.434 -1.054 -14.634 1.00 80.31 490 MET A O 1
ATOM 3871 N N . ILE A 1 491 ? 4.749 -0.680 -16.420 1.00 81.38 491 ILE A N 1
ATOM 3872 C CA . ILE A 1 491 ? 5.539 0.374 -15.779 1.00 81.38 491 ILE A CA 1
ATOM 3873 C C . ILE A 1 491 ? 4.697 1.627 -15.558 1.00 81.38 491 ILE A C 1
ATOM 3875 O O . ILE A 1 491 ? 4.790 2.212 -14.483 1.00 81.38 491 ILE A O 1
ATOM 3879 N N . ARG A 1 492 ? 3.849 2.007 -16.520 1.00 84.50 492 ARG A N 1
ATOM 3880 C CA . ARG A 1 492 ? 2.904 3.121 -16.371 1.00 84.50 492 ARG A CA 1
ATOM 3881 C C . ARG A 1 492 ? 1.933 2.872 -15.230 1.00 84.50 492 ARG A C 1
ATOM 3883 O O . ARG A 1 492 ? 1.888 3.675 -14.312 1.00 84.50 492 ARG A O 1
ATOM 3890 N N . PHE A 1 493 ? 1.282 1.708 -15.214 1.00 81.75 493 PHE A N 1
ATOM 3891 C CA . PHE A 1 493 ? 0.375 1.338 -14.130 1.00 81.75 493 PHE A CA 1
ATOM 3892 C C . PHE A 1 493 ? 1.067 1.386 -12.761 1.00 81.75 493 PHE A C 1
ATOM 3894 O O . PHE A 1 493 ? 0.541 1.959 -11.809 1.00 81.75 493 PHE A O 1
ATOM 3901 N N . GLY A 1 494 ? 2.275 0.819 -12.656 1.00 79.38 494 GLY A N 1
ATOM 3902 C CA . GLY A 1 494 ? 3.041 0.871 -11.415 1.00 79.38 494 GLY A CA 1
ATOM 3903 C C . GLY A 1 494 ? 3.378 2.303 -10.998 1.00 79.38 494 GLY A C 1
ATOM 3904 O O . GLY A 1 494 ? 3.168 2.674 -9.844 1.00 79.38 494 GLY A O 1
ATOM 3905 N N . LEU A 1 495 ? 3.863 3.125 -11.933 1.00 81.69 495 LEU A N 1
ATOM 3906 C CA . LEU A 1 495 ? 4.166 4.533 -11.681 1.00 81.69 495 LEU A CA 1
ATOM 3907 C C . LEU A 1 495 ? 2.926 5.317 -11.256 1.00 81.69 495 LEU A C 1
ATOM 3909 O O . LEU A 1 495 ? 3.024 6.057 -10.284 1.00 81.69 495 LEU A O 1
ATOM 3913 N N . ASP A 1 496 ? 1.781 5.125 -11.909 1.00 82.19 496 ASP A N 1
ATOM 3914 C CA . ASP A 1 496 ? 0.521 5.787 -11.566 1.00 82.19 496 ASP A CA 1
ATOM 3915 C C . ASP A 1 496 ? 0.114 5.503 -10.122 1.00 82.19 496 ASP A C 1
ATOM 3917 O O . ASP A 1 496 ? -0.200 6.433 -9.378 1.00 82.19 496 ASP A O 1
ATOM 3921 N N . VAL A 1 497 ? 0.191 4.238 -9.692 1.00 76.44 497 VAL A N 1
ATOM 3922 C CA . VAL A 1 497 ? -0.118 3.848 -8.308 1.00 76.44 497 VAL A CA 1
ATOM 3923 C C . VAL A 1 497 ? 0.842 4.522 -7.324 1.00 76.44 497 VAL A C 1
ATOM 3925 O O . VAL A 1 497 ? 0.401 5.139 -6.354 1.00 76.44 497 VAL A O 1
ATOM 3928 N N . TYR A 1 498 ? 2.154 4.470 -7.574 1.00 76.44 498 TYR A N 1
ATOM 3929 C CA . TYR A 1 498 ? 3.136 5.098 -6.682 1.00 76.44 498 TYR A CA 1
ATOM 3930 C C . TYR A 1 498 ? 3.009 6.625 -6.642 1.00 76.44 498 TYR A C 1
ATOM 3932 O O . TYR A 1 498 ? 3.097 7.229 -5.573 1.00 76.44 498 TYR A O 1
ATOM 3940 N N . ILE A 1 499 ? 2.796 7.261 -7.792 1.00 84.31 499 ILE A N 1
ATOM 3941 C CA . ILE A 1 499 ? 2.618 8.708 -7.907 1.00 84.31 499 ILE A CA 1
ATOM 3942 C C . ILE A 1 499 ? 1.342 9.132 -7.182 1.00 84.31 499 ILE A C 1
ATOM 3944 O O . ILE A 1 499 ? 1.384 10.090 -6.409 1.00 84.31 499 ILE A O 1
ATOM 3948 N N . ALA A 1 500 ? 0.236 8.406 -7.358 1.00 79.44 500 ALA A N 1
ATOM 3949 C CA . ALA A 1 500 ? -1.024 8.703 -6.685 1.00 79.44 500 ALA A CA 1
ATOM 3950 C C . ALA A 1 500 ? -0.898 8.684 -5.152 1.00 79.44 500 ALA A C 1
ATOM 3952 O O . ALA A 1 500 ? -1.541 9.490 -4.480 1.00 79.44 500 ALA A O 1
ATOM 3953 N N . GLU A 1 501 ? -0.032 7.827 -4.608 1.00 75.38 501 GLU A N 1
ATOM 3954 C CA . GLU A 1 501 ? 0.245 7.744 -3.171 1.00 75.38 501 GLU A CA 1
ATOM 3955 C C . GLU A 1 501 ? 1.270 8.782 -2.674 1.00 75.38 501 GLU A C 1
ATOM 3957 O O . GLU A 1 501 ? 1.199 9.236 -1.529 1.00 75.38 501 GLU A O 1
ATOM 3962 N N . ILE A 1 502 ? 2.224 9.197 -3.516 1.00 79.50 502 ILE A N 1
ATOM 3963 C CA . ILE A 1 502 ? 3.240 10.206 -3.166 1.00 79.50 502 ILE A CA 1
ATOM 3964 C C . ILE A 1 502 ? 2.675 11.631 -3.241 1.00 79.50 502 ILE A C 1
ATOM 3966 O O . ILE A 1 502 ? 3.060 12.493 -2.451 1.00 79.50 502 ILE A O 1
ATOM 3970 N N . LEU A 1 503 ? 1.758 11.911 -4.165 1.00 87.12 503 LEU A N 1
ATOM 3971 C CA . LEU A 1 503 ? 1.237 13.261 -4.393 1.00 87.12 503 LEU A CA 1
ATOM 3972 C C . LEU A 1 503 ? 0.531 13.886 -3.172 1.00 87.12 503 LEU A C 1
ATOM 3974 O O . LEU A 1 503 ? 0.819 15.048 -2.885 1.00 87.12 503 LEU A O 1
ATOM 3978 N N . PRO A 1 504 ? -0.302 13.168 -2.390 1.00 81.00 504 PRO A N 1
ATOM 3979 C CA . PRO A 1 504 ? -0.846 13.693 -1.134 1.00 81.00 504 PRO A CA 1
ATOM 3980 C C . PRO A 1 504 ? 0.229 14.065 -0.104 1.00 81.00 504 PRO A C 1
ATOM 3982 O O . PRO A 1 504 ? 0.056 14.989 0.688 1.00 81.00 504 PRO A O 1
ATOM 3985 N N . ILE A 1 505 ? 1.365 13.362 -0.110 1.00 79.00 505 ILE A N 1
ATOM 3986 C CA . ILE A 1 505 ? 2.513 13.690 0.746 1.00 79.00 505 ILE A CA 1
ATOM 3987 C C . ILE A 1 505 ? 3.161 14.982 0.258 1.00 79.00 505 ILE A C 1
ATOM 3989 O O . ILE A 1 505 ? 3.428 15.887 1.049 1.00 79.00 505 ILE A O 1
ATOM 3993 N N . ALA A 1 506 ? 3.387 15.075 -1.052 1.00 85.94 506 ALA A N 1
ATOM 3994 C CA . ALA A 1 506 ? 3.949 16.263 -1.672 1.00 85.94 506 ALA A CA 1
ATOM 3995 C C . ALA A 1 506 ? 3.061 17.498 -1.442 1.00 85.94 506 ALA A C 1
ATOM 3997 O O . ALA A 1 506 ? 3.596 18.571 -1.181 1.00 85.94 506 ALA A O 1
ATOM 3998 N N . ASP A 1 507 ? 1.734 17.346 -1.443 1.00 87.06 507 ASP A N 1
ATOM 3999 C CA . ASP A 1 507 ? 0.776 18.407 -1.103 1.00 87.06 507 ASP A CA 1
ATOM 4000 C C . ASP A 1 507 ? 0.980 18.939 0.324 1.00 87.06 507 ASP A C 1
ATOM 4002 O O . ASP A 1 507 ? 1.131 20.145 0.535 1.00 87.06 507 ASP A O 1
ATOM 4006 N N . LYS A 1 508 ? 1.077 18.035 1.310 1.00 80.38 508 LYS A N 1
ATOM 4007 C CA . LYS A 1 508 ? 1.352 18.404 2.709 1.00 80.38 508 LYS A CA 1
ATOM 4008 C C . LYS A 1 508 ? 2.693 19.130 2.846 1.00 80.38 508 LYS A C 1
ATOM 4010 O O . LYS A 1 508 ? 2.762 20.160 3.515 1.00 80.38 508 LYS A O 1
ATOM 4015 N N . ILE A 1 509 ? 3.741 18.648 2.171 1.00 85.38 509 ILE A N 1
ATOM 4016 C CA . ILE A 1 509 ? 5.049 19.324 2.133 1.00 85.38 509 ILE A CA 1
ATOM 4017 C C . ILE A 1 509 ? 4.927 20.702 1.477 1.00 85.38 509 ILE A C 1
ATOM 4019 O O . ILE A 1 509 ? 5.494 21.664 1.978 1.00 85.38 509 ILE A O 1
ATOM 4023 N N . CYS A 1 510 ? 4.184 20.827 0.380 1.00 90.19 510 CYS A N 1
ATOM 4024 C CA . CYS A 1 510 ? 3.978 22.090 -0.322 1.00 90.19 510 CYS A CA 1
ATOM 4025 C C . CYS A 1 510 ? 3.290 23.146 0.551 1.00 90.19 510 CYS A C 1
ATOM 4027 O O . CYS A 1 510 ? 3.702 24.308 0.544 1.00 90.19 510 CYS A O 1
ATOM 4029 N N . LYS A 1 511 ? 2.285 22.741 1.334 1.00 86.44 511 LYS A N 1
ATOM 4030 C CA . LYS A 1 511 ? 1.536 23.616 2.250 1.00 86.44 511 LYS A CA 1
ATOM 4031 C C . LYS A 1 511 ? 2.343 24.066 3.468 1.00 86.44 511 LYS A C 1
ATOM 4033 O O . LYS A 1 511 ? 2.034 25.106 4.041 1.00 86.44 511 LYS A O 1
ATOM 4038 N N . ASP A 1 512 ? 3.370 23.310 3.849 1.00 84.75 512 ASP A N 1
ATOM 4039 C CA . ASP A 1 512 ? 4.142 23.522 5.080 1.00 84.75 512 ASP A CA 1
ATOM 4040 C C . ASP A 1 512 ? 5.663 23.498 4.842 1.00 84.75 512 ASP A C 1
ATOM 4042 O O . ASP A 1 512 ? 6.463 23.084 5.685 1.00 84.75 512 ASP A O 1
ATOM 4046 N N . TYR A 1 513 ? 6.068 23.919 3.643 1.00 88.31 513 TYR A N 1
ATOM 4047 C CA . TYR A 1 513 ? 7.425 23.724 3.140 1.00 88.31 513 TYR A CA 1
ATOM 4048 C C . TYR A 1 513 ? 8.482 24.329 4.063 1.00 88.31 513 TYR A C 1
ATOM 4050 O O . TYR A 1 513 ? 9.473 23.676 4.378 1.00 88.31 513 TYR A O 1
ATOM 4058 N N . ASP A 1 514 ? 8.286 25.572 4.509 1.00 87.69 514 ASP A N 1
ATOM 4059 C CA . ASP A 1 514 ? 9.300 26.277 5.294 1.00 87.69 514 ASP A CA 1
ATOM 4060 C C . ASP A 1 514 ? 9.514 25.605 6.661 1.00 87.69 514 ASP A C 1
ATOM 4062 O O . ASP A 1 514 ? 10.658 25.438 7.088 1.00 87.69 514 ASP A O 1
ATOM 4066 N N . SER A 1 515 ? 8.446 25.134 7.312 1.00 83.31 515 SER A N 1
ATOM 4067 C CA . SER A 1 515 ? 8.533 24.375 8.568 1.00 83.31 515 SER A CA 1
ATOM 4068 C C . SER A 1 515 ? 9.244 23.039 8.364 1.00 83.31 515 SER A C 1
ATOM 4070 O O . SER A 1 515 ? 10.140 22.698 9.136 1.00 83.31 515 SER A O 1
ATOM 4072 N N . VAL A 1 516 ? 8.908 22.316 7.288 1.00 83.81 516 VAL A N 1
ATOM 4073 C CA . VAL A 1 516 ? 9.558 21.049 6.922 1.00 83.81 516 VAL A CA 1
ATOM 4074 C C . VAL A 1 516 ? 11.054 21.251 6.695 1.00 83.81 516 VAL A C 1
ATOM 4076 O O . VAL A 1 516 ? 11.868 20.543 7.285 1.00 83.81 516 VAL A O 1
ATOM 4079 N N . ILE A 1 517 ? 11.440 22.235 5.883 1.00 86.69 517 ILE A N 1
ATOM 4080 C CA . ILE A 1 517 ? 12.850 22.519 5.600 1.00 86.69 517 ILE A CA 1
ATOM 4081 C C . ILE A 1 517 ? 13.592 22.933 6.872 1.00 86.69 517 ILE A C 1
ATOM 4083 O O . ILE A 1 517 ? 14.697 22.444 7.102 1.00 86.69 517 ILE A O 1
ATOM 4087 N N . ASN A 1 518 ? 12.988 23.763 7.725 1.00 84.25 518 ASN A N 1
ATOM 4088 C CA . ASN A 1 518 ? 13.579 24.147 9.007 1.00 84.25 518 ASN A CA 1
ATOM 4089 C C . ASN A 1 518 ? 13.749 22.946 9.949 1.00 84.25 518 ASN A C 1
ATOM 4091 O O . ASN A 1 518 ? 14.787 22.819 10.597 1.00 84.25 518 ASN A O 1
ATOM 4095 N N . TYR A 1 519 ? 12.774 22.035 9.997 1.00 82.25 519 TYR A N 1
ATOM 4096 C CA . TYR A 1 519 ? 12.882 20.802 10.773 1.00 82.25 519 TYR A CA 1
ATOM 4097 C C . TYR A 1 519 ? 14.037 19.929 10.273 1.00 82.25 519 TYR A C 1
ATOM 4099 O O . TYR A 1 519 ? 14.899 19.550 11.065 1.00 82.25 519 TYR A O 1
ATOM 4107 N N . ILE A 1 520 ? 14.104 19.649 8.964 1.00 83.12 520 ILE A N 1
ATOM 4108 C CA . ILE A 1 520 ? 15.182 18.827 8.390 1.00 83.12 520 ILE A CA 1
ATOM 4109 C C . ILE A 1 520 ? 16.539 19.501 8.641 1.00 83.12 520 ILE A C 1
ATOM 4111 O O . ILE A 1 520 ? 17.508 18.823 8.976 1.00 83.12 520 ILE A O 1
ATOM 4115 N N . GLN A 1 521 ? 16.613 20.832 8.537 1.00 85.25 521 GLN A N 1
ATOM 4116 C CA . GLN A 1 521 ? 17.825 21.590 8.838 1.00 85.25 521 GLN A CA 1
ATOM 4117 C C . GLN A 1 521 ? 18.285 21.387 10.285 1.00 85.25 521 GLN A C 1
ATOM 4119 O O . GLN A 1 521 ? 19.473 21.190 10.514 1.00 85.25 521 GLN A O 1
ATOM 4124 N N . ASN A 1 522 ? 17.360 21.415 11.248 1.00 82.19 522 ASN A N 1
ATOM 4125 C CA . ASN A 1 522 ? 17.670 21.250 12.671 1.00 82.19 522 ASN A CA 1
ATOM 4126 C C . ASN A 1 522 ? 18.114 19.823 13.025 1.00 82.19 522 ASN A C 1
ATOM 4128 O O . ASN A 1 522 ? 18.878 19.644 13.968 1.00 82.19 522 ASN A O 1
ATOM 4132 N N . GLN A 1 523 ? 17.652 18.823 12.270 1.00 77.81 523 GLN A N 1
ATOM 4133 C CA . GLN A 1 523 ? 18.049 17.416 12.423 1.00 77.81 523 GLN A CA 1
ATOM 4134 C C . GLN A 1 523 ? 19.316 17.061 11.629 1.00 77.81 523 GLN A C 1
ATOM 4136 O O . GLN A 1 523 ? 19.910 15.996 11.798 1.00 77.81 523 GLN A O 1
ATOM 4141 N N . SER A 1 524 ? 19.736 17.942 10.727 1.00 80.62 524 SER A N 1
ATOM 4142 C CA . SER A 1 524 ? 20.888 17.738 9.865 1.00 80.62 524 SER A CA 1
ATOM 4143 C C . SER A 1 524 ? 22.185 18.102 10.592 1.00 80.62 524 SER A C 1
ATOM 4145 O O . SER A 1 524 ? 22.317 19.168 11.182 1.00 80.62 524 SER A O 1
ATOM 4147 N N . TYR A 1 525 ? 23.207 17.258 10.446 1.00 82.62 525 TYR A N 1
ATOM 4148 C CA . TYR A 1 525 ? 24.574 17.545 10.901 1.00 82.62 525 TYR A CA 1
ATOM 4149 C C . TYR A 1 525 ? 25.302 18.584 10.022 1.00 82.62 525 TYR A C 1
ATOM 4151 O O . TYR A 1 525 ? 26.444 18.955 10.296 1.00 82.62 525 TYR A O 1
ATOM 4159 N N . LEU A 1 526 ? 24.681 19.019 8.920 1.00 83.94 526 LEU A N 1
ATOM 4160 C CA . LEU A 1 526 ? 25.254 19.974 7.973 1.00 83.94 526 LEU A CA 1
ATOM 4161 C C . LEU A 1 526 ? 25.097 21.420 8.444 1.00 83.94 526 LEU A C 1
ATOM 4163 O O . LEU A 1 526 ? 24.044 21.830 8.922 1.00 83.94 526 LEU A O 1
ATOM 4167 N N . GLU A 1 527 ? 26.114 22.233 8.164 1.00 88.69 527 GLU A N 1
ATOM 4168 C CA . GLU A 1 527 ? 26.033 23.688 8.294 1.00 88.69 527 GLU A CA 1
ATOM 4169 C C . GLU A 1 527 ? 24.871 24.258 7.460 1.00 88.69 527 GLU A C 1
ATOM 4171 O O . GLU A 1 527 ? 24.683 23.878 6.302 1.00 88.69 527 GLU A O 1
ATOM 4176 N N . VAL A 1 528 ? 24.153 25.244 8.011 1.00 86.88 528 VAL A N 1
ATOM 4177 C CA . VAL A 1 528 ? 22.948 25.861 7.413 1.00 86.88 528 VAL A CA 1
ATOM 4178 C C . VAL A 1 528 ? 23.125 26.217 5.934 1.00 86.88 528 VAL A C 1
ATOM 4180 O O . VAL A 1 528 ? 22.284 25.882 5.103 1.00 86.88 528 VAL A O 1
ATOM 4183 N N . ARG A 1 529 ? 24.246 26.853 5.572 1.00 87.00 529 ARG A N 1
ATOM 4184 C CA . ARG A 1 529 ? 24.518 27.242 4.177 1.00 87.00 529 ARG A CA 1
ATOM 4185 C C . ARG A 1 529 ? 24.655 26.034 3.244 1.00 87.00 529 ARG A C 1
ATOM 4187 O O . ARG A 1 529 ? 24.156 26.087 2.122 1.00 87.00 529 ARG A O 1
ATOM 4194 N N . LYS A 1 530 ? 25.307 24.956 3.695 1.00 86.69 530 LYS A N 1
ATOM 4195 C CA . LYS A 1 530 ? 25.461 23.709 2.922 1.00 86.69 530 LYS A CA 1
ATOM 4196 C C . LYS A 1 530 ? 24.126 22.983 2.793 1.00 86.69 530 LYS A C 1
ATOM 4198 O O . LYS A 1 530 ? 23.776 22.532 1.707 1.00 86.69 530 LYS A O 1
ATOM 4203 N N . PHE A 1 531 ? 23.350 22.937 3.873 1.00 88.75 531 PHE A N 1
ATOM 4204 C CA . PHE A 1 531 ? 22.003 22.376 3.860 1.00 88.75 531 PHE A CA 1
ATOM 4205 C C . PHE A 1 531 ? 21.096 23.092 2.843 1.00 88.75 531 PHE A C 1
ATOM 4207 O O . PHE A 1 531 ? 20.553 22.457 1.940 1.00 88.75 531 PHE A O 1
ATOM 4214 N N . GLN A 1 532 ? 21.005 24.423 2.914 1.00 88.38 532 GLN A N 1
ATOM 4215 C CA . GLN A 1 532 ? 20.182 25.222 1.998 1.00 88.38 532 GLN A CA 1
ATOM 4216 C C . GLN A 1 532 ? 20.620 25.083 0.534 1.00 88.38 532 GLN A C 1
ATOM 4218 O O . GLN A 1 532 ? 19.778 25.038 -0.365 1.00 88.38 532 GLN A O 1
ATOM 4223 N N . LYS A 1 533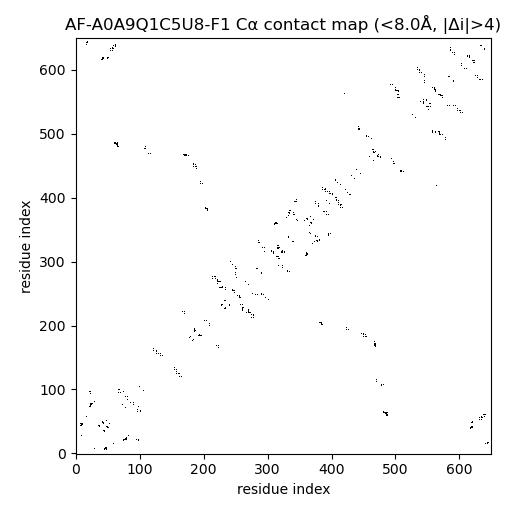 ? 21.932 24.988 0.283 1.00 87.88 533 LYS A N 1
ATOM 4224 C CA . LYS A 1 533 ? 22.468 24.733 -1.059 1.00 87.88 533 LYS A CA 1
ATOM 4225 C C . LYS A 1 533 ? 22.015 23.368 -1.589 1.00 87.88 533 LYS A C 1
ATOM 4227 O O . LYS A 1 533 ? 21.526 23.307 -2.715 1.00 87.88 533 LYS A O 1
ATOM 4232 N N . ARG A 1 534 ? 22.089 22.305 -0.777 1.00 88.38 534 ARG A N 1
ATOM 4233 C CA . ARG A 1 534 ? 21.618 20.954 -1.143 1.00 88.38 534 ARG A CA 1
ATOM 4234 C C . ARG A 1 534 ? 20.125 20.906 -1.435 1.00 88.38 534 ARG A C 1
ATOM 4236 O O . ARG A 1 534 ? 19.740 20.380 -2.474 1.00 88.38 534 ARG A O 1
ATOM 4243 N N . VAL A 1 535 ? 19.300 21.496 -0.568 1.00 89.31 535 VAL A N 1
ATOM 4244 C CA . VAL A 1 535 ? 17.842 21.569 -0.770 1.00 89.31 535 VAL A CA 1
ATOM 4245 C C . VAL A 1 535 ? 17.512 22.253 -2.096 1.00 89.31 535 VAL A C 1
ATOM 4247 O O . VAL A 1 535 ? 16.720 21.723 -2.871 1.00 89.31 535 VAL A O 1
ATOM 4250 N N . ARG A 1 536 ? 18.158 23.388 -2.399 1.00 89.62 536 ARG A N 1
ATOM 4251 C CA . ARG A 1 536 ? 17.945 24.104 -3.665 1.00 89.62 536 ARG A CA 1
ATOM 4252 C C . ARG A 1 536 ? 18.300 23.246 -4.877 1.00 89.62 536 ARG A C 1
ATOM 4254 O O . ARG A 1 536 ? 17.520 23.184 -5.812 1.00 89.62 536 ARG A O 1
ATOM 4261 N N . ILE A 1 537 ? 19.449 22.574 -4.856 1.00 88.00 537 ILE A N 1
ATOM 4262 C CA . ILE A 1 537 ? 19.899 21.756 -5.991 1.00 88.00 537 ILE A CA 1
ATOM 4263 C C . ILE A 1 537 ? 18.964 20.554 -6.216 1.00 88.00 537 ILE A C 1
ATOM 4265 O O . ILE A 1 537 ? 18.663 20.222 -7.361 1.00 88.00 537 ILE A O 1
ATOM 4269 N N . ILE A 1 538 ? 18.473 19.924 -5.144 1.00 89.06 538 ILE A N 1
ATOM 4270 C CA . ILE A 1 538 ? 17.490 18.833 -5.239 1.00 89.06 538 ILE A CA 1
ATOM 4271 C C . ILE A 1 538 ? 16.162 19.349 -5.805 1.00 89.06 538 ILE A C 1
ATOM 4273 O O . ILE A 1 538 ? 15.593 18.723 -6.697 1.00 89.06 538 ILE A O 1
ATOM 4277 N N . LEU A 1 539 ? 15.681 20.498 -5.325 1.00 90.50 539 LEU A N 1
ATOM 4278 C CA . LEU A 1 539 ? 14.445 21.104 -5.816 1.00 90.50 539 LEU A CA 1
ATOM 4279 C C . LEU A 1 539 ? 14.554 21.501 -7.295 1.00 90.50 539 LEU A C 1
ATOM 4281 O O . LEU A 1 539 ? 13.650 21.190 -8.063 1.00 90.50 539 LEU A O 1
ATOM 4285 N N . ASP A 1 540 ? 15.669 22.108 -7.709 1.00 89.50 540 ASP A N 1
ATOM 4286 C CA . ASP A 1 540 ? 15.951 22.423 -9.115 1.00 89.50 540 ASP A CA 1
ATOM 4287 C C . ASP A 1 540 ? 15.866 21.166 -9.993 1.00 89.50 540 ASP A C 1
ATOM 4289 O O . ASP A 1 540 ? 15.299 21.213 -11.085 1.00 89.50 540 ASP A O 1
ATOM 4293 N N . PHE A 1 541 ? 16.412 20.036 -9.526 1.00 90.06 541 PHE A N 1
ATOM 4294 C CA . PHE A 1 541 ? 16.318 18.762 -10.237 1.00 90.06 541 PHE A CA 1
ATOM 4295 C C . PHE A 1 541 ? 14.871 18.284 -10.360 1.00 90.06 541 PHE A C 1
ATOM 4297 O O . PHE A 1 541 ? 14.453 17.960 -11.468 1.00 90.06 541 PHE A O 1
ATOM 4304 N N . ILE A 1 542 ? 14.104 18.279 -9.266 1.00 90.44 542 ILE A N 1
ATOM 4305 C CA . ILE A 1 542 ? 12.694 17.856 -9.275 1.00 90.44 542 ILE A CA 1
ATOM 4306 C C . ILE A 1 542 ? 11.886 18.715 -10.254 1.00 90.44 542 ILE A C 1
ATOM 4308 O O . ILE A 1 542 ? 11.183 18.175 -11.104 1.00 90.44 542 ILE A O 1
ATOM 4312 N N . LEU A 1 543 ? 12.023 20.040 -10.176 1.00 91.75 543 LEU A N 1
ATOM 4313 C CA . LEU A 1 543 ? 11.324 20.982 -11.052 1.00 91.75 543 LEU A CA 1
ATOM 4314 C C . LEU A 1 543 ? 11.692 20.769 -12.521 1.00 91.75 543 LEU A C 1
ATOM 4316 O O . LEU A 1 543 ? 10.811 20.642 -13.367 1.00 91.75 543 LEU A O 1
ATOM 4320 N N . THR A 1 544 ? 12.988 20.644 -12.812 1.00 89.50 544 THR A N 1
ATOM 4321 C CA . THR A 1 544 ? 13.486 20.402 -14.172 1.00 89.50 544 THR A CA 1
ATOM 4322 C C . THR A 1 544 ? 13.002 19.063 -14.722 1.00 89.50 544 THR A C 1
ATOM 4324 O O . THR A 1 544 ? 12.623 18.972 -15.888 1.00 89.50 544 THR A O 1
ATOM 4327 N N . HIS A 1 545 ? 13.012 18.017 -13.897 1.00 87.75 545 HIS A N 1
ATOM 4328 C CA . HIS A 1 545 ? 12.609 16.677 -14.302 1.00 87.75 545 HIS A CA 1
ATOM 4329 C C . HIS A 1 545 ? 11.104 16.591 -14.569 1.00 87.75 545 HIS A C 1
ATOM 4331 O O . HIS A 1 545 ? 10.690 15.976 -15.545 1.00 87.75 545 HIS A O 1
ATOM 4337 N N . LEU A 1 546 ? 10.301 17.263 -13.742 1.00 90.25 546 LEU A N 1
ATOM 4338 C CA . LEU A 1 546 ? 8.846 17.294 -13.865 1.00 90.25 546 LEU A CA 1
ATOM 4339 C C . LEU A 1 546 ? 8.324 18.396 -14.807 1.00 90.25 546 LEU A C 1
ATOM 4341 O O . LEU A 1 546 ? 7.121 18.479 -15.035 1.00 90.25 546 LEU A O 1
ATOM 4345 N N . GLY A 1 547 ? 9.202 19.248 -15.345 1.00 89.19 547 GLY A N 1
ATOM 4346 C CA . GLY A 1 547 ? 8.838 20.293 -16.306 1.00 89.19 547 GLY A CA 1
ATOM 4347 C C . GLY A 1 547 ? 8.156 21.530 -15.704 1.00 89.19 547 GLY A C 1
ATOM 4348 O O . GLY A 1 547 ? 7.393 22.194 -16.402 1.00 89.19 547 GLY A O 1
ATOM 4349 N N . PHE A 1 548 ? 8.426 21.857 -14.438 1.00 92.38 548 PHE A N 1
ATOM 4350 C CA . PHE A 1 548 ? 7.885 23.040 -13.756 1.00 92.38 548 PHE A CA 1
ATOM 4351 C C . PHE A 1 548 ? 8.915 24.172 -13.682 1.00 92.38 548 PHE A C 1
ATOM 4353 O O . PHE A 1 548 ? 10.104 23.925 -13.484 1.00 92.38 548 PHE A O 1
ATOM 4360 N N . SER A 1 549 ? 8.462 25.425 -13.807 1.00 90.62 549 SER A N 1
ATOM 4361 C CA . SER A 1 549 ? 9.345 26.601 -13.740 1.00 90.62 549 SER A CA 1
ATOM 4362 C C . SER A 1 549 ? 9.851 26.880 -12.330 1.00 90.62 549 SER A C 1
ATOM 4364 O O . SER A 1 549 ? 10.974 27.346 -12.144 1.00 90.62 549 SER A O 1
ATOM 4366 N N . ASP A 1 550 ? 9.010 26.619 -11.333 1.00 93.69 550 ASP A N 1
ATOM 4367 C CA . ASP A 1 550 ? 9.276 26.934 -9.940 1.00 93.69 550 ASP A CA 1
ATOM 4368 C C . ASP A 1 550 ? 8.404 26.097 -8.992 1.00 93.69 550 ASP A C 1
ATOM 4370 O O . ASP A 1 550 ? 7.426 25.447 -9.377 1.00 93.69 550 ASP A O 1
ATOM 4374 N N . ARG A 1 551 ? 8.772 26.135 -7.706 1.00 93.56 551 ARG A N 1
ATOM 4375 C CA . ARG A 1 551 ? 8.069 25.441 -6.621 1.00 93.56 551 ARG A CA 1
ATOM 4376 C C . ARG A 1 551 ? 6.598 25.836 -6.532 1.00 93.56 551 ARG A C 1
ATOM 4378 O O . ARG A 1 551 ? 5.781 24.992 -6.190 1.00 93.56 551 ARG A O 1
ATOM 4385 N N . HIS A 1 552 ? 6.260 27.102 -6.775 1.00 94.25 552 HIS A N 1
ATOM 4386 C CA . HIS A 1 552 ? 4.891 27.579 -6.612 1.00 94.25 552 HIS A CA 1
ATOM 4387 C C . HIS A 1 552 ? 3.974 26.948 -7.661 1.00 94.25 552 HIS A C 1
ATOM 4389 O O . HIS A 1 552 ? 2.925 26.423 -7.298 1.00 94.25 552 HIS A O 1
ATOM 4395 N N . GLN A 1 553 ? 4.416 26.891 -8.920 1.00 94.75 553 GLN A N 1
ATOM 4396 C CA . GLN A 1 553 ? 3.683 26.223 -9.993 1.00 94.75 553 GLN A CA 1
ATOM 4397 C C . GLN A 1 553 ? 3.489 24.721 -9.719 1.00 94.75 553 GLN A C 1
ATOM 4399 O O . GLN A 1 553 ? 2.379 24.203 -9.876 1.00 94.75 553 GLN A O 1
ATOM 4404 N N . LEU A 1 554 ? 4.547 24.028 -9.275 1.00 94.12 554 LEU A N 1
ATOM 4405 C CA . LEU A 1 554 ? 4.468 22.614 -8.889 1.00 94.12 554 LEU A CA 1
ATOM 4406 C C . LEU A 1 554 ? 3.452 22.415 -7.756 1.00 94.12 554 LEU A C 1
ATOM 4408 O O . LEU A 1 554 ? 2.531 21.611 -7.880 1.00 94.12 554 LEU A O 1
ATOM 4412 N N . CYS A 1 555 ? 3.584 23.184 -6.676 1.00 94.69 555 CYS A N 1
ATOM 4413 C CA . CYS A 1 555 ? 2.727 23.055 -5.503 1.00 94.69 555 CYS A CA 1
ATOM 4414 C C . CYS A 1 555 ? 1.263 23.404 -5.787 1.00 94.69 555 CYS A C 1
ATOM 4416 O O . CYS A 1 555 ? 0.380 22.708 -5.305 1.00 94.69 555 CYS A O 1
ATOM 4418 N N . GLN A 1 556 ? 0.991 24.418 -6.611 1.00 93.69 556 GLN A N 1
ATOM 4419 C CA . GLN A 1 556 ? -0.372 24.753 -7.029 1.00 93.69 556 GLN A CA 1
ATOM 4420 C C . GLN A 1 556 ? -1.002 23.631 -7.869 1.00 93.69 556 GLN A C 1
ATOM 4422 O O . GLN A 1 556 ? -2.185 23.317 -7.725 1.00 93.69 556 GLN A O 1
ATOM 4427 N N . THR A 1 557 ? -0.213 23.006 -8.745 1.00 93.75 557 THR A N 1
ATOM 4428 C CA . THR A 1 557 ? -0.679 21.885 -9.575 1.00 93.75 557 THR A CA 1
ATOM 4429 C C . THR A 1 557 ? -1.014 20.667 -8.719 1.00 93.75 557 THR A C 1
ATOM 4431 O O . THR A 1 557 ? -2.041 20.027 -8.939 1.00 93.75 557 THR A O 1
ATOM 4434 N N . ILE A 1 558 ? -0.178 20.372 -7.721 1.00 93.25 558 ILE A N 1
ATOM 4435 C CA . ILE A 1 558 ? -0.430 19.292 -6.766 1.00 93.25 558 ILE A CA 1
ATOM 4436 C C . ILE A 1 558 ? -1.693 19.594 -5.951 1.00 93.25 558 ILE A C 1
ATOM 4438 O O . ILE A 1 558 ? -2.621 18.794 -5.987 1.00 93.25 558 ILE A O 1
ATOM 4442 N N . ASP A 1 559 ? -1.773 20.759 -5.304 1.00 90.12 559 ASP A N 1
ATOM 4443 C CA . ASP A 1 559 ? -2.885 21.142 -4.419 1.00 90.12 559 ASP A CA 1
ATOM 4444 C C . ASP A 1 559 ? -4.248 21.066 -5.124 1.00 90.12 559 ASP A C 1
ATOM 4446 O O . ASP A 1 559 ? -5.185 20.434 -4.642 1.00 90.12 559 ASP A O 1
ATOM 4450 N N . THR A 1 560 ? -4.346 21.613 -6.339 1.00 89.62 560 THR A N 1
ATOM 4451 C CA . THR A 1 560 ? -5.591 21.565 -7.132 1.00 89.62 560 THR A CA 1
ATOM 4452 C C . THR A 1 560 ? -5.966 20.153 -7.605 1.00 89.62 560 THR A C 1
ATOM 4454 O O . THR A 1 560 ? -7.141 19.860 -7.886 1.00 89.62 560 THR A O 1
ATOM 4457 N N . GLY A 1 561 ? -4.977 19.265 -7.704 1.00 88.69 561 GLY A N 1
ATOM 4458 C CA . GLY A 1 561 ? -5.147 17.881 -8.119 1.00 88.69 561 GLY A CA 1
ATOM 4459 C C . GLY A 1 561 ? -5.337 16.887 -6.970 1.00 88.69 561 GLY A C 1
ATOM 4460 O O . GLY A 1 561 ? -5.601 15.721 -7.261 1.00 88.69 561 GLY A O 1
ATOM 4461 N N . ILE A 1 562 ? -5.278 17.317 -5.704 1.00 87.38 562 ILE A N 1
ATOM 4462 C CA . ILE A 1 562 ? -5.703 16.503 -4.559 1.00 87.38 562 ILE A CA 1
ATOM 4463 C C . ILE A 1 562 ? -7.213 16.651 -4.353 1.00 87.38 562 ILE A C 1
ATOM 4465 O O . ILE A 1 562 ? -7.789 17.737 -4.437 1.00 87.38 562 ILE A O 1
ATOM 4469 N N . ASP A 1 563 ? -7.880 15.529 -4.123 1.00 81.19 563 ASP A N 1
ATOM 4470 C CA . ASP A 1 563 ? -9.277 15.493 -3.726 1.00 81.19 563 ASP A CA 1
ATOM 4471 C C . ASP A 1 563 ? -9.394 15.642 -2.199 1.00 81.19 563 ASP A C 1
ATOM 4473 O O . ASP A 1 563 ? -8.770 14.902 -1.441 1.00 81.19 563 ASP A O 1
ATOM 4477 N N . ILE A 1 564 ? -10.159 16.638 -1.744 1.00 70.06 564 ILE A N 1
ATOM 4478 C CA . ILE A 1 564 ? -10.184 17.056 -0.331 1.00 70.06 564 ILE A CA 1
ATOM 4479 C C . ILE A 1 564 ? -10.872 16.011 0.559 1.00 70.06 564 ILE A C 1
ATOM 4481 O O . ILE A 1 564 ? -10.456 15.822 1.701 1.00 70.06 564 ILE A O 1
ATOM 4485 N N . SER A 1 565 ? -11.905 15.326 0.058 1.00 64.50 565 SER A N 1
ATOM 4486 C CA . SER A 1 565 ? -12.652 14.328 0.833 1.00 64.50 565 SER A CA 1
ATOM 4487 C C . SER A 1 565 ? -11.869 13.022 0.958 1.00 64.50 565 SER A C 1
ATOM 4489 O O . SER A 1 565 ? -11.668 12.511 2.059 1.00 64.50 565 SER A O 1
ATOM 4491 N N . SER A 1 566 ? -11.345 12.500 -0.151 1.00 65.50 566 SER A N 1
ATOM 4492 C CA . SER A 1 566 ? -10.570 11.256 -0.150 1.00 65.50 566 SER A CA 1
ATOM 4493 C C . SER A 1 566 ? -9.127 11.444 0.315 1.00 65.50 566 SER A C 1
ATOM 4495 O O . SER A 1 566 ? -8.518 10.486 0.793 1.00 65.50 566 SER A O 1
ATOM 4497 N N . GLY A 1 567 ? -8.569 12.655 0.219 1.00 68.19 567 GLY A N 1
ATOM 4498 C CA . GLY A 1 567 ? -7.154 12.934 0.477 1.00 68.19 567 GLY A CA 1
ATOM 4499 C C . GLY A 1 567 ? -6.213 12.276 -0.536 1.00 68.19 567 GLY A C 1
ATOM 4500 O O . GLY A 1 567 ? -5.028 12.121 -0.249 1.00 68.19 567 GLY A O 1
ATOM 4501 N N . ARG A 1 568 ? -6.732 11.834 -1.691 1.00 75.31 568 ARG A N 1
ATOM 4502 C CA . ARG A 1 568 ? -5.976 11.134 -2.739 1.00 75.31 568 ARG A CA 1
ATOM 4503 C C . ARG A 1 568 ? -5.754 12.034 -3.948 1.00 75.31 568 ARG A C 1
ATOM 4505 O O . ARG A 1 568 ? -6.503 12.981 -4.192 1.00 75.31 568 ARG A O 1
ATOM 4512 N N . ALA A 1 569 ? -4.721 11.731 -4.728 1.00 84.06 569 ALA A N 1
ATOM 4513 C CA . ALA A 1 569 ? -4.525 12.391 -6.008 1.00 84.06 569 ALA A CA 1
ATOM 4514 C C . ALA A 1 569 ? -5.612 11.974 -7.004 1.00 84.06 569 ALA A C 1
ATOM 4516 O O . ALA A 1 569 ? -5.928 10.793 -7.149 1.00 84.06 569 ALA A O 1
ATOM 4517 N N . LYS A 1 570 ? -6.159 12.949 -7.732 1.00 86.75 570 LYS A N 1
ATOM 4518 C CA . LYS A 1 570 ? -7.036 12.685 -8.875 1.00 86.75 570 LYS A CA 1
ATOM 4519 C C . LYS A 1 570 ? -6.241 11.946 -9.952 1.00 86.75 570 LYS A C 1
ATOM 4521 O O . LYS A 1 570 ? -5.102 12.317 -10.229 1.00 86.75 570 LYS A O 1
ATOM 4526 N N . ILE A 1 571 ? -6.879 10.986 -10.625 1.00 83.38 571 ILE A N 1
ATOM 4527 C CA . ILE A 1 571 ? -6.270 10.164 -11.693 1.00 83.38 571 ILE A CA 1
ATOM 4528 C C . ILE A 1 571 ? -5.515 11.035 -12.709 1.00 83.38 571 ILE A C 1
ATOM 4530 O O . ILE A 1 571 ? -4.334 10.828 -12.954 1.00 83.38 571 ILE A O 1
ATOM 4534 N N . LYS A 1 572 ? -6.151 12.109 -13.190 1.00 87.25 572 LYS A N 1
ATOM 4535 C CA . LYS A 1 572 ? -5.551 13.041 -14.158 1.00 87.25 572 LYS A CA 1
ATOM 4536 C C . LYS A 1 572 ? -4.248 13.697 -13.674 1.00 87.25 572 LYS A C 1
ATOM 4538 O O . LYS A 1 572 ? -3.379 13.998 -14.492 1.00 87.25 572 LYS A O 1
ATOM 4543 N N . LEU A 1 573 ? -4.116 13.978 -12.373 1.00 89.94 573 LEU A N 1
ATOM 4544 C CA . LEU A 1 573 ? -2.874 14.524 -11.815 1.00 89.94 573 LEU A CA 1
ATOM 4545 C C . LEU A 1 573 ? -1.774 13.456 -11.843 1.00 89.94 573 LEU A C 1
ATOM 4547 O O . LEU A 1 573 ? -0.658 13.768 -12.255 1.00 89.94 573 LEU A O 1
ATOM 4551 N N . ALA A 1 574 ? -2.096 12.220 -11.449 1.00 87.50 574 ALA A N 1
ATOM 4552 C CA . ALA A 1 574 ? -1.154 11.104 -11.474 1.00 87.50 574 ALA A CA 1
ATOM 4553 C C . ALA A 1 574 ? -0.647 10.829 -12.899 1.00 87.50 574 ALA A C 1
ATOM 4555 O O . ALA A 1 574 ? 0.557 10.917 -13.117 1.00 87.50 574 ALA A O 1
ATOM 4556 N N . GLU A 1 575 ? -1.550 10.688 -13.876 1.00 86.50 575 GLU A N 1
ATOM 4557 C CA . GLU A 1 575 ? -1.215 10.502 -15.301 1.00 86.50 575 GLU A CA 1
ATOM 4558 C C . GLU A 1 575 ? -0.347 11.650 -15.850 1.00 86.50 575 GLU A C 1
ATOM 4560 O O . GLU A 1 575 ? 0.580 11.459 -16.641 1.00 86.50 575 GLU A O 1
ATOM 4565 N N . THR A 1 576 ? -0.629 12.891 -15.433 1.00 89.75 576 THR A N 1
ATOM 4566 C CA . THR A 1 576 ? 0.167 14.052 -15.856 1.00 89.75 576 THR A CA 1
ATOM 4567 C C . THR A 1 576 ? 1.597 13.949 -15.329 1.00 89.75 576 THR A C 1
ATOM 4569 O O . THR A 1 576 ? 2.542 14.181 -16.082 1.00 89.75 576 THR A O 1
ATOM 4572 N N . MET A 1 577 ? 1.765 13.599 -14.054 1.00 90.44 577 MET A N 1
ATOM 4573 C CA . MET A 1 577 ? 3.077 13.459 -13.419 1.00 90.44 577 MET A CA 1
ATOM 4574 C C . MET A 1 577 ? 3.838 12.237 -13.951 1.00 90.44 577 MET A C 1
ATOM 4576 O O . MET A 1 577 ? 5.033 12.344 -14.220 1.00 90.44 577 MET A O 1
ATOM 4580 N N . GLU A 1 578 ? 3.151 11.116 -14.181 1.00 90.62 578 GLU A N 1
ATOM 4581 C CA . GLU A 1 578 ? 3.680 9.901 -14.816 1.00 90.62 578 GLU A CA 1
ATOM 4582 C C . GLU A 1 578 ? 4.260 10.224 -16.192 1.00 90.62 578 GLU A C 1
ATOM 4584 O O . GLU A 1 578 ? 5.440 9.966 -16.457 1.00 90.62 578 GLU A O 1
ATOM 4589 N N . LYS A 1 579 ? 3.480 10.920 -17.027 1.00 88.31 579 LYS A N 1
ATOM 4590 C CA . LYS A 1 579 ? 3.944 11.382 -18.333 1.00 88.31 579 LYS A CA 1
ATOM 4591 C C . LYS A 1 579 ? 5.192 12.256 -18.225 1.00 88.31 579 LYS A C 1
ATOM 4593 O O . LYS A 1 579 ? 6.123 12.048 -18.999 1.00 88.31 579 LYS A O 1
ATOM 4598 N N . GLN A 1 580 ? 5.238 13.211 -17.292 1.00 88.81 580 GLN A N 1
ATOM 4599 C CA . GLN A 1 580 ? 6.411 14.081 -17.119 1.00 88.81 580 GLN A CA 1
ATOM 4600 C C . GLN A 1 580 ? 7.661 13.294 -16.704 1.00 88.81 580 GLN A C 1
ATOM 4602 O O . GLN A 1 580 ? 8.726 13.503 -17.281 1.00 88.81 580 GLN A O 1
ATOM 4607 N N . VAL A 1 581 ? 7.533 12.342 -15.776 1.00 87.06 581 VAL A N 1
ATOM 4608 C CA . VAL A 1 581 ? 8.644 11.474 -15.347 1.00 87.06 581 VAL A CA 1
ATOM 4609 C C . VAL A 1 581 ? 9.190 10.653 -16.521 1.00 87.06 581 VAL A C 1
ATOM 4611 O O . VAL A 1 581 ? 10.406 10.552 -16.707 1.00 87.06 581 VAL A O 1
ATOM 4614 N N . LEU A 1 582 ? 8.308 10.104 -17.363 1.00 87.25 582 LEU A N 1
ATOM 4615 C CA . LEU A 1 582 ? 8.704 9.285 -18.513 1.00 87.25 582 LEU A CA 1
ATOM 4616 C C . LEU A 1 582 ? 9.268 10.087 -19.696 1.00 87.25 582 LEU A C 1
ATOM 4618 O O . LEU A 1 582 ? 9.953 9.505 -20.544 1.00 87.25 582 LEU A O 1
ATOM 4622 N N . LEU A 1 583 ? 9.061 11.410 -19.758 1.00 86.62 583 LEU A N 1
ATOM 4623 C CA . LEU A 1 583 ? 9.674 12.248 -20.800 1.00 86.62 583 LEU A CA 1
ATOM 4624 C C . LEU A 1 583 ? 11.202 12.184 -20.765 1.00 86.62 583 LEU A C 1
ATOM 4626 O O . LEU A 1 583 ? 11.830 12.309 -21.808 1.00 86.62 583 LEU A O 1
ATOM 4630 N N . PHE A 1 584 ? 11.822 11.905 -19.615 1.00 84.50 584 PHE A N 1
ATOM 4631 C CA . PHE A 1 584 ? 13.271 11.691 -19.544 1.00 84.50 584 PHE A CA 1
ATOM 4632 C C . PHE A 1 584 ? 13.774 10.585 -20.491 1.00 84.50 584 PHE A C 1
ATOM 4634 O O . PHE A 1 584 ? 14.899 10.665 -20.976 1.00 84.50 584 PHE A O 1
ATOM 4641 N N . LEU A 1 585 ? 12.956 9.565 -20.770 1.00 82.12 585 LEU A N 1
ATOM 4642 C CA . LEU A 1 585 ? 13.321 8.463 -21.666 1.00 82.12 585 LEU A CA 1
ATOM 4643 C C . LEU A 1 585 ? 13.112 8.813 -23.145 1.00 82.12 585 LEU A C 1
ATOM 4645 O O . LEU A 1 585 ? 13.822 8.302 -24.004 1.00 82.12 585 LEU A O 1
ATOM 4649 N N . THR A 1 586 ? 12.141 9.677 -23.446 1.00 80.44 586 THR A N 1
ATOM 4650 C CA . THR A 1 586 ? 11.610 9.896 -24.807 1.00 80.44 586 THR A CA 1
ATOM 4651 C C . THR A 1 586 ? 11.800 11.320 -25.336 1.00 80.44 586 THR A C 1
ATOM 4653 O O . THR A 1 586 ? 11.502 11.585 -26.498 1.00 80.44 586 THR A O 1
ATOM 4656 N N . ASP A 1 587 ? 12.399 12.213 -24.547 1.00 85.44 587 ASP A N 1
ATOM 4657 C CA . ASP A 1 587 ? 12.797 13.568 -24.932 1.00 85.44 587 ASP A CA 1
ATOM 4658 C C . ASP A 1 587 ? 14.274 13.792 -24.560 1.00 85.44 587 ASP A C 1
ATOM 4660 O O . ASP A 1 587 ? 14.656 13.849 -23.387 1.00 85.44 587 ASP A O 1
ATOM 4664 N N . SER A 1 588 ? 15.132 13.909 -25.577 1.00 83.75 588 SER A N 1
ATOM 4665 C CA . SER A 1 588 ? 16.578 14.084 -25.398 1.00 83.75 588 SER A CA 1
ATOM 4666 C C . SER A 1 588 ? 16.944 15.412 -24.721 1.00 83.75 588 SER A C 1
ATOM 4668 O O . SER A 1 588 ? 17.937 15.473 -23.988 1.00 83.75 588 SER A O 1
ATOM 4670 N N . GLY A 1 589 ? 16.133 16.459 -24.905 1.00 87.88 589 GLY A N 1
ATOM 4671 C CA . GLY A 1 589 ? 16.271 17.741 -24.220 1.00 87.88 589 GLY A CA 1
ATOM 4672 C C . GLY A 1 589 ? 15.977 17.598 -22.731 1.00 87.88 589 GLY A C 1
ATOM 4673 O O . GLY A 1 589 ? 16.837 17.912 -21.903 1.00 87.88 589 GLY A O 1
ATOM 4674 N N . ARG A 1 590 ? 14.821 17.016 -22.384 1.00 86.88 590 ARG A N 1
ATOM 4675 C CA . ARG A 1 590 ? 14.443 16.736 -20.986 1.00 86.88 590 ARG A CA 1
ATOM 4676 C C . ARG A 1 590 ? 15.448 15.811 -20.301 1.00 86.88 590 ARG A C 1
ATOM 4678 O O . ARG A 1 590 ? 15.791 16.044 -19.137 1.00 86.88 590 ARG A O 1
ATOM 4685 N N . CYS A 1 591 ? 15.958 14.802 -21.012 1.00 87.81 591 CYS A N 1
ATOM 4686 C CA . CYS A 1 591 ? 17.028 13.934 -20.524 1.00 87.81 591 CYS A CA 1
ATOM 4687 C C . CYS A 1 591 ? 18.263 14.744 -20.128 1.00 87.81 591 CYS A C 1
ATOM 4689 O O . CYS A 1 591 ? 18.757 14.637 -19.003 1.00 87.81 591 CYS A O 1
ATOM 4691 N N . LYS A 1 592 ? 18.732 15.608 -21.034 1.00 88.06 592 LYS A N 1
ATOM 4692 C CA . LYS A 1 592 ? 19.939 16.406 -20.829 1.00 88.06 592 LYS A CA 1
ATOM 4693 C C . LYS A 1 592 ? 19.790 17.379 -19.663 1.00 88.06 592 LYS A C 1
ATOM 4695 O O . LYS A 1 592 ? 20.668 17.421 -18.804 1.00 88.06 592 LYS A O 1
ATOM 4700 N N . GLU A 1 593 ? 18.684 18.115 -19.599 1.00 87.94 593 GLU A N 1
ATOM 4701 C CA . GLU A 1 593 ? 18.401 19.068 -18.517 1.00 87.94 593 GLU A CA 1
ATOM 4702 C C . GLU A 1 593 ? 18.324 18.375 -17.145 1.00 87.94 593 GLU A C 1
ATOM 4704 O O . GLU A 1 593 ? 18.913 18.840 -16.160 1.00 87.94 593 GLU A O 1
ATOM 4709 N N . SER A 1 594 ? 17.647 17.223 -17.085 1.00 85.88 594 SER A N 1
ATOM 4710 C CA . SER A 1 594 ? 17.524 16.428 -15.858 1.00 85.88 594 SER A CA 1
ATOM 4711 C C . SER A 1 594 ? 18.876 15.860 -15.428 1.00 85.88 594 SER A C 1
ATOM 4713 O O . SER A 1 594 ? 19.246 15.973 -14.262 1.00 85.88 594 SER A O 1
ATOM 4715 N N . ALA A 1 595 ? 19.653 15.301 -16.362 1.00 84.00 595 ALA A N 1
ATOM 4716 C CA . ALA A 1 595 ? 20.963 14.721 -16.077 1.00 84.00 595 ALA A CA 1
ATOM 4717 C C . ALA A 1 595 ? 21.986 15.779 -15.633 1.00 84.00 595 ALA A C 1
ATOM 4719 O O . ALA A 1 595 ? 22.758 15.539 -14.707 1.00 84.00 595 ALA A O 1
ATOM 4720 N N . GLN A 1 596 ? 21.959 16.976 -16.226 1.00 85.56 596 GLN A N 1
ATOM 4721 C CA . GLN A 1 596 ? 22.776 18.113 -15.784 1.00 85.56 596 GLN A CA 1
ATOM 4722 C C . GLN A 1 596 ? 22.380 18.595 -14.383 1.00 85.56 596 GLN A C 1
ATOM 4724 O O . GLN A 1 596 ? 23.235 18.939 -13.567 1.00 85.56 596 GLN A O 1
ATOM 4729 N N . SER A 1 597 ? 21.085 18.609 -14.072 1.00 84.12 597 SER A N 1
ATOM 4730 C CA . SER A 1 597 ? 20.610 18.959 -12.730 1.00 84.12 597 SER A CA 1
ATOM 4731 C C . SER A 1 597 ? 20.987 17.896 -11.698 1.00 84.12 597 SER A C 1
ATOM 4733 O O . SER A 1 597 ? 21.446 18.232 -10.609 1.00 84.12 597 SER A O 1
ATOM 4735 N N . PHE A 1 598 ? 20.918 16.621 -12.071 1.00 82.56 598 PHE A N 1
ATOM 4736 C CA . PHE A 1 598 ? 21.376 15.504 -11.250 1.00 82.56 598 PHE A CA 1
ATOM 4737 C C . PHE A 1 598 ? 22.896 15.523 -11.025 1.00 82.56 598 PHE A C 1
ATOM 4739 O O . PHE A 1 598 ? 23.362 15.296 -9.911 1.00 82.56 598 PHE A O 1
ATOM 4746 N N . GLN A 1 599 ? 23.684 15.896 -12.038 1.00 80.94 599 GLN A N 1
ATOM 4747 C CA . GLN A 1 599 ? 25.128 16.109 -11.902 1.00 80.94 599 GLN A CA 1
ATOM 4748 C C . GLN A 1 599 ? 25.449 17.157 -10.823 1.00 80.94 599 GLN A C 1
ATOM 4750 O O . GLN A 1 599 ? 26.382 16.969 -10.043 1.00 80.94 599 GLN A O 1
ATOM 4755 N N . ARG A 1 600 ? 24.668 18.244 -10.732 1.00 82.31 600 ARG A N 1
ATOM 4756 C CA . ARG A 1 600 ? 24.842 19.258 -9.675 1.00 82.31 600 ARG A CA 1
ATOM 4757 C C . ARG A 1 600 ? 24.622 18.674 -8.275 1.00 82.31 600 ARG A C 1
ATOM 4759 O O . ARG A 1 600 ? 25.332 19.073 -7.354 1.00 82.31 600 ARG A O 1
ATOM 4766 N N . ILE A 1 601 ? 23.697 17.718 -8.117 1.00 80.69 601 ILE A N 1
ATOM 4767 C CA . ILE A 1 601 ? 23.513 16.971 -6.860 1.00 80.69 601 ILE A CA 1
ATOM 4768 C C . ILE A 1 601 ? 24.793 16.185 -6.549 1.00 80.69 601 ILE A C 1
ATOM 4770 O O . ILE A 1 601 ? 25.352 16.348 -5.471 1.00 80.69 601 ILE A O 1
ATOM 4774 N N . PHE A 1 602 ? 25.315 15.399 -7.494 1.00 75.06 602 PHE A N 1
ATOM 4775 C CA . PHE A 1 602 ? 26.540 14.608 -7.288 1.00 75.06 602 PHE A CA 1
ATOM 4776 C C . PHE A 1 602 ? 27.729 15.446 -6.803 1.00 75.06 602 PHE A C 1
ATOM 4778 O O . PHE A 1 602 ? 28.394 15.079 -5.832 1.00 75.06 602 PHE A O 1
ATOM 4785 N N . VAL A 1 603 ? 27.950 16.600 -7.438 1.00 75.69 603 VAL A N 1
ATOM 4786 C CA . VAL A 1 603 ? 29.022 17.533 -7.063 1.00 75.69 603 VAL A CA 1
ATOM 4787 C C . VAL A 1 603 ? 28.823 18.061 -5.638 1.00 75.69 603 VAL A C 1
ATOM 4789 O O . VAL A 1 603 ? 29.753 18.054 -4.840 1.00 75.69 603 VAL A O 1
ATOM 4792 N N . GLU A 1 604 ? 27.606 18.471 -5.275 1.00 75.81 604 GLU A N 1
ATOM 4793 C CA . GLU A 1 604 ? 27.328 19.051 -3.953 1.00 75.81 604 GLU A CA 1
ATOM 4794 C C . GLU A 1 604 ? 27.437 18.047 -2.793 1.00 75.81 604 GLU A C 1
ATOM 4796 O O . GLU A 1 604 ? 27.729 18.404 -1.643 1.00 75.81 604 GLU A O 1
ATOM 4801 N N . PHE A 1 605 ? 27.195 16.769 -3.068 1.00 72.44 605 PHE A N 1
ATOM 4802 C CA . PHE A 1 605 ? 27.338 15.713 -2.071 1.00 72.44 605 PHE A CA 1
ATOM 4803 C C . PHE A 1 605 ? 28.795 15.250 -1.898 1.00 72.44 605 PHE A C 1
ATOM 4805 O O . PHE A 1 605 ? 29.036 14.277 -1.187 1.00 72.44 605 PHE A O 1
ATOM 4812 N N . ASN A 1 606 ? 29.762 16.002 -2.447 1.00 62.91 606 ASN A N 1
ATOM 4813 C CA . ASN A 1 606 ? 31.200 15.737 -2.369 1.00 62.91 606 ASN A CA 1
ATOM 4814 C C . ASN A 1 606 ? 31.586 14.353 -2.911 1.00 62.91 606 ASN A C 1
ATOM 4816 O O . ASN A 1 606 ? 32.586 13.765 -2.504 1.00 62.91 606 ASN A O 1
ATOM 4820 N N . VAL A 1 607 ? 30.822 13.866 -3.891 1.00 59.12 607 VAL A N 1
ATOM 4821 C CA . VAL A 1 607 ? 31.207 12.747 -4.765 1.00 59.12 607 VAL A CA 1
ATOM 4822 C C . VAL A 1 607 ? 32.029 13.322 -5.937 1.00 59.12 607 VAL A C 1
ATOM 4824 O O . VAL A 1 607 ? 31.759 13.085 -7.111 1.00 59.12 607 VAL A O 1
ATOM 4827 N N . GLU A 1 608 ? 32.968 14.208 -5.585 1.00 46.84 608 GLU A N 1
ATOM 4828 C CA . GLU A 1 608 ? 33.392 15.390 -6.353 1.00 46.84 608 GLU A CA 1
ATOM 4829 C C . GLU A 1 608 ? 34.223 15.071 -7.609 1.00 46.84 608 GLU A C 1
ATOM 4831 O O . GLU A 1 608 ? 34.254 15.875 -8.539 1.00 46.84 608 GLU A O 1
ATOM 4836 N N . SER A 1 609 ? 34.868 13.906 -7.691 1.00 49.53 609 SER A N 1
ATOM 4837 C CA . SER A 1 609 ? 35.836 13.621 -8.759 1.00 49.53 609 SER A CA 1
ATOM 4838 C C . SER A 1 609 ? 35.258 12.956 -10.006 1.00 49.53 609 SER A C 1
ATOM 4840 O O . SER A 1 609 ? 35.901 12.988 -11.050 1.00 49.53 609 SER A O 1
ATOM 4842 N N . GLU A 1 610 ? 34.051 12.390 -9.958 1.00 61.16 610 GLU A N 1
ATOM 4843 C CA . GLU A 1 610 ? 33.732 11.322 -10.901 1.00 61.16 610 GLU A CA 1
ATOM 4844 C C . GLU A 1 610 ? 32.383 11.447 -11.608 1.00 61.16 610 GLU A C 1
ATOM 4846 O O . GLU A 1 610 ? 31.898 10.429 -12.020 1.00 61.16 610 GLU A O 1
ATOM 4851 N N . PHE A 1 611 ? 31.701 12.579 -11.842 1.00 69.62 611 PHE A N 1
ATOM 4852 C CA . PHE A 1 611 ? 30.456 12.453 -12.653 1.00 69.62 611 PHE A CA 1
ATOM 4853 C C . PHE A 1 611 ? 30.744 12.059 -14.115 1.00 69.62 611 PHE A C 1
ATOM 4855 O O . PHE A 1 611 ? 30.115 11.156 -14.658 1.00 69.62 611 PHE A O 1
ATOM 4862 N N . LEU A 1 612 ? 31.711 12.721 -14.759 1.00 68.06 612 LEU A N 1
ATOM 4863 C CA . LEU A 1 612 ? 32.153 12.370 -16.116 1.00 68.06 612 LEU A CA 1
ATOM 4864 C C . LEU A 1 612 ? 32.948 11.065 -16.136 1.00 68.06 612 LEU A C 1
ATOM 4866 O O . LEU A 1 612 ? 32.803 10.289 -17.078 1.00 68.06 612 LEU A O 1
ATOM 4870 N N . GLU A 1 613 ? 33.750 10.811 -15.103 1.00 72.31 613 GLU A N 1
ATOM 4871 C CA . GLU A 1 613 ? 34.427 9.527 -14.930 1.00 72.31 613 GLU A CA 1
ATOM 4872 C C . GLU A 1 613 ? 33.414 8.418 -14.661 1.00 72.31 613 GLU A C 1
ATOM 4874 O O . GLU A 1 613 ? 33.516 7.381 -15.276 1.00 72.31 613 GLU A O 1
ATOM 4879 N N . PHE A 1 614 ? 32.362 8.647 -13.882 1.00 74.75 614 PHE A N 1
ATOM 4880 C CA . PHE A 1 614 ? 31.277 7.704 -13.625 1.00 74.75 614 PHE A CA 1
ATOM 4881 C C . PHE A 1 614 ? 30.481 7.447 -14.898 1.00 74.75 614 PHE A C 1
ATOM 4883 O O . PHE A 1 614 ? 30.232 6.300 -15.259 1.00 74.75 614 PHE A O 1
ATOM 4890 N N . LEU A 1 615 ? 30.111 8.507 -15.620 1.00 76.62 615 LEU A N 1
ATOM 4891 C CA . LEU A 1 615 ? 29.441 8.386 -16.907 1.00 76.62 615 LEU A CA 1
ATOM 4892 C C . LEU A 1 615 ? 30.314 7.559 -17.859 1.00 76.62 615 LEU A C 1
ATOM 4894 O O . LEU A 1 615 ? 29.860 6.552 -18.391 1.00 76.62 615 LEU A O 1
ATOM 4898 N N . THR A 1 616 ? 31.592 7.893 -17.999 1.00 80.62 616 THR A N 1
ATOM 4899 C CA . THR A 1 616 ? 32.491 7.179 -18.912 1.00 80.62 616 THR A CA 1
ATOM 4900 C C . THR A 1 616 ? 32.756 5.747 -18.436 1.00 80.62 616 THR A C 1
ATOM 4902 O O . THR A 1 616 ? 32.544 4.800 -19.182 1.00 80.62 616 THR A O 1
ATOM 4905 N N . HIS A 1 617 ? 33.165 5.563 -17.186 1.00 80.62 617 HIS A N 1
ATOM 4906 C CA . HIS A 1 617 ? 33.588 4.302 -16.580 1.00 80.62 617 HIS A CA 1
ATOM 4907 C C . HIS A 1 617 ? 32.435 3.320 -16.378 1.00 80.62 617 HIS A C 1
ATOM 4909 O O . HIS A 1 617 ? 32.569 2.154 -16.737 1.00 80.62 617 HIS A O 1
ATOM 4915 N N . TYR A 1 618 ? 31.288 3.765 -15.862 1.00 78.06 618 TYR A N 1
ATOM 4916 C CA . TYR A 1 618 ? 30.159 2.867 -15.626 1.00 78.06 618 TYR A CA 1
ATOM 4917 C C . TYR A 1 618 ? 29.277 2.721 -16.854 1.00 78.06 618 TYR A C 1
ATOM 4919 O O . TYR A 1 618 ? 28.857 1.608 -17.132 1.00 78.06 618 TYR A O 1
ATOM 4927 N N . THR A 1 619 ? 29.013 3.787 -17.619 1.00 77.94 619 THR A N 1
ATOM 4928 C CA . THR A 1 619 ? 28.068 3.708 -18.754 1.00 77.94 619 THR A CA 1
ATOM 4929 C C . THR A 1 619 ? 28.737 3.533 -20.117 1.00 77.94 619 THR A C 1
ATOM 4931 O O . THR A 1 619 ? 28.101 3.048 -21.049 1.00 77.94 619 THR A O 1
ATOM 4934 N N . GLY A 1 620 ? 30.017 3.893 -20.245 1.00 81.38 620 GLY A N 1
ATOM 4935 C CA . GLY A 1 620 ? 30.747 3.899 -21.517 1.00 81.38 620 GLY A CA 1
ATOM 4936 C C . GLY A 1 620 ? 30.539 5.169 -22.350 1.00 81.38 620 GLY A C 1
ATOM 4937 O O . GLY A 1 620 ? 31.189 5.330 -23.383 1.00 81.38 620 GLY A O 1
ATOM 4938 N N . TYR A 1 621 ? 29.659 6.085 -21.932 1.00 83.19 621 TYR A N 1
ATOM 4939 C CA . TYR A 1 621 ? 29.404 7.324 -22.665 1.00 83.19 621 TYR A CA 1
ATOM 4940 C C . TYR A 1 621 ? 30.418 8.414 -22.319 1.00 83.19 621 TYR A C 1
ATOM 4942 O O . TYR A 1 621 ? 30.604 8.777 -21.162 1.00 83.19 621 TYR A O 1
ATOM 4950 N N . MET A 1 622 ? 30.996 9.015 -23.357 1.00 81.38 622 MET A N 1
ATOM 4951 C CA . MET A 1 622 ? 31.957 10.117 -23.225 1.00 81.38 622 MET A CA 1
ATOM 4952 C C . MET A 1 622 ? 31.288 11.466 -22.915 1.00 81.38 622 MET A C 1
ATOM 4954 O O . MET A 1 622 ? 31.962 12.427 -22.550 1.00 81.38 622 MET A O 1
ATOM 4958 N N . SER A 1 623 ? 29.969 11.580 -23.111 1.00 83.12 623 SER A N 1
ATOM 4959 C CA . SER A 1 623 ? 29.221 12.814 -22.857 1.00 83.12 623 SER A CA 1
ATOM 4960 C C . SER A 1 623 ? 27.748 12.558 -22.535 1.00 83.12 623 SER A C 1
ATOM 4962 O O . SER A 1 623 ? 27.158 11.573 -22.988 1.00 83.12 623 SER A O 1
ATOM 4964 N N . LEU A 1 624 ? 27.129 13.496 -21.809 1.00 82.12 624 LEU A N 1
ATOM 4965 C CA . LEU A 1 624 ? 25.688 13.481 -21.539 1.00 82.12 624 LEU A CA 1
ATOM 4966 C C . LEU A 1 624 ? 24.851 13.569 -22.819 1.00 82.12 624 LEU A C 1
ATOM 4968 O O . LEU A 1 624 ? 23.832 12.897 -22.912 1.00 82.12 624 LEU A O 1
ATOM 4972 N N . SER A 1 625 ? 25.288 14.354 -23.812 1.00 82.81 625 SER A N 1
ATOM 4973 C CA . SER A 1 625 ? 24.577 14.464 -25.093 1.00 82.81 625 SER A CA 1
ATOM 4974 C C . SER A 1 625 ? 24.499 13.101 -25.781 1.00 82.81 625 SER A C 1
ATOM 4976 O O . SER A 1 625 ? 23.406 12.645 -26.090 1.00 82.81 625 SER A O 1
ATOM 4978 N N . SER A 1 626 ? 25.631 12.395 -25.903 1.00 81.81 626 SER A N 1
ATOM 4979 C CA . SER A 1 626 ? 25.649 11.053 -26.500 1.00 81.81 626 SER A CA 1
ATOM 4980 C C . SER A 1 626 ? 24.842 10.029 -25.699 1.00 81.81 626 SER A C 1
ATOM 4982 O O . SER A 1 626 ? 24.231 9.146 -26.291 1.00 81.81 626 SER A O 1
ATOM 4984 N N . ALA A 1 627 ? 24.826 10.129 -24.366 1.00 83.12 627 ALA A N 1
ATOM 4985 C CA . ALA A 1 627 ? 24.028 9.234 -23.530 1.00 83.12 627 ALA A CA 1
ATOM 4986 C C . ALA A 1 627 ? 22.524 9.459 -23.757 1.00 83.12 627 ALA A C 1
ATOM 4988 O O . ALA A 1 627 ? 21.790 8.507 -24.000 1.00 83.12 627 ALA A O 1
ATOM 4989 N N . CYS A 1 628 ? 22.079 10.718 -23.738 1.00 85.56 628 CYS A N 1
ATOM 4990 C CA . CYS A 1 628 ? 20.674 11.083 -23.904 1.00 85.56 628 CYS A CA 1
ATOM 4991 C C . CYS A 1 628 ? 20.155 10.888 -25.332 1.00 85.56 628 CYS A C 1
ATOM 4993 O O . CYS A 1 628 ? 19.011 10.481 -25.499 1.00 85.56 628 CYS A O 1
ATOM 4995 N N . GLU A 1 629 ? 20.969 11.138 -26.360 1.00 81.75 629 GLU A N 1
ATOM 4996 C CA . GLU A 1 629 ? 20.603 10.856 -27.756 1.00 81.75 629 GLU A CA 1
ATOM 4997 C C . GLU A 1 629 ? 20.413 9.351 -27.989 1.00 81.75 629 GLU A C 1
ATOM 4999 O O . GLU A 1 629 ? 19.424 8.944 -28.596 1.00 81.75 629 GLU A O 1
ATOM 5004 N N . ASN A 1 630 ? 21.310 8.513 -27.453 1.00 79.31 630 ASN A N 1
ATOM 5005 C CA . ASN A 1 630 ? 21.171 7.059 -27.555 1.00 79.31 630 ASN A CA 1
ATOM 5006 C C . ASN A 1 630 ? 19.985 6.540 -26.736 1.00 79.31 630 ASN A C 1
ATOM 5008 O O . ASN A 1 630 ? 19.202 5.750 -27.254 1.00 79.31 630 ASN A O 1
ATOM 5012 N N . LEU A 1 631 ? 19.814 7.010 -25.493 1.00 80.88 631 LEU A N 1
ATOM 5013 C CA . LEU A 1 631 ? 18.661 6.661 -24.661 1.00 80.88 631 LEU A CA 1
ATOM 5014 C C . LEU A 1 631 ? 17.352 6.988 -25.390 1.00 80.88 631 LEU A C 1
ATOM 5016 O O . LEU A 1 631 ? 16.507 6.116 -25.544 1.00 80.88 631 LEU A O 1
ATOM 5020 N N . ASN A 1 632 ? 17.230 8.205 -25.919 1.00 80.31 632 ASN A N 1
ATOM 5021 C CA . ASN A 1 632 ? 16.069 8.628 -26.690 1.00 80.31 632 A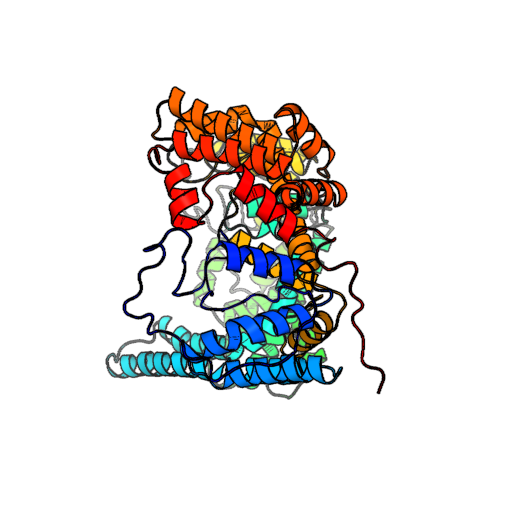SN A CA 1
ATOM 5022 C C . ASN A 1 632 ? 15.805 7.720 -27.899 1.00 80.31 632 ASN A C 1
ATOM 5024 O O . ASN A 1 632 ? 14.690 7.239 -28.069 1.00 80.31 632 ASN A O 1
ATOM 5028 N N . GLY A 1 633 ? 16.842 7.425 -28.689 1.00 76.50 633 GLY A N 1
ATOM 5029 C CA . GLY A 1 633 ? 16.721 6.545 -29.850 1.00 76.50 633 GLY A CA 1
ATOM 5030 C C . GLY A 1 633 ? 16.314 5.112 -29.495 1.00 76.50 633 GLY A C 1
ATOM 5031 O O . GLY A 1 633 ? 15.608 4.471 -30.268 1.00 76.50 633 GLY A O 1
ATOM 5032 N N . PHE A 1 634 ? 16.715 4.594 -28.330 1.00 78.12 634 PHE A N 1
ATOM 5033 C CA . PHE A 1 634 ? 16.332 3.247 -27.893 1.00 78.12 634 PHE A CA 1
ATOM 5034 C C . PHE A 1 634 ? 14.881 3.154 -27.417 1.00 78.12 634 PHE A C 1
ATOM 5036 O O . PHE A 1 634 ? 14.269 2.099 -27.565 1.00 78.12 634 PHE A O 1
ATOM 5043 N N . PHE A 1 635 ? 14.337 4.230 -26.854 1.00 78.62 635 PHE A N 1
ATOM 5044 C CA . PHE A 1 635 ? 12.963 4.281 -26.348 1.00 78.62 635 PHE A CA 1
ATOM 5045 C C . PHE A 1 635 ? 11.981 4.931 -27.338 1.00 78.62 635 PHE A C 1
ATOM 5047 O O . PHE A 1 635 ? 10.796 5.043 -27.027 1.00 78.62 635 PHE A O 1
ATOM 5054 N N . ASP A 1 636 ? 12.443 5.321 -28.530 1.00 73.62 636 ASP A N 1
ATOM 5055 C CA . ASP A 1 636 ? 11.606 5.867 -29.600 1.00 73.62 636 ASP A CA 1
ATOM 5056 C C . ASP A 1 636 ? 10.533 4.840 -30.028 1.00 73.62 636 ASP A C 1
ATOM 5058 O O . ASP A 1 636 ? 10.882 3.743 -30.482 1.00 73.62 636 ASP A O 1
ATOM 5062 N N . PRO A 1 637 ? 9.227 5.175 -29.953 1.00 65.88 637 PRO A N 1
ATOM 5063 C CA . PRO A 1 637 ? 8.151 4.334 -30.485 1.00 65.88 637 PRO A CA 1
ATOM 5064 C C . PRO A 1 637 ? 8.319 4.009 -31.980 1.00 65.88 637 PRO A C 1
ATOM 5066 O O . PRO A 1 637 ? 7.771 3.029 -32.484 1.00 65.88 637 PRO A O 1
ATOM 5069 N N . GLY A 1 638 ? 9.062 4.843 -32.713 1.00 63.62 638 GLY A N 1
ATOM 5070 C CA . GLY A 1 638 ? 9.435 4.678 -34.113 1.00 63.62 638 GLY A CA 1
ATOM 5071 C C . GLY A 1 638 ? 10.467 3.580 -34.381 1.00 63.62 638 GLY A C 1
ATOM 5072 O O . GLY A 1 638 ? 10.558 3.116 -35.517 1.00 63.62 638 GLY A O 1
ATOM 5073 N N . LEU A 1 639 ? 11.202 3.113 -33.362 1.00 63.72 639 LEU A N 1
ATOM 5074 C CA . LEU A 1 639 ? 12.325 2.179 -33.523 1.00 63.72 639 LEU A CA 1
ATOM 5075 C C . LEU A 1 639 ? 11.922 0.875 -34.237 1.00 63.72 639 LEU A C 1
ATOM 5077 O O . LEU A 1 639 ? 12.710 0.317 -35.005 1.00 63.72 639 LEU A O 1
ATOM 5081 N N . CYS A 1 640 ? 10.681 0.423 -34.027 1.00 59.19 640 CYS A N 1
ATOM 5082 C CA . CYS A 1 640 ? 10.117 -0.770 -34.665 1.00 59.19 640 CYS A CA 1
ATOM 5083 C C . CYS A 1 640 ? 8.904 -0.502 -35.576 1.00 59.19 640 CYS A C 1
ATOM 5085 O O . CYS A 1 640 ? 8.443 -1.420 -36.260 1.00 59.19 640 CYS A O 1
ATOM 5087 N N . ASN A 1 641 ? 8.410 0.738 -35.662 1.00 46.62 641 ASN A N 1
ATOM 5088 C CA . ASN A 1 641 ? 7.279 1.092 -36.523 1.00 46.62 641 ASN A CA 1
ATOM 5089 C C . ASN A 1 641 ? 7.733 1.236 -37.986 1.00 46.62 641 ASN A C 1
ATOM 5091 O O . ASN A 1 641 ? 8.218 2.281 -38.410 1.00 46.62 641 ASN A O 1
ATOM 5095 N N . GLY A 1 642 ? 7.576 0.167 -38.774 1.00 39.75 642 GLY A N 1
ATOM 5096 C CA . GLY A 1 642 ? 7.845 0.189 -40.220 1.00 39.75 642 GLY A CA 1
ATOM 5097 C C . GLY A 1 642 ? 8.339 -1.119 -40.840 1.00 39.75 642 GLY A C 1
ATOM 5098 O O . GLY A 1 642 ? 8.514 -1.185 -42.056 1.00 39.75 642 GLY A O 1
ATOM 5099 N N . LYS A 1 643 ? 8.547 -2.182 -40.057 1.00 37.44 643 LYS A N 1
ATOM 5100 C CA . LYS A 1 643 ? 8.816 -3.524 -40.591 1.00 37.44 643 LYS A CA 1
ATOM 5101 C C . LYS A 1 643 ? 7.719 -4.457 -40.110 1.00 37.44 643 LYS A C 1
ATOM 5103 O O . LYS A 1 643 ? 7.722 -4.859 -38.957 1.00 37.44 643 LYS A O 1
ATOM 5108 N N . LEU A 1 644 ? 6.776 -4.739 -41.009 1.00 26.72 644 LEU A N 1
ATOM 5109 C CA . LEU A 1 644 ? 5.733 -5.750 -40.850 1.00 26.72 644 LEU A CA 1
ATOM 5110 C C . LEU A 1 644 ? 6.278 -6.961 -40.084 1.00 26.72 644 LEU A C 1
ATOM 5112 O O . LEU A 1 644 ? 7.231 -7.601 -40.540 1.00 26.72 644 LEU A O 1
ATOM 5116 N N . PHE A 1 645 ? 5.634 -7.296 -38.966 1.00 29.31 645 PHE A N 1
ATOM 5117 C CA . PHE A 1 645 ? 5.567 -8.675 -38.512 1.00 29.31 645 PHE A CA 1
ATOM 5118 C C . PHE A 1 645 ? 4.925 -9.451 -39.658 1.00 29.31 645 PHE A C 1
ATOM 5120 O O . PHE A 1 645 ? 3.707 -9.462 -39.825 1.00 29.31 645 PHE A O 1
ATOM 5127 N N . VAL A 1 646 ? 5.754 -10.016 -40.533 1.00 24.42 646 VAL A N 1
ATOM 5128 C CA . VAL A 1 646 ? 5.288 -10.997 -41.500 1.00 24.42 646 VAL A CA 1
ATOM 5129 C C . VAL A 1 646 ? 4.952 -12.221 -40.662 1.00 24.42 646 VAL A C 1
ATOM 5131 O O . VAL A 1 646 ? 5.807 -13.069 -40.420 1.00 24.42 646 VAL A O 1
ATOM 5134 N N . MET A 1 647 ? 3.711 -12.288 -40.173 1.00 23.95 647 MET A N 1
ATOM 5135 C CA . MET A 1 647 ? 3.086 -13.576 -39.917 1.00 23.95 647 MET A CA 1
ATOM 5136 C C . MET A 1 647 ? 3.202 -14.327 -41.234 1.00 23.95 647 MET A C 1
ATOM 5138 O O . MET A 1 647 ? 2.612 -13.924 -42.236 1.00 23.95 647 MET A O 1
ATOM 5142 N N . ASN A 1 648 ? 4.065 -15.335 -41.262 1.00 22.06 648 ASN A N 1
ATOM 5143 C CA . ASN A 1 648 ? 4.191 -16.205 -42.413 1.00 22.06 648 ASN A CA 1
ATOM 5144 C C . ASN A 1 648 ? 2.840 -16.927 -42.533 1.00 22.06 648 ASN A C 1
ATOM 5146 O O . ASN A 1 648 ? 2.477 -17.644 -41.600 1.00 22.06 648 ASN A O 1
ATOM 5150 N N . PRO A 1 649 ? 2.041 -16.690 -43.585 1.00 26.84 649 PRO A N 1
ATOM 5151 C CA . PRO A 1 649 ? 0.702 -17.237 -43.651 1.00 26.84 649 PRO A CA 1
ATOM 5152 C C . PRO A 1 649 ? 0.782 -18.630 -44.266 1.00 26.84 649 PRO A C 1
ATOM 5154 O O . PRO A 1 649 ? 0.494 -18.751 -45.449 1.00 26.84 649 PRO A O 1
ATOM 5157 N N . PHE A 1 650 ? 1.197 -19.647 -43.502 1.00 31.64 650 PHE A N 1
ATOM 5158 C CA . PHE A 1 650 ? 0.984 -21.061 -43.844 1.00 31.64 650 PHE A CA 1
ATOM 5159 C C . PHE A 1 650 ? 0.882 -21.939 -42.602 1.00 31.64 650 PHE A C 1
ATOM 5161 O O . PHE A 1 650 ? 1.861 -21.967 -41.822 1.00 31.64 650 PHE A O 1
#